Protein AF-A0A0J7K7S3-F1 (afdb_monomer)

InterPro domains:
  IPR016161 Aldehyde/histidinol dehydrogenase [SSF53720] (270-392)
  IPR016162 Aldehyde dehydrogenase, N-terminal [G3DSA:3.40.605.10] (252-368)

Mean predicted aligned error: 16.75 Å

Foldseek 3Di:
DDVVVVVVCVVVVVLPLPVVLLVVLLVVLLCLLVVADADLQLLVLLVSLLVSCVVVVNSVCNNFLHSLLSVLSSLQSNLLSVCSVPPDPVCVVVNAVLVVVLSLVLNCVSGVPVSVSVSSCSSRQQQNAGPVHRRPVPPPCPPPLPQQAEEEADPPDPLVLVLVLCLSPVVCLNRHAEYEYEPVCVVVNVVSCVVRPVDRDHHYHYDHDPVRVVVCCVPPNDPNCDYDDSVSSPPPVSNPDGGPNSVVCLVVVVVVVVVPDPPPDDDWDKDQDPPDDPAAEQAWDFLNDGDAAPSNIFTDDPSHTYHDHDPVNVVRRLVRQQVVLVVLLPDDLVRLLVVLLVVLVVCVVVVNPLLSVLLVVLSVVVVVPPDQDWDDDPVDTDTDDDDESEEDDDDDQDVSVVSNVCSNQSSSSYHYDGDDNDD

pLDDT: mean 70.61, std 18.25, range [21.81, 97.06]

Organism: Lasius niger (NCBI:txid67767)

Nearest PDB structures (foldseek):
  5knb-assembly1_H  TM=5.260E-01  e=2.169E+00  Enterococcus hirae ATCC 9790
  3vr4-assembly1_H  TM=4.489E-01  e=1.331E+00  Enterococcus hirae
  1up7-assembly2_E  TM=5.474E-01  e=4.513E+00  Thermotoga maritima MSB8
  8t77-assembly1_A  TM=2.771E-01  e=9.862E+00  Streptococcus pyogenes

Sequence (423 aa):
MCEQLQAISKYYNNLQYDESKKEEALAKISTLSKTIKIKDDISERFFETVFVIEKNLSLFQSVCEHVDVVTTIIEYLNSFGAKFMFGSEFEEEYMGDDVILLVMLTLWNICGQHQIQLFLEDAIVKNYTLNGTIQYQQLKFTPVIDQSNQMILLEDADLYAVINYLRVKESIFSYLYEIWVQECRKQKFLWLVEEYLKNFSSHICVFRSTKELLTACSHSKMQIKEVLFINTHMDFCGGIALLPYGKIFGKTLYTLSYERQNFDIDNYKIKSEISELKIPIYDLFYYGEWQRPVKNTYWIYNETLWAHATSDDIKRCIDSAEKGFKIWSTKSIASRKQVLSKFAFVLQSKGNFLLADRVLKWIKYVDQTFMILRFQSRRLEITKTRKPRGVIILKEKDETVLFDRLTQILISDTIRCYKFIVK

Solvent-accessible surface area (backbone atoms only — not comparable to full-atom values): 24713 Å² total; per-residue (Å²): 134,58,70,65,57,54,53,50,48,53,60,60,66,64,58,69,76,46,68,77,57,30,56,56,36,45,54,52,45,57,50,50,39,75,71,55,80,80,57,92,52,67,30,58,19,30,46,52,46,39,53,54,46,63,77,39,42,71,50,56,34,50,63,42,99,45,61,64,49,52,54,50,50,41,42,34,35,49,34,48,17,49,44,64,70,67,55,53,86,83,45,52,91,63,57,64,50,70,45,54,54,45,49,52,54,40,51,40,69,68,40,80,51,64,49,59,40,52,28,51,42,52,43,57,48,54,94,35,56,40,89,83,74,42,50,51,86,73,54,81,70,65,72,82,75,86,52,59,30,32,35,74,43,57,85,86,54,60,60,66,61,47,50,51,46,53,64,74,39,58,76,47,63,82,36,36,50,34,36,37,27,26,55,94,42,40,70,65,47,52,53,51,41,66,74,70,40,91,79,76,79,56,46,77,46,76,39,86,44,74,67,55,51,57,51,43,42,72,69,75,78,37,75,81,78,37,79,60,61,85,58,72,86,50,78,46,66,64,42,71,64,73,66,85,57,65,72,65,48,66,52,52,55,57,50,55,62,51,78,67,55,76,82,84,69,84,93,63,63,73,45,76,72,86,81,88,64,100,51,57,74,45,60,40,72,45,83,92,40,81,37,78,29,84,83,54,29,27,36,62,55,92,82,26,36,36,46,44,72,49,74,67,46,52,50,55,32,52,57,31,34,49,58,49,30,68,57,55,56,71,50,52,61,70,57,41,45,52,54,53,49,52,51,23,50,56,30,41,78,70,69,38,49,71,61,18,52,48,38,52,50,50,58,59,51,54,77,75,66,78,66,72,50,69,49,76,57,102,87,48,78,45,74,54,76,90,74,52,90,47,69,54,87,70,84,46,78,46,69,67,60,41,47,47,54,49,44,51,30,53,58,60,49,18,41,61,72,65,87,58,87,61,129

Radius of gyration: 27.08 Å; Cα contacts (8 Å, |Δi|>4): 467; chains: 1; bounding box: 82×48×77 Å

Secondary structure (DSSP, 8-state):
--HHHHHHHHHHHTS---HHHHHHHHHHHHHHGGG----SSHHHHHHHHHHHHHHTHHHHHHHSSSHHHHHHHHHHHHHHHHHHHH--TTTTTTSSSHHHHHHHHHHHHH---HHHHHHHHHHHTTT-EETTTEEGGGS----S----EEEEE-TT--HHHHHHHHHH-GGGGGTEEEEEEEGGGHHHHHHHHHHH-TT--SEEEEES-HHHHHHHHHTTS-----B--TTTTS--TTTTPPPSTHHHHHHHHHHHHHHT-----S---EE----S----EE-EEETTEEE--TT--EEEETTEEEE---HHHHHHHHHHHHHHHHHHTTS-HHHHHHHHHHHHHHHHHTT-HHHHHHHHHHHHHHHHH---EEEE-SS-EEEE------B-----SSHHHHHHHHHHHHHTT-B--------

Structure (mmCIF, N/CA/C/O backbone):
data_AF-A0A0J7K7S3-F1
#
_entry.id   AF-A0A0J7K7S3-F1
#
loop_
_atom_site.group_PDB
_atom_site.id
_atom_site.type_symbol
_atom_site.label_atom_id
_atom_site.label_alt_id
_atom_site.label_comp_id
_atom_site.label_asym_id
_atom_site.label_entity_id
_atom_site.label_seq_id
_atom_site.pdbx_PDB_ins_code
_atom_site.Cartn_x
_atom_site.Cartn_y
_atom_site.Cartn_z
_atom_site.occupancy
_atom_site.B_iso_or_equiv
_atom_site.auth_seq_id
_atom_site.auth_comp_id
_atom_site.auth_asym_id
_atom_site.auth_atom_id
_atom_site.pdbx_PDB_model_num
ATOM 1 N N . MET A 1 1 ? -41.386 4.807 33.077 1.00 49.66 1 MET A N 1
ATOM 2 C CA . MET A 1 1 ? -39.995 4.730 32.576 1.00 49.66 1 MET A CA 1
ATOM 3 C C . MET A 1 1 ? -39.883 3.396 31.853 1.00 49.66 1 MET A C 1
ATOM 5 O O . MET A 1 1 ? -40.203 2.391 32.467 1.00 49.66 1 MET A O 1
ATOM 9 N N . CYS A 1 2 ? -39.641 3.405 30.540 1.00 59.97 2 CYS A N 1
ATOM 10 C CA . CYS A 1 2 ? -39.914 2.272 29.644 1.00 59.97 2 CYS A CA 1
ATOM 11 C C . CYS A 1 2 ? -38.989 1.070 29.922 1.00 59.97 2 CYS A C 1
ATOM 13 O O . CYS A 1 2 ? -37.800 1.276 30.151 1.00 59.97 2 CYS A O 1
ATOM 15 N N . GLU A 1 3 ? -39.496 -0.163 29.854 1.00 60.19 3 GLU A N 1
ATOM 16 C CA . GLU A 1 3 ? -38.720 -1.406 30.051 1.00 60.19 3 GLU A CA 1
ATOM 17 C C . GLU A 1 3 ? -37.473 -1.480 29.149 1.00 60.19 3 GLU A C 1
ATOM 19 O O . GLU A 1 3 ? -36.440 -2.012 29.550 1.00 60.19 3 GLU A O 1
ATOM 24 N N . GLN A 1 4 ? -37.513 -0.844 27.971 1.00 47.25 4 GLN A N 1
ATOM 25 C CA . GLN A 1 4 ? -36.348 -0.657 27.099 1.00 47.25 4 GLN A CA 1
ATOM 26 C C . GLN A 1 4 ? -35.204 0.124 27.761 1.00 47.25 4 GLN A C 1
ATOM 28 O O . GLN A 1 4 ? -34.049 -0.255 27.606 1.00 47.25 4 GLN A O 1
ATOM 33 N N . LEU A 1 5 ? -35.491 1.183 28.525 1.00 46.91 5 LEU A N 1
ATOM 34 C CA . LEU A 1 5 ? -34.461 1.958 29.230 1.00 46.91 5 LEU A CA 1
ATOM 35 C C . LEU A 1 5 ? -33.837 1.152 30.371 1.00 46.91 5 LEU A C 1
ATOM 37 O O . LEU A 1 5 ? -32.641 1.277 30.615 1.00 46.91 5 LEU A O 1
ATOM 41 N N . GLN A 1 6 ? -34.613 0.290 31.034 1.00 54.41 6 GLN A N 1
ATOM 42 C CA . GLN A 1 6 ? -34.089 -0.632 32.044 1.00 54.41 6 GLN A CA 1
ATOM 43 C C . GLN A 1 6 ? -33.253 -1.754 31.418 1.00 54.41 6 GLN A C 1
ATOM 45 O O . GLN A 1 6 ? -32.213 -2.105 31.968 1.00 54.41 6 GLN A O 1
ATOM 50 N N . ALA A 1 7 ? -33.652 -2.281 30.257 1.00 57.28 7 ALA A N 1
ATOM 51 C CA . ALA A 1 7 ? -32.874 -3.275 29.519 1.00 57.28 7 ALA A CA 1
ATOM 52 C C . ALA A 1 7 ? -31.541 -2.698 29.009 1.00 57.28 7 ALA A C 1
ATOM 54 O O . ALA A 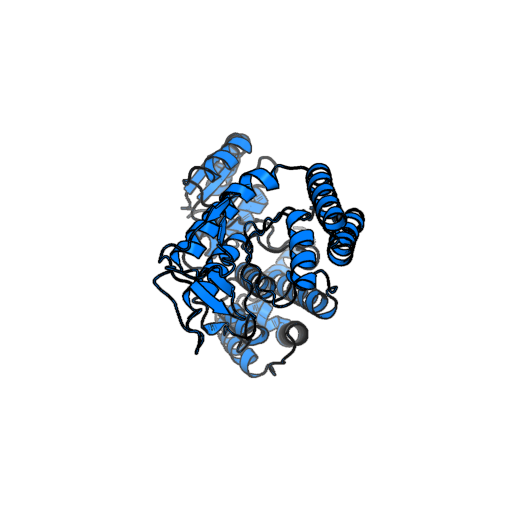1 7 ? -30.500 -3.325 29.193 1.00 57.28 7 ALA A O 1
ATOM 55 N N . ILE A 1 8 ? -31.561 -1.480 28.454 1.00 48.41 8 ILE A N 1
ATOM 56 C CA . ILE A 1 8 ? -30.365 -0.734 28.030 1.00 48.41 8 ILE A CA 1
ATOM 57 C C . ILE A 1 8 ? -29.479 -0.437 29.245 1.00 48.41 8 ILE A C 1
ATOM 59 O O . ILE A 1 8 ? -28.307 -0.797 29.251 1.00 48.41 8 ILE A O 1
ATOM 63 N N . SER A 1 9 ? -30.034 0.128 30.320 1.00 49.41 9 SER A N 1
ATOM 64 C CA . SER A 1 9 ? -29.285 0.409 31.551 1.00 49.41 9 SER A CA 1
ATOM 65 C C . SER A 1 9 ? -28.672 -0.853 32.159 1.00 49.41 9 SER A C 1
ATOM 67 O O . SER A 1 9 ? -27.536 -0.803 32.610 1.00 49.41 9 SER A O 1
ATOM 69 N N . LYS A 1 10 ? -29.360 -1.998 32.126 1.00 49.75 10 LYS A N 1
ATOM 70 C CA . LYS A 1 10 ? -28.816 -3.283 32.586 1.00 49.75 10 LYS A CA 1
ATOM 71 C C . LYS A 1 10 ? -27.690 -3.796 31.683 1.00 49.75 10 LYS A C 1
ATOM 73 O O . LYS A 1 10 ? -26.756 -4.403 32.192 1.00 49.75 10 LYS A O 1
ATOM 78 N N . TYR A 1 11 ? -27.759 -3.558 30.374 1.00 48.75 11 TYR A N 1
ATOM 79 C CA . TYR A 1 11 ? -26.695 -3.929 29.435 1.00 48.75 11 TYR A CA 1
ATOM 80 C C . TYR A 1 11 ? -25.439 -3.066 29.619 1.00 48.75 11 TYR A C 1
ATOM 82 O O . TYR A 1 11 ? -24.336 -3.600 29.642 1.00 48.75 11 TYR A O 1
ATOM 90 N N . TYR A 1 12 ? -25.605 -1.755 29.823 1.00 46.16 12 TYR A N 1
ATOM 91 C CA . TYR A 1 12 ? -24.488 -0.816 29.970 1.00 46.16 12 TYR A CA 1
ATOM 92 C C . TYR A 1 12 ? -23.920 -0.740 31.398 1.00 46.16 12 TYR A C 1
ATOM 94 O O . TYR A 1 12 ? -22.714 -0.594 31.550 1.00 46.16 12 TYR A O 1
ATOM 102 N N . ASN A 1 13 ? -24.730 -0.921 32.450 1.00 46.41 13 ASN A N 1
ATOM 103 C CA . ASN A 1 13 ? -24.246 -0.940 33.842 1.00 46.41 13 ASN A CA 1
ATOM 104 C C . ASN A 1 13 ? -23.551 -2.260 34.224 1.00 46.41 13 ASN A C 1
ATOM 106 O O . ASN A 1 13 ? -22.822 -2.299 35.211 1.00 46.41 13 ASN A O 1
ATOM 110 N N . ASN A 1 14 ? -23.778 -3.343 33.470 1.00 46.66 14 ASN A N 1
ATOM 111 C CA . ASN A 1 14 ? -23.085 -4.624 33.663 1.00 46.66 14 ASN A CA 1
ATOM 112 C C . ASN A 1 14 ? -21.758 -4.719 32.900 1.00 46.66 14 ASN A C 1
ATOM 114 O O . ASN A 1 14 ? -21.044 -5.710 33.063 1.00 46.66 14 ASN A O 1
ATOM 118 N N . LEU A 1 15 ? -21.398 -3.704 32.108 1.00 48.88 15 LEU A N 1
ATOM 119 C CA . LEU A 1 15 ? -20.016 -3.512 31.686 1.00 48.88 15 LEU A CA 1
ATOM 120 C C . LEU A 1 15 ? -19.244 -3.075 32.937 1.00 48.88 15 LEU A C 1
ATOM 122 O O . LEU A 1 15 ? -19.148 -1.896 33.257 1.00 48.88 15 LEU A O 1
ATOM 126 N N . GLN A 1 16 ? -18.812 -4.057 33.729 1.00 46.03 16 GLN A N 1
ATOM 127 C CA . GLN A 1 16 ? -18.030 -3.863 34.946 1.00 46.03 16 GLN A CA 1
ATOM 128 C C . GLN A 1 16 ? -16.658 -3.282 34.583 1.00 46.03 16 GLN A C 1
ATOM 130 O O . GLN A 1 16 ? -15.668 -4.007 34.512 1.00 46.03 16 GLN A O 1
ATOM 135 N N . TYR A 1 17 ? -16.594 -1.969 34.376 1.00 51.28 17 TYR A N 1
ATOM 136 C CA . TYR A 1 17 ? -15.357 -1.193 34.325 1.00 51.28 17 TYR A CA 1
ATOM 137 C C . TYR A 1 17 ? -14.816 -0.990 35.749 1.00 51.28 17 TYR A C 1
ATOM 139 O O . TYR A 1 17 ? -14.698 0.127 36.239 1.00 51.28 17 TYR A O 1
ATOM 147 N N . ASP A 1 18 ? -14.558 -2.088 36.457 1.00 53.72 18 ASP A N 1
ATOM 148 C CA . ASP A 1 18 ? -13.871 -2.041 37.743 1.00 53.72 18 ASP A CA 1
ATOM 149 C C . ASP A 1 18 ? -12.373 -1.858 37.461 1.00 53.72 18 ASP A C 1
ATOM 151 O O . ASP A 1 18 ? -11.721 -2.767 36.940 1.00 53.72 18 ASP A O 1
ATOM 155 N N . GLU A 1 19 ? -11.835 -0.667 37.742 1.00 54.44 19 GLU A N 1
ATOM 156 C CA . GLU A 1 19 ? -10.432 -0.311 37.476 1.00 54.44 19 GLU A CA 1
ATOM 157 C C . GLU A 1 19 ? -9.451 -1.328 38.080 1.00 54.44 19 GLU A C 1
ATOM 159 O O . GLU A 1 19 ? -8.446 -1.664 37.451 1.00 54.44 19 GLU A O 1
ATOM 164 N N . SER A 1 20 ? -9.795 -1.913 39.233 1.00 54.66 20 SER A N 1
ATOM 165 C CA . SER A 1 20 ? -8.990 -2.950 39.890 1.00 54.66 20 SER A CA 1
ATOM 166 C C . SER A 1 20 ? -8.913 -4.257 39.085 1.00 54.66 20 SER A C 1
ATOM 168 O O . SER A 1 20 ? -7.879 -4.924 39.062 1.00 54.66 20 SER A O 1
ATOM 170 N N . LYS A 1 21 ? -9.975 -4.600 38.343 1.00 71.31 21 LYS A N 1
ATOM 171 C CA . LYS A 1 21 ? -10.008 -5.764 37.442 1.00 71.31 21 LYS A CA 1
ATOM 172 C C . LYS A 1 21 ? -9.310 -5.483 36.115 1.00 71.31 21 LYS A C 1
ATOM 174 O O . LYS A 1 21 ? -8.814 -6.415 35.481 1.00 71.31 21 LYS A O 1
ATOM 179 N N . LYS A 1 22 ? -9.245 -4.213 35.698 1.00 80.12 22 LYS A N 1
ATOM 180 C CA . LYS A 1 22 ? -8.590 -3.797 34.452 1.00 80.12 22 LYS A CA 1
ATOM 181 C C . LYS A 1 22 ? -7.082 -4.039 34.508 1.00 80.12 22 LYS A C 1
ATOM 183 O O . LYS A 1 22 ? -6.536 -4.605 33.566 1.00 80.12 22 LYS A O 1
ATOM 188 N N . GLU A 1 23 ? -6.406 -3.674 35.596 1.00 81.50 23 GLU A N 1
ATOM 189 C CA . GLU A 1 23 ? -4.956 -3.896 35.739 1.00 81.50 23 GLU A CA 1
ATOM 190 C C . GLU A 1 23 ? -4.588 -5.386 35.732 1.00 81.50 23 GLU A C 1
ATOM 192 O O . GLU A 1 23 ? -3.670 -5.803 35.019 1.00 81.50 23 GLU A O 1
ATOM 197 N N . GLU A 1 24 ? -5.350 -6.211 36.455 1.00 84.62 24 GLU A N 1
ATOM 198 C CA . GLU A 1 24 ? -5.167 -7.664 36.452 1.00 84.62 24 GLU A CA 1
ATOM 199 C C . GLU A 1 24 ? -5.389 -8.247 35.046 1.00 84.62 24 GLU A C 1
ATOM 201 O O . GLU A 1 24 ? -4.627 -9.102 34.582 1.00 84.62 24 GLU A O 1
ATOM 206 N N . ALA A 1 25 ? -6.407 -7.755 34.335 1.00 86.31 25 ALA A N 1
ATOM 207 C CA . ALA A 1 25 ? -6.684 -8.166 32.968 1.00 86.31 25 ALA A CA 1
ATOM 208 C C . ALA A 1 25 ? -5.556 -7.777 32.000 1.00 86.31 25 ALA A C 1
ATOM 210 O O . ALA A 1 25 ? -5.131 -8.602 31.189 1.00 86.31 25 ALA A O 1
ATOM 211 N N . LEU A 1 26 ? -4.999 -6.570 32.128 1.00 87.56 26 LEU A N 1
ATOM 212 C CA . LEU A 1 26 ? -3.852 -6.116 31.336 1.00 87.56 26 LEU A CA 1
ATOM 213 C C . LEU A 1 26 ? -2.595 -6.957 31.591 1.00 87.56 26 LEU A C 1
ATOM 215 O O . LEU A 1 26 ? -1.875 -7.292 30.643 1.00 87.56 26 LEU A O 1
ATOM 219 N N . ALA A 1 27 ? -2.346 -7.341 32.846 1.00 87.38 27 ALA A N 1
ATOM 220 C CA . ALA A 1 27 ? -1.234 -8.218 33.201 1.00 87.38 27 ALA A CA 1
ATOM 221 C C . ALA A 1 27 ? -1.394 -9.604 32.557 1.00 87.38 27 ALA A C 1
ATOM 223 O O . ALA A 1 27 ? -0.452 -10.120 31.953 1.00 87.38 27 ALA A O 1
ATOM 224 N N . LYS A 1 28 ? -2.606 -10.174 32.601 1.00 89.44 28 LYS A N 1
ATOM 225 C CA . LYS A 1 28 ? -2.919 -11.446 31.935 1.00 89.44 28 LYS A CA 1
ATOM 226 C C . LYS A 1 28 ? -2.738 -11.347 30.419 1.00 89.44 28 LYS A C 1
ATOM 228 O O . LYS A 1 28 ? -2.050 -12.195 29.855 1.00 89.44 28 LYS A O 1
ATOM 233 N N . ILE A 1 29 ? -3.241 -10.293 29.769 1.00 90.56 29 ILE A N 1
ATOM 234 C CA . ILE A 1 29 ? -3.057 -10.072 28.320 1.00 90.56 29 ILE A CA 1
ATOM 235 C C . ILE A 1 29 ? -1.569 -10.028 27.959 1.00 90.56 29 ILE A C 1
ATOM 237 O O . ILE A 1 29 ? -1.138 -10.709 27.031 1.00 90.56 29 ILE A O 1
ATOM 241 N N . SER A 1 30 ? -0.763 -9.320 28.752 1.00 85.94 30 SER A N 1
ATOM 242 C CA . SER A 1 30 ? 0.691 -9.235 28.546 1.00 85.94 30 SER A CA 1
ATOM 243 C C . SER A 1 30 ? 1.398 -10.595 28.625 1.00 85.94 30 SER A C 1
ATOM 245 O O . SER A 1 30 ? 2.474 -10.775 28.062 1.00 85.94 30 SER A O 1
ATOM 247 N N . THR A 1 31 ? 0.814 -11.578 29.316 1.00 89.56 31 THR A N 1
ATOM 248 C CA . THR A 1 31 ? 1.354 -12.944 29.363 1.00 89.56 31 THR A CA 1
ATOM 249 C C . THR A 1 31 ? 0.844 -13.847 28.243 1.00 89.56 31 THR A C 1
ATOM 251 O O . THR A 1 31 ? 1.536 -14.808 27.902 1.00 89.56 31 THR A O 1
ATOM 254 N N . LEU A 1 32 ? -0.303 -13.537 27.622 1.00 89.25 32 LEU A N 1
ATOM 255 C CA . LEU A 1 32 ? -0.874 -14.352 26.542 1.00 89.25 32 LEU A CA 1
ATOM 256 C C . LEU A 1 32 ? 0.048 -14.417 25.325 1.00 89.25 32 LEU A C 1
ATOM 258 O O . LEU A 1 32 ? 0.136 -15.471 24.697 1.00 89.25 32 LEU A O 1
ATOM 262 N N . SER A 1 33 ? 0.807 -13.356 25.034 1.00 78.50 33 SER A N 1
ATOM 263 C CA . SER A 1 33 ? 1.741 -13.358 23.901 1.00 78.50 33 SER A CA 1
ATOM 264 C C . SER A 1 33 ? 2.820 -14.442 24.014 1.00 78.50 33 SER A C 1
ATOM 266 O O . SER A 1 33 ? 3.272 -14.981 23.008 1.00 78.50 33 SER A O 1
ATOM 268 N N . LYS A 1 34 ? 3.177 -14.848 25.241 1.00 79.00 34 LYS A N 1
ATOM 269 C CA . LYS A 1 34 ? 4.138 -15.934 25.502 1.00 79.00 34 LYS A CA 1
ATOM 270 C C . LYS A 1 34 ? 3.566 -17.324 25.231 1.00 79.00 34 LYS A C 1
ATOM 272 O O . LYS A 1 34 ? 4.328 -18.275 25.093 1.00 79.00 34 LYS A O 1
ATOM 277 N N . THR A 1 35 ? 2.241 -17.454 25.200 1.00 78.31 35 THR A N 1
ATOM 278 C CA . THR A 1 35 ? 1.553 -18.734 24.963 1.00 78.31 35 THR A CA 1
ATOM 279 C C . THR A 1 35 ? 1.344 -19.022 23.478 1.00 78.31 35 THR A C 1
ATOM 281 O O . THR A 1 35 ? 1.073 -20.163 23.109 1.00 78.31 35 THR A O 1
ATOM 284 N N . ILE A 1 36 ? 1.512 -18.008 22.623 1.00 81.44 36 ILE A N 1
ATOM 285 C CA . ILE A 1 36 ? 1.337 -18.131 21.179 1.00 81.44 36 ILE A CA 1
ATOM 286 C C . ILE A 1 36 ? 2.544 -18.836 20.578 1.00 81.44 36 ILE A C 1
ATOM 288 O O . ILE A 1 36 ? 3.686 -18.381 20.684 1.00 81.44 36 ILE A O 1
ATOM 292 N N . LYS A 1 37 ? 2.284 -19.948 19.890 1.00 79.31 37 LYS A N 1
ATOM 293 C CA . LYS A 1 37 ? 3.293 -20.597 19.063 1.00 79.31 37 LYS A CA 1
ATOM 294 C C . LYS A 1 37 ? 3.404 -19.830 17.749 1.00 79.31 37 LYS A C 1
ATOM 296 O O . LYS A 1 37 ? 2.566 -19.984 16.867 1.00 79.31 37 LYS A O 1
ATOM 301 N N . ILE A 1 38 ? 4.452 -19.022 17.632 1.00 78.19 38 ILE A N 1
ATOM 302 C CA . ILE A 1 38 ? 4.737 -18.249 16.423 1.00 78.19 38 ILE A CA 1
ATOM 303 C C . ILE A 1 38 ? 4.899 -19.211 15.235 1.00 78.19 38 ILE A C 1
ATOM 305 O O . ILE A 1 38 ? 5.734 -20.117 15.275 1.00 78.19 38 ILE A O 1
ATOM 309 N N . LYS A 1 39 ? 4.069 -19.028 14.205 1.00 81.69 39 LYS A N 1
ATOM 310 C CA . LYS A 1 39 ? 4.104 -19.790 12.948 1.00 81.69 39 LYS A CA 1
ATOM 311 C C . LYS A 1 39 ? 4.984 -19.097 11.912 1.00 81.69 39 LYS A C 1
ATOM 313 O O . LYS A 1 39 ? 5.239 -17.903 12.034 1.00 81.69 39 LYS A O 1
ATOM 318 N N . ASP A 1 40 ? 5.441 -19.810 10.892 1.00 78.75 40 ASP A N 1
ATOM 319 C CA . ASP A 1 40 ? 6.222 -19.184 9.813 1.00 78.75 40 ASP A CA 1
ATOM 320 C C . ASP A 1 40 ? 5.314 -18.450 8.817 1.00 78.75 40 ASP A C 1
ATOM 322 O O . ASP A 1 40 ? 5.640 -17.350 8.377 1.00 78.75 40 ASP A O 1
ATOM 326 N N . ASP A 1 41 ? 4.143 -19.021 8.531 1.00 85.25 41 ASP A N 1
ATOM 327 C CA . ASP A 1 41 ? 3.146 -18.445 7.633 1.00 85.25 41 ASP A CA 1
ATOM 328 C C . ASP A 1 41 ? 2.394 -17.275 8.290 1.00 85.25 41 ASP A C 1
ATOM 330 O O . ASP A 1 41 ? 1.871 -17.395 9.403 1.00 85.25 41 ASP A O 1
ATOM 334 N N . ILE A 1 42 ? 2.325 -16.134 7.596 1.00 85.38 42 ILE A N 1
ATOM 335 C CA . ILE A 1 42 ? 1.678 -14.928 8.121 1.00 85.38 42 ILE A CA 1
ATOM 336 C C . ILE A 1 42 ? 0.164 -15.104 8.286 1.00 85.38 42 ILE A C 1
ATOM 338 O O . ILE A 1 42 ? -0.384 -14.656 9.288 1.00 85.38 42 ILE A O 1
ATOM 342 N N . SER A 1 43 ? -0.519 -15.786 7.365 1.00 88.69 43 SER A N 1
ATOM 343 C CA . SER A 1 43 ? -1.962 -16.019 7.461 1.00 88.69 43 SER A CA 1
ATOM 344 C C . SER A 1 43 ? -2.306 -16.870 8.686 1.00 88.69 43 SER A C 1
ATOM 346 O O . SER A 1 43 ? -3.234 -16.537 9.427 1.00 88.69 43 SER A O 1
ATOM 348 N N . GLU A 1 44 ? -1.493 -17.890 8.984 1.00 90.12 44 GLU A N 1
ATOM 349 C CA . GLU A 1 44 ? -1.649 -18.701 10.194 1.00 90.12 44 GLU A CA 1
ATOM 350 C C . GLU A 1 44 ? -1.481 -17.869 11.468 1.00 90.12 44 GLU A C 1
ATOM 352 O O . GLU A 1 44 ? -2.243 -18.051 12.417 1.00 90.12 44 GLU A O 1
ATOM 357 N N . ARG A 1 45 ? -0.523 -16.931 11.501 1.00 91.00 45 ARG A N 1
ATOM 358 C CA . ARG A 1 45 ? -0.348 -16.039 12.661 1.00 91.00 45 ARG A CA 1
ATOM 359 C C . ARG A 1 45 ? -1.591 -15.196 12.922 1.00 91.00 45 ARG A C 1
ATOM 361 O O . ARG A 1 45 ? -1.977 -15.028 14.078 1.00 91.00 45 ARG A O 1
ATOM 368 N N . PHE A 1 46 ? -2.230 -14.686 11.869 1.00 91.62 46 PHE A N 1
ATOM 369 C CA . PHE A 1 46 ? -3.472 -13.921 11.987 1.00 91.62 46 PHE A CA 1
ATOM 370 C C . PHE A 1 46 ? -4.598 -14.768 12.595 1.00 91.62 46 PHE A C 1
ATOM 372 O O . PHE A 1 46 ? -5.221 -14.341 13.568 1.00 91.62 46 PHE A O 1
ATOM 379 N N . PHE A 1 47 ? -4.816 -15.983 12.083 1.00 92.31 47 PHE A N 1
ATOM 380 C CA . PHE A 1 47 ? -5.859 -16.876 12.598 1.00 92.31 47 PHE A CA 1
ATOM 381 C C . PHE A 1 47 ? -5.581 -17.373 14.023 1.00 92.31 47 PHE A C 1
ATOM 383 O O . PHE A 1 47 ? -6.494 -17.409 14.846 1.00 92.31 47 PHE A O 1
ATOM 390 N N . GLU A 1 48 ? -4.330 -17.693 14.357 1.00 92.94 48 GLU A N 1
ATOM 391 C CA . GLU A 1 48 ? -3.954 -18.085 15.721 1.00 92.94 48 GLU A CA 1
ATOM 392 C C . GLU A 1 48 ? -4.167 -16.927 16.708 1.00 92.94 48 GLU A C 1
ATOM 394 O O . GLU A 1 48 ? -4.665 -17.122 17.817 1.00 92.94 48 GLU A O 1
ATOM 399 N N . THR A 1 49 ? -3.854 -15.697 16.288 1.00 94.00 49 THR A N 1
ATOM 400 C CA . THR A 1 49 ? -4.105 -14.499 17.099 1.00 94.00 49 THR A CA 1
ATOM 401 C C . THR A 1 49 ? -5.598 -14.338 17.387 1.00 94.00 49 THR A C 1
ATOM 403 O O . THR A 1 49 ? -5.974 -14.119 18.539 1.00 94.00 49 THR A O 1
ATOM 406 N N . VAL A 1 50 ? -6.457 -14.501 16.372 1.00 93.75 50 VAL A N 1
ATOM 407 C CA . VAL A 1 50 ? -7.920 -14.481 16.543 1.00 93.75 50 VAL A CA 1
ATOM 408 C C . VAL A 1 50 ? -8.366 -15.536 17.543 1.00 93.75 50 VAL A C 1
ATOM 410 O O . VAL A 1 50 ? -9.064 -15.211 18.501 1.00 93.75 50 VAL A O 1
ATOM 413 N N . PHE A 1 51 ? -7.914 -16.776 17.371 1.00 93.19 51 PHE A N 1
ATOM 414 C CA . PHE A 1 51 ? -8.282 -17.886 18.242 1.00 93.19 51 PHE A CA 1
ATOM 415 C C . PHE A 1 51 ? -7.949 -17.617 19.718 1.00 93.19 51 PHE A C 1
ATOM 417 O O . PHE A 1 51 ? -8.738 -17.925 20.615 1.00 93.19 51 PHE A O 1
ATOM 424 N N . VAL A 1 52 ? -6.792 -17.008 19.990 1.00 94.12 52 VAL A N 1
ATOM 425 C CA . VAL A 1 52 ? -6.382 -16.644 21.353 1.00 94.12 52 VAL A CA 1
ATOM 426 C C . VAL A 1 52 ? -7.236 -15.514 21.919 1.00 94.12 52 VAL A C 1
ATOM 428 O O . VAL A 1 52 ? -7.610 -15.583 23.095 1.00 94.12 52 VAL A O 1
ATOM 431 N N . ILE A 1 53 ? -7.578 -14.505 21.112 1.00 93.50 53 ILE A N 1
ATOM 432 C CA . ILE A 1 53 ? -8.486 -13.428 21.529 1.00 93.50 53 ILE A CA 1
ATOM 433 C C . ILE A 1 53 ? -9.868 -14.006 21.849 1.00 93.50 53 ILE A C 1
ATOM 435 O O . ILE A 1 53 ? -10.397 -13.728 22.920 1.00 93.50 53 ILE A O 1
ATOM 439 N N . GLU A 1 54 ? -10.428 -14.855 20.986 1.00 92.62 54 GLU A N 1
ATOM 440 C CA . GLU A 1 54 ? -11.746 -15.474 21.180 1.00 92.62 54 GLU A CA 1
ATOM 441 C C . GLU A 1 54 ? -11.798 -16.344 22.442 1.00 92.62 54 GLU A C 1
ATOM 443 O O . GLU A 1 54 ? -12.736 -16.244 23.234 1.00 92.62 54 GLU A O 1
ATOM 448 N N . LYS A 1 55 ? -10.752 -17.140 22.701 1.00 92.88 55 LYS A N 1
ATOM 449 C CA . LYS A 1 55 ? -10.640 -17.928 23.940 1.00 92.88 55 LYS A CA 1
ATOM 450 C C . LYS A 1 55 ? -10.578 -17.080 25.206 1.00 92.88 55 LYS A C 1
ATOM 452 O O . LYS A 1 55 ? -10.934 -17.565 26.278 1.00 92.88 55 LYS A O 1
ATOM 457 N N . ASN A 1 56 ? -10.120 -15.838 25.091 1.00 91.81 56 ASN A N 1
ATOM 458 C CA . ASN A 1 56 ? -9.965 -14.902 26.199 1.00 91.81 56 ASN A CA 1
ATOM 459 C C . ASN A 1 56 ? -10.871 -13.671 26.020 1.00 91.81 56 ASN A C 1
ATOM 461 O O . ASN A 1 56 ? -10.545 -12.593 26.512 1.00 91.81 56 ASN A O 1
ATOM 465 N N . LEU A 1 57 ? -12.010 -13.812 25.330 1.00 87.69 57 LEU A N 1
ATOM 466 C CA . LEU A 1 57 ? -12.814 -12.682 24.849 1.00 87.69 57 LEU A CA 1
ATOM 467 C C . LEU A 1 57 ? -13.199 -11.700 25.961 1.00 87.69 57 LEU A C 1
ATOM 469 O O . LEU A 1 57 ? -13.013 -10.492 25.816 1.00 87.69 57 LEU A O 1
ATOM 473 N N . SER A 1 58 ? -13.667 -12.217 27.100 1.00 84.62 58 SER A N 1
ATOM 474 C CA . SER A 1 58 ? -14.052 -11.396 28.252 1.00 84.62 58 SER A CA 1
ATOM 475 C C . SER A 1 58 ? -12.887 -10.571 28.807 1.00 84.62 58 SER A C 1
ATOM 477 O O . SER A 1 58 ? -13.090 -9.458 29.282 1.00 84.62 58 SER A O 1
ATOM 479 N N . LEU A 1 59 ? -11.660 -11.097 28.727 1.00 87.69 59 LEU A N 1
ATOM 480 C CA . LEU A 1 59 ? -10.448 -10.418 29.178 1.00 87.69 59 LEU A CA 1
ATOM 481 C C . LEU A 1 59 ? -10.168 -9.191 28.309 1.00 87.69 59 LEU A C 1
ATOM 483 O O . LEU A 1 59 ? -10.018 -8.089 28.830 1.00 87.69 59 LEU A O 1
ATOM 487 N N . PHE A 1 60 ? -10.167 -9.365 26.986 1.00 89.19 60 PHE A N 1
ATOM 488 C CA . PHE A 1 60 ? -9.949 -8.270 26.041 1.00 89.19 60 PHE A CA 1
ATOM 489 C C . PHE A 1 60 ? -11.080 -7.237 26.110 1.00 89.19 60 PHE A C 1
ATOM 491 O O . PHE A 1 60 ? -10.821 -6.035 26.118 1.00 89.19 60 PHE A O 1
ATOM 498 N N . GLN A 1 61 ? -12.332 -7.686 26.233 1.00 86.00 61 GLN A N 1
ATOM 499 C CA . GLN A 1 61 ? -13.482 -6.787 26.358 1.00 86.00 61 GLN A CA 1
ATOM 500 C C . GLN A 1 61 ? -13.437 -5.943 27.636 1.00 86.00 61 GLN A C 1
ATOM 502 O O . GLN A 1 61 ? -13.863 -4.795 27.604 1.00 86.00 61 GLN A O 1
ATOM 507 N N . SER A 1 62 ? -12.892 -6.477 28.735 1.00 83.38 62 SER A N 1
ATOM 508 C CA . SER A 1 62 ? -12.811 -5.760 30.017 1.00 83.38 62 SER A CA 1
ATOM 509 C C . SER A 1 62 ? -11.805 -4.603 30.038 1.00 83.38 62 SER A C 1
ATOM 511 O O . SER A 1 62 ? -11.920 -3.706 30.870 1.00 83.38 62 SER A O 1
ATOM 513 N N . VAL A 1 63 ? -10.814 -4.615 29.139 1.00 83.88 63 VAL A N 1
ATOM 514 C CA . VAL A 1 63 ? -9.765 -3.583 29.092 1.00 83.88 63 VAL A CA 1
ATOM 515 C C . VAL A 1 63 ? -9.981 -2.558 27.982 1.00 83.88 63 VAL A C 1
ATOM 517 O O . VAL A 1 63 ? -9.432 -1.457 28.060 1.00 83.88 63 VAL A O 1
ATOM 520 N N . CYS A 1 64 ? -10.765 -2.909 26.961 1.00 78.44 64 CYS A N 1
ATOM 521 C CA . CYS A 1 64 ? -11.133 -2.016 25.872 1.00 78.44 64 CYS A CA 1
ATOM 522 C C . CYS A 1 64 ? -12.166 -0.979 26.325 1.00 78.44 64 CYS A C 1
ATOM 524 O O . CYS A 1 64 ? -13.027 -1.248 27.156 1.00 78.44 64 CYS A O 1
ATOM 526 N N . GLU A 1 65 ? -12.118 0.207 25.718 1.00 70.25 65 GLU A N 1
ATOM 527 C CA . GLU A 1 65 ? -13.079 1.287 25.988 1.00 70.25 65 GLU A CA 1
ATOM 528 C C . GLU A 1 65 ? -14.521 0.873 25.627 1.00 70.25 65 GLU A C 1
ATOM 530 O O . GLU A 1 65 ? -15.474 1.292 26.281 1.00 70.25 65 GLU A O 1
ATOM 535 N N . HIS A 1 66 ? -14.688 -0.001 24.625 1.00 72.81 66 HIS A N 1
ATOM 536 C CA . HIS A 1 66 ? -15.979 -0.549 24.207 1.00 72.81 66 HIS A CA 1
ATOM 537 C C . HIS A 1 66 ? -15.850 -2.010 23.747 1.00 72.81 66 HIS A C 1
ATOM 539 O O . HIS A 1 66 ? -14.832 -2.388 23.162 1.00 72.81 66 HIS A O 1
ATOM 545 N N . VAL A 1 67 ? -16.894 -2.823 23.952 1.00 70.69 67 VAL A N 1
ATOM 546 C CA . VAL A 1 67 ? -16.909 -4.253 23.568 1.00 70.69 67 VAL A CA 1
ATOM 547 C C . VAL A 1 67 ? -16.740 -4.469 22.064 1.00 70.69 67 VAL A C 1
ATOM 549 O O . VAL A 1 67 ? -16.062 -5.409 21.652 1.00 70.69 67 VAL A O 1
ATOM 552 N N . ASP A 1 68 ? -17.273 -3.552 21.255 1.00 72.44 68 ASP A N 1
ATOM 553 C CA . ASP A 1 68 ? -17.186 -3.617 19.791 1.00 72.44 68 ASP A CA 1
ATOM 554 C C . ASP A 1 68 ? -15.747 -3.502 19.280 1.00 72.44 68 ASP A C 1
ATOM 556 O O . ASP A 1 68 ? -15.450 -4.027 18.214 1.00 72.44 68 ASP A O 1
ATOM 560 N N . VAL A 1 69 ? -14.827 -2.893 20.045 1.00 78.81 69 VAL A N 1
ATOM 561 C CA . VAL A 1 69 ? -13.402 -2.810 19.671 1.00 78.81 69 VAL A CA 1
ATOM 562 C C . VAL A 1 69 ? -12.826 -4.203 19.439 1.00 78.81 69 VAL A C 1
ATOM 564 O O . VAL A 1 69 ? -12.120 -4.428 18.459 1.00 78.81 69 VAL A O 1
ATOM 567 N N . VAL A 1 70 ? -13.142 -5.150 20.325 1.00 85.12 70 VAL A N 1
ATOM 568 C CA . VAL A 1 70 ? -12.610 -6.515 20.241 1.00 85.12 70 VAL A CA 1
ATOM 569 C C . VAL A 1 70 ? -13.219 -7.258 19.057 1.00 85.12 7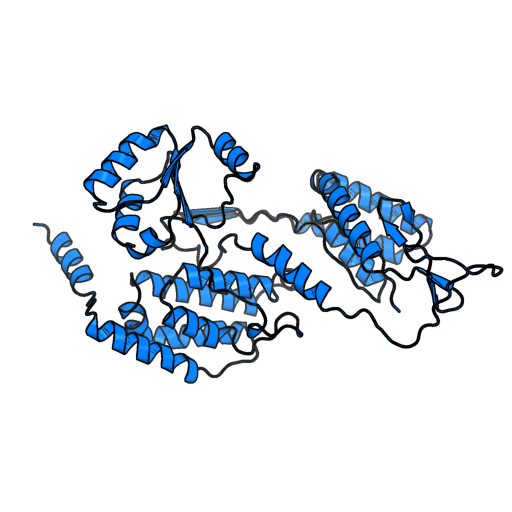0 VAL A C 1
ATOM 571 O O . VAL A 1 70 ? -12.494 -7.923 18.320 1.00 85.12 70 VAL A O 1
ATOM 574 N N . THR A 1 71 ? -14.522 -7.084 18.824 1.00 82.31 71 THR A N 1
ATOM 575 C CA . THR A 1 71 ? -15.213 -7.636 17.650 1.00 82.31 71 THR A CA 1
ATOM 576 C C . THR A 1 71 ? -14.592 -7.114 16.355 1.00 82.31 71 THR A C 1
ATOM 578 O O . THR A 1 71 ? -14.246 -7.905 15.482 1.00 82.31 71 THR A O 1
ATOM 581 N N . THR A 1 72 ? -14.351 -5.802 16.259 1.00 80.69 72 THR A N 1
ATOM 582 C CA . THR A 1 72 ? -13.696 -5.190 15.099 1.00 80.69 72 THR A CA 1
ATOM 583 C C . THR A 1 72 ? -12.296 -5.759 14.875 1.00 80.69 72 THR A C 1
ATOM 585 O O . THR A 1 72 ? -11.960 -6.078 13.739 1.00 80.69 72 THR A O 1
ATOM 588 N N . ILE A 1 73 ? -11.484 -5.931 15.927 1.00 87.50 73 ILE A N 1
ATOM 589 C CA . ILE A 1 73 ? -10.154 -6.555 15.811 1.00 87.50 73 ILE A CA 1
ATOM 590 C C . ILE A 1 73 ? -10.266 -7.973 15.238 1.00 87.50 73 ILE A C 1
ATOM 592 O O . ILE A 1 73 ? -9.548 -8.298 14.295 1.00 87.50 73 ILE A O 1
ATOM 596 N N . ILE A 1 74 ? -11.170 -8.802 15.772 1.00 89.19 74 ILE A N 1
ATOM 597 C CA . ILE A 1 74 ? -11.368 -10.189 15.322 1.00 89.19 74 ILE A CA 1
ATOM 598 C C . ILE A 1 74 ? -11.759 -10.237 13.841 1.00 89.19 74 ILE A C 1
ATOM 600 O O . ILE A 1 74 ? -11.135 -10.953 13.056 1.00 89.19 74 ILE A O 1
ATOM 604 N N . GLU A 1 75 ? -12.760 -9.455 13.437 1.00 83.94 75 GLU A N 1
ATOM 605 C CA . GLU A 1 75 ? -13.215 -9.391 12.044 1.00 83.94 75 GLU A CA 1
ATOM 606 C C . GLU A 1 75 ? -12.099 -8.922 11.105 1.00 83.94 75 GLU A C 1
ATOM 608 O O . GLU A 1 75 ? -11.916 -9.472 10.015 1.00 83.94 75 GLU A O 1
ATOM 613 N N . TYR A 1 76 ? -11.320 -7.929 11.542 1.00 83.56 76 TYR A N 1
ATOM 614 C CA . TYR A 1 76 ? -10.204 -7.393 10.775 1.00 83.56 76 TYR A CA 1
ATOM 615 C C . TYR A 1 76 ? -9.115 -8.444 10.557 1.00 83.56 76 TYR A C 1
ATOM 617 O O . TYR A 1 76 ? -8.681 -8.668 9.425 1.00 83.56 76 TYR A O 1
ATOM 625 N N . LEU A 1 77 ? -8.708 -9.125 11.629 1.00 89.50 77 LEU A N 1
ATOM 626 C CA . LEU A 1 77 ? -7.688 -10.164 11.571 1.00 89.50 77 LEU A CA 1
ATOM 627 C C . LEU A 1 77 ? -8.137 -11.353 10.714 1.00 89.50 77 LEU A C 1
ATOM 629 O O . LEU A 1 77 ? -7.369 -11.805 9.870 1.00 89.50 77 LEU A O 1
ATOM 633 N N . ASN A 1 78 ? -9.383 -11.815 10.856 1.00 86.75 78 ASN A N 1
ATOM 634 C CA . ASN A 1 78 ? -9.929 -12.898 10.031 1.00 86.75 78 ASN A CA 1
ATOM 635 C C . ASN A 1 78 ? -9.949 -12.537 8.541 1.00 86.75 78 ASN A C 1
ATOM 637 O O . ASN A 1 78 ? -9.575 -13.350 7.696 1.00 86.75 78 ASN A O 1
ATOM 641 N N . SER A 1 79 ? -10.350 -11.308 8.209 1.00 82.81 79 SER A N 1
ATOM 642 C CA . SER A 1 79 ? -10.375 -10.832 6.825 1.00 82.81 79 SER A CA 1
ATOM 643 C C . SER A 1 79 ? -8.986 -10.798 6.199 1.00 82.81 79 SER A C 1
ATOM 645 O O . SER A 1 79 ? -8.790 -11.294 5.088 1.00 82.81 79 SER A O 1
ATOM 647 N N . PHE A 1 80 ? -7.999 -10.241 6.907 1.00 82.06 80 PHE A N 1
ATOM 648 C CA . PHE A 1 80 ? -6.631 -10.178 6.398 1.00 82.06 80 PHE A CA 1
ATOM 649 C C . PHE A 1 80 ? -5.945 -11.540 6.394 1.00 82.06 80 PHE A C 1
ATOM 651 O O . PHE A 1 80 ? -5.288 -11.854 5.408 1.00 82.06 80 PHE A O 1
ATOM 658 N N . GLY A 1 81 ? -6.174 -12.383 7.403 1.00 85.56 81 GLY A N 1
ATOM 659 C CA . GLY A 1 81 ? -5.736 -13.779 7.396 1.00 85.56 81 GLY A CA 1
ATOM 660 C C . GLY A 1 81 ? -6.239 -14.512 6.151 1.00 85.56 81 GLY A C 1
ATOM 661 O O . GLY A 1 81 ? -5.445 -15.079 5.405 1.00 85.56 81 GLY A O 1
ATOM 662 N N . ALA A 1 82 ? -7.535 -14.394 5.840 1.00 81.38 82 ALA A N 1
ATOM 663 C CA . ALA A 1 82 ? -8.113 -14.982 4.633 1.00 81.38 82 ALA A CA 1
ATOM 664 C C . ALA A 1 82 ? -7.528 -14.380 3.345 1.00 81.38 82 ALA A C 1
ATOM 666 O O . ALA A 1 82 ? -7.251 -15.108 2.396 1.00 81.38 82 ALA A O 1
ATOM 667 N N . LYS A 1 83 ? -7.293 -13.065 3.297 1.00 78.44 83 LYS A N 1
ATOM 668 C CA . LYS A 1 83 ? -6.655 -12.419 2.139 1.00 78.44 83 LYS A CA 1
ATOM 669 C C . LYS A 1 83 ? -5.212 -12.861 1.924 1.00 78.44 83 LYS A C 1
ATOM 671 O O . LYS A 1 83 ? -4.811 -12.996 0.776 1.00 78.44 83 LYS A O 1
ATOM 676 N N . 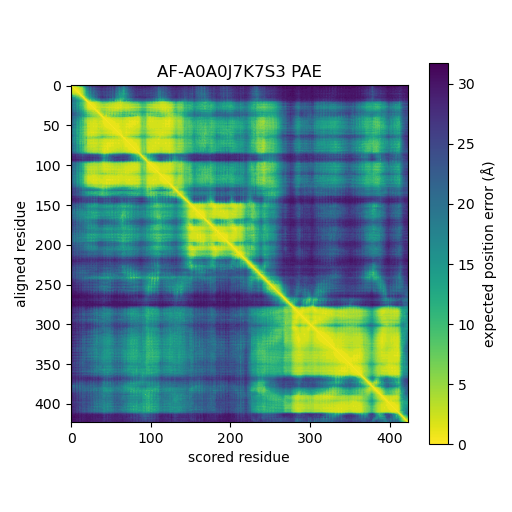PHE A 1 84 ? -4.439 -13.066 2.986 1.00 79.44 84 PHE A N 1
ATOM 677 C CA . PHE A 1 84 ? -3.077 -13.586 2.870 1.00 79.44 84 PHE A CA 1
ATOM 678 C C . PHE A 1 84 ? -3.076 -15.061 2.460 1.00 79.44 84 PHE A C 1
ATOM 680 O O . PHE A 1 84 ? -2.225 -15.466 1.681 1.00 79.44 84 PHE A O 1
ATOM 687 N N . MET A 1 85 ? -4.062 -15.839 2.916 1.00 81.50 85 MET A N 1
ATOM 688 C CA . MET A 1 85 ? -4.203 -17.254 2.565 1.00 81.50 85 MET A CA 1
ATOM 689 C C . MET A 1 85 ? -4.675 -17.477 1.117 1.00 81.50 85 MET A C 1
ATOM 691 O O . MET A 1 85 ? -4.218 -18.403 0.454 1.00 81.50 85 MET A O 1
ATOM 695 N N . PHE A 1 86 ? -5.612 -16.655 0.629 1.00 72.94 86 PHE A N 1
ATOM 696 C CA . PHE A 1 86 ? -6.294 -16.846 -0.663 1.00 72.94 86 PHE A CA 1
ATOM 697 C C . PHE A 1 86 ? -5.997 -15.753 -1.702 1.00 72.94 86 PHE A C 1
ATOM 699 O O . PHE A 1 86 ? -6.637 -15.717 -2.757 1.00 72.94 86 PHE A O 1
ATOM 706 N N . GLY A 1 87 ? -5.083 -14.826 -1.411 1.00 60.88 87 GLY A N 1
ATOM 707 C CA . GLY A 1 87 ? -4.723 -13.733 -2.311 1.00 60.88 87 GLY A CA 1
ATOM 708 C C . GLY A 1 87 ? -4.245 -14.256 -3.666 1.00 60.88 87 GLY A C 1
ATOM 709 O O . GLY A 1 87 ? -3.424 -15.162 -3.740 1.00 60.88 87 GLY A O 1
ATOM 710 N N . SER A 1 88 ? -4.780 -13.706 -4.760 1.00 48.88 88 SER A N 1
ATOM 711 C CA . SER A 1 88 ? -4.372 -14.094 -6.118 1.00 48.88 88 SER A CA 1
ATOM 712 C C . SER A 1 88 ? -2.929 -13.668 -6.421 1.00 48.88 88 SER A C 1
ATOM 714 O O . SER A 1 88 ? -2.525 -12.598 -5.966 1.00 48.88 88 SER A O 1
ATOM 716 N N . GLU A 1 89 ? -2.234 -14.390 -7.310 1.00 44.84 89 GLU A N 1
ATOM 717 C CA . GLU A 1 89 ? -0.883 -14.087 -7.847 1.00 44.84 89 GLU A CA 1
ATOM 718 C C . GLU A 1 89 ? -0.686 -12.618 -8.311 1.00 44.84 89 GLU A C 1
ATOM 720 O O . GLU A 1 89 ? 0.429 -12.117 -8.396 1.00 44.84 89 GLU A O 1
ATOM 725 N N . PHE A 1 90 ? -1.767 -11.878 -8.597 1.00 41.62 90 PHE A N 1
ATOM 726 C CA . PHE A 1 90 ? -1.725 -10.466 -9.012 1.00 41.62 90 PHE A CA 1
ATOM 727 C C . PHE A 1 90 ? -1.809 -9.449 -7.861 1.00 41.62 90 PHE A C 1
ATOM 729 O O . PHE A 1 90 ? -1.547 -8.264 -8.078 1.00 41.62 90 PHE A O 1
ATOM 736 N N . GLU A 1 91 ? -2.201 -9.872 -6.656 1.00 43.31 91 GLU A N 1
ATOM 737 C CA . GLU A 1 91 ? -2.098 -9.052 -5.444 1.00 43.31 91 GLU A CA 1
ATOM 738 C C . GLU A 1 91 ? -0.766 -9.287 -4.713 1.00 43.31 91 GLU A C 1
ATOM 740 O O . GLU A 1 91 ? -0.402 -8.459 -3.888 1.00 43.31 91 GLU A O 1
ATOM 745 N N . GLU A 1 92 ? 0.020 -10.313 -5.062 1.00 42.88 92 GLU A N 1
ATOM 746 C CA . GLU A 1 92 ? 1.328 -10.601 -4.445 1.00 42.88 92 GLU A CA 1
ATOM 747 C C . GLU A 1 92 ? 2.310 -9.414 -4.498 1.00 42.88 92 GLU A C 1
ATOM 749 O O . GLU A 1 92 ? 2.995 -9.147 -3.513 1.00 42.88 92 GLU A O 1
ATOM 754 N N . GLU A 1 93 ? 2.323 -8.609 -5.573 1.00 41.56 93 GLU A N 1
ATOM 755 C CA . GLU A 1 93 ? 3.181 -7.404 -5.654 1.00 41.56 93 GLU A CA 1
ATOM 756 C C . GLU A 1 93 ? 2.714 -6.269 -4.708 1.00 41.56 93 GLU A C 1
ATOM 758 O O . GLU A 1 93 ? 3.457 -5.329 -4.413 1.00 41.56 93 GLU A O 1
ATOM 763 N N . TYR A 1 94 ? 1.483 -6.362 -4.197 1.00 43.81 94 TYR A N 1
ATOM 764 C CA . TYR A 1 94 ? 0.890 -5.447 -3.222 1.00 43.81 94 TYR A CA 1
ATOM 765 C C . TYR A 1 94 ? 0.798 -6.037 -1.805 1.00 43.81 94 TYR A C 1
ATOM 767 O O . TYR A 1 94 ? 0.576 -5.261 -0.882 1.00 43.81 94 TYR A O 1
ATOM 775 N N . MET A 1 95 ? 0.971 -7.351 -1.618 1.00 51.94 95 MET A N 1
ATOM 776 C CA . MET A 1 95 ? 0.582 -8.101 -0.407 1.00 51.94 95 MET A CA 1
ATOM 777 C C . MET A 1 95 ? 1.751 -8.707 0.383 1.00 51.94 95 MET A C 1
ATOM 779 O O . MET A 1 95 ? 1.523 -9.580 1.211 1.00 51.94 95 MET A O 1
ATOM 783 N N . GLY A 1 96 ? 2.988 -8.259 0.160 1.00 65.00 96 GLY A N 1
ATOM 784 C CA . GLY A 1 96 ? 4.123 -8.688 0.984 1.00 65.00 96 GLY A CA 1
ATOM 785 C C . GLY A 1 96 ? 4.092 -8.031 2.368 1.00 65.00 96 GLY A C 1
ATOM 786 O O . GLY A 1 96 ? 3.361 -8.433 3.264 1.00 65.00 96 GLY A O 1
ATOM 787 N N . ASP A 1 97 ? 4.857 -6.955 2.532 1.00 66.12 97 ASP A N 1
ATOM 788 C CA . ASP A 1 97 ? 5.131 -6.384 3.858 1.00 66.12 97 ASP A CA 1
ATOM 789 C C . ASP A 1 97 ? 4.407 -5.071 4.143 1.00 66.12 97 ASP A C 1
ATOM 791 O O . ASP A 1 97 ? 3.985 -4.820 5.271 1.00 66.12 97 ASP A O 1
ATOM 795 N N . ASP A 1 98 ? 4.214 -4.237 3.118 1.00 65.44 98 ASP A N 1
ATOM 796 C CA . ASP A 1 98 ? 3.551 -2.937 3.261 1.00 65.44 98 ASP A CA 1
ATOM 797 C C . ASP A 1 98 ? 2.136 -3.095 3.835 1.00 65.44 98 ASP A C 1
ATOM 799 O O . ASP A 1 98 ? 1.705 -2.305 4.671 1.00 65.44 98 ASP A O 1
ATOM 803 N N . VAL A 1 99 ? 1.403 -4.122 3.393 1.00 72.62 99 VAL A N 1
ATOM 804 C CA . VAL A 1 99 ? 0.035 -4.383 3.859 1.00 72.62 99 VAL A CA 1
ATOM 805 C C . VAL A 1 99 ? 0.032 -4.865 5.300 1.00 72.62 99 VAL A C 1
ATOM 807 O O . VAL A 1 99 ? -0.790 -4.382 6.070 1.00 72.62 99 VAL A O 1
ATOM 810 N N . ILE A 1 100 ? 0.970 -5.731 5.695 1.00 77.44 100 ILE A N 1
ATOM 811 C CA . ILE A 1 100 ? 1.110 -6.173 7.091 1.00 77.44 100 ILE A CA 1
ATOM 812 C C . ILE A 1 100 ? 1.332 -4.957 7.997 1.00 77.44 100 ILE A C 1
ATOM 814 O O . ILE A 1 100 ? 0.638 -4.797 8.999 1.00 77.44 100 ILE A O 1
ATOM 818 N N . LEU A 1 101 ? 2.231 -4.046 7.612 1.00 73.50 101 LEU A N 1
ATOM 819 C CA . LEU A 1 101 ? 2.483 -2.816 8.368 1.00 73.50 101 LEU A CA 1
ATOM 820 C C . LEU A 1 101 ? 1.237 -1.926 8.469 1.00 73.50 101 LEU A C 1
ATOM 822 O O . LEU A 1 101 ? 0.915 -1.423 9.545 1.00 73.50 101 LEU A O 1
ATOM 826 N N . LEU A 1 102 ? 0.508 -1.745 7.364 1.00 70.56 102 LEU A N 1
ATOM 827 C CA . LEU A 1 102 ? -0.726 -0.954 7.346 1.00 70.56 102 LEU A CA 1
ATOM 828 C C . LEU A 1 102 ? -1.830 -1.567 8.208 1.00 70.56 102 LEU A C 1
ATOM 830 O O . LEU A 1 102 ? -2.577 -0.836 8.863 1.00 70.56 102 LEU A O 1
ATOM 834 N N . VAL A 1 103 ? -1.922 -2.894 8.224 1.00 77.94 103 VAL A N 1
ATOM 835 C CA . VAL A 1 103 ? -2.845 -3.633 9.081 1.00 77.94 103 VAL A CA 1
ATOM 836 C C . VAL A 1 103 ? -2.492 -3.415 10.549 1.00 77.94 103 VAL A C 1
ATOM 838 O O . VAL A 1 103 ? -3.373 -3.039 11.318 1.00 77.94 103 VAL A O 1
ATOM 841 N N . MET A 1 104 ? -1.216 -3.543 10.926 1.00 81.25 104 MET A N 1
ATOM 842 C CA . MET A 1 104 ? -0.766 -3.308 12.305 1.00 81.25 104 MET A CA 1
ATOM 843 C C . MET A 1 104 ? -1.074 -1.887 12.787 1.00 81.25 104 MET A C 1
ATOM 845 O O . MET A 1 104 ? -1.630 -1.710 13.867 1.00 81.25 104 MET A O 1
ATOM 849 N N . LEU A 1 105 ? -0.813 -0.874 11.959 1.00 71.75 105 LEU A N 1
ATOM 850 C CA . LEU A 1 105 ? -1.153 0.517 12.283 1.00 71.75 105 LEU A CA 1
ATOM 851 C C . LEU A 1 105 ? -2.655 0.734 12.419 1.00 71.75 105 LEU A C 1
ATOM 853 O O . LEU A 1 105 ? -3.102 1.485 13.282 1.00 71.75 105 LEU A O 1
ATOM 857 N N . THR A 1 106 ? -3.443 0.088 11.561 1.00 72.69 106 THR A N 1
ATOM 858 C CA . THR A 1 106 ? -4.900 0.177 11.648 1.00 72.69 106 THR A CA 1
ATOM 859 C C . THR A 1 106 ? -5.389 -0.440 12.958 1.00 72.69 106 THR A C 1
ATOM 861 O O . THR A 1 106 ? -6.197 0.172 13.650 1.00 72.69 106 THR A O 1
ATOM 864 N N . LEU A 1 107 ? -4.839 -1.588 13.361 1.00 79.19 107 LEU A N 1
ATOM 865 C CA . LEU A 1 107 ? -5.153 -2.233 14.638 1.00 79.19 107 LEU A CA 1
ATOM 866 C C . LEU A 1 107 ? -4.756 -1.376 15.850 1.00 79.19 107 LEU A C 1
ATOM 868 O O . LEU A 1 107 ? -5.537 -1.272 16.795 1.00 79.19 107 LEU A O 1
ATOM 872 N N . TRP A 1 108 ? -3.596 -0.712 15.815 1.00 75.19 108 TRP A N 1
ATOM 873 C CA . TRP A 1 108 ? -3.186 0.224 16.870 1.00 75.19 108 TRP A CA 1
ATOM 874 C C . TRP A 1 108 ? -4.126 1.426 16.999 1.00 75.19 108 TRP A C 1
ATOM 876 O O . TRP A 1 108 ? -4.358 1.902 18.107 1.00 75.19 108 TRP A O 1
ATOM 886 N N . ASN A 1 109 ? -4.711 1.879 15.890 1.00 70.38 109 ASN A N 1
ATOM 887 C CA . ASN A 1 109 ? -5.712 2.945 15.901 1.00 70.38 109 ASN A CA 1
ATOM 888 C C . ASN A 1 109 ? -7.094 2.471 16.364 1.00 70.38 109 ASN A C 1
ATOM 890 O O . ASN A 1 109 ? -7.810 3.213 17.033 1.00 70.38 109 ASN A O 1
ATOM 894 N N . ILE A 1 110 ? -7.472 1.230 16.044 1.00 72.56 11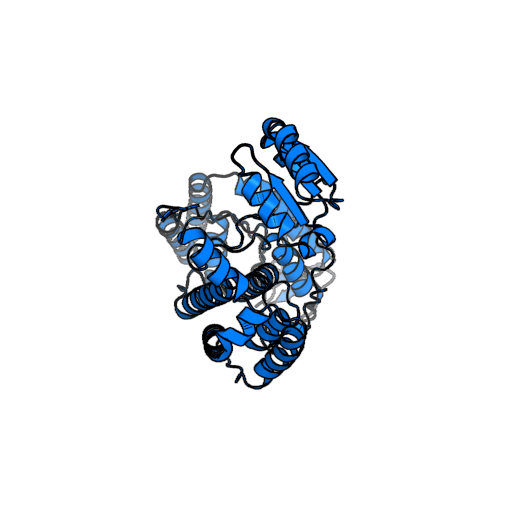0 ILE A N 1
ATOM 895 C CA . ILE A 1 110 ? -8.712 0.619 16.544 1.00 72.56 110 ILE A CA 1
ATOM 896 C C . ILE A 1 110 ? -8.657 0.480 18.074 1.00 72.56 110 ILE A C 1
ATOM 898 O O . ILE A 1 110 ? -9.653 0.738 18.753 1.00 72.56 110 ILE A O 1
ATOM 902 N N . CYS A 1 111 ? -7.498 0.103 18.626 1.00 76.44 111 CYS A N 1
ATOM 903 C CA . CYS A 1 111 ? -7.305 -0.080 20.060 1.00 76.44 111 CYS A CA 1
ATOM 904 C C . CYS A 1 111 ? -6.058 0.648 20.572 1.00 76.44 111 CYS A C 1
ATOM 906 O O . CYS A 1 111 ? -4.932 0.182 20.406 1.00 76.44 111 CYS A O 1
ATOM 908 N N . GLY A 1 112 ? -6.282 1.756 21.285 1.00 71.81 112 GLY A N 1
ATOM 909 C CA . GLY A 1 112 ? -5.230 2.536 21.946 1.00 71.81 112 GLY A CA 1
ATOM 910 C C . GLY A 1 112 ? -4.625 1.878 23.194 1.00 71.81 112 GLY A C 1
ATOM 911 O O . GLY A 1 112 ? -3.715 2.440 23.798 1.00 71.81 112 GLY A O 1
ATOM 912 N N . GLN A 1 113 ? -5.114 0.704 23.615 1.00 82.50 113 GLN A N 1
ATOM 913 C CA . GLN A 1 113 ? -4.620 0.052 24.825 1.00 82.50 113 GLN A CA 1
ATOM 914 C C . GLN A 1 113 ? -3.262 -0.608 24.568 1.00 82.50 113 GLN A C 1
ATOM 916 O O . GLN A 1 113 ? -3.173 -1.644 23.908 1.00 82.50 113 GLN A O 1
ATOM 921 N N . HIS A 1 114 ? -2.210 -0.044 25.160 1.00 81.31 114 HIS A N 1
ATOM 922 C CA . HIS A 1 114 ? -0.819 -0.426 24.905 1.00 81.31 114 HIS A CA 1
ATOM 923 C C . HIS A 1 114 ? -0.540 -1.937 25.018 1.00 81.31 114 HIS A C 1
ATOM 925 O O . HIS A 1 114 ? 0.131 -2.514 24.171 1.00 81.31 114 HIS A O 1
ATOM 931 N N . GLN A 1 115 ? -1.094 -2.616 26.021 1.00 85.06 115 GLN A N 1
ATOM 932 C CA . GLN A 1 115 ? -0.874 -4.050 26.234 1.00 85.06 115 GLN A CA 1
ATOM 933 C C . GLN A 1 115 ? -1.537 -4.913 25.152 1.00 85.06 115 GLN A C 1
ATOM 935 O O . GLN A 1 115 ? -1.004 -5.964 24.808 1.00 85.06 115 GLN A O 1
ATOM 940 N N . ILE A 1 116 ? -2.666 -4.470 24.583 1.00 87.69 116 ILE A N 1
ATOM 941 C CA . ILE A 1 116 ? -3.276 -5.135 23.423 1.00 87.69 116 ILE A CA 1
ATOM 942 C C . ILE A 1 116 ? -2.408 -4.905 22.186 1.00 87.69 116 ILE A C 1
ATOM 944 O O . ILE A 1 116 ? -2.162 -5.843 21.435 1.00 87.69 116 ILE A O 1
ATOM 948 N N . GLN A 1 117 ? -1.901 -3.687 21.993 1.00 86.50 117 GLN A N 1
ATOM 949 C CA . GLN A 1 117 ? -1.005 -3.372 20.878 1.00 86.50 117 GLN A CA 1
ATOM 950 C C . GLN A 1 117 ? 0.268 -4.229 20.912 1.00 86.50 117 GLN A C 1
ATOM 952 O O . GLN A 1 117 ? 0.623 -4.817 19.893 1.00 86.50 117 GLN A O 1
ATOM 957 N N . LEU A 1 118 ? 0.898 -4.359 22.087 1.00 85.12 118 LEU A N 1
ATOM 958 C CA . LEU A 1 118 ? 2.056 -5.231 22.305 1.00 85.12 118 LEU A CA 1
ATOM 959 C C . LEU A 1 118 ? 1.720 -6.704 22.070 1.00 85.12 118 LEU A C 1
ATOM 961 O O . LEU A 1 118 ? 2.498 -7.414 21.442 1.00 85.12 118 LEU A O 1
ATOM 965 N N . PHE A 1 119 ? 0.562 -7.167 22.549 1.00 91.69 119 PHE A N 1
ATOM 966 C CA . PHE A 1 119 ? 0.101 -8.530 22.296 1.00 91.69 119 PHE A CA 1
ATOM 967 C C . PHE A 1 119 ? -0.032 -8.808 20.791 1.00 91.69 119 PHE A C 1
ATOM 969 O O . PHE A 1 119 ? 0.480 -9.818 20.314 1.00 91.69 119 PHE A O 1
ATOM 976 N N . LEU A 1 120 ? -0.677 -7.907 20.041 1.00 90.50 120 LEU A N 1
ATOM 977 C CA . LEU A 1 120 ? -0.848 -8.035 18.591 1.00 90.50 120 LEU A CA 1
ATOM 978 C C . LEU A 1 120 ? 0.500 -8.001 17.861 1.00 90.50 120 LEU A C 1
ATOM 980 O O . LEU A 1 120 ? 0.727 -8.790 16.946 1.00 90.50 120 LEU A O 1
ATOM 984 N N . GLU A 1 121 ? 1.407 -7.115 18.275 1.00 86.25 121 GLU A N 1
ATOM 985 C CA . GLU A 1 121 ? 2.760 -7.035 17.721 1.00 86.25 121 GLU A CA 1
ATOM 986 C C . GLU A 1 121 ? 3.533 -8.340 17.947 1.00 86.25 121 GLU A C 1
ATOM 988 O O . GLU A 1 121 ? 4.097 -8.911 17.008 1.00 86.25 121 GLU A O 1
ATOM 993 N N . ASP A 1 122 ? 3.494 -8.848 19.179 1.00 87.19 122 ASP A N 1
ATOM 994 C CA . ASP A 1 122 ? 4.156 -10.088 19.559 1.00 87.19 122 ASP A CA 1
ATOM 995 C C . ASP A 1 122 ? 3.607 -11.303 18.794 1.00 87.19 122 ASP A C 1
ATOM 997 O O . ASP A 1 122 ? 4.371 -12.184 18.397 1.00 87.19 122 ASP A O 1
ATOM 1001 N N . ALA A 1 123 ? 2.289 -11.361 18.607 1.00 89.56 123 ALA A N 1
ATOM 1002 C CA . ALA A 1 123 ? 1.610 -12.492 17.987 1.00 89.56 123 ALA A CA 1
ATOM 1003 C C . ALA A 1 123 ? 1.803 -12.539 16.463 1.00 89.56 123 ALA A C 1
ATOM 1005 O O . ALA A 1 123 ? 1.959 -13.617 15.885 1.00 89.56 123 ALA A O 1
ATOM 1006 N N . ILE A 1 124 ? 1.810 -11.373 15.810 1.00 88.38 124 ILE A N 1
ATOM 1007 C CA . ILE A 1 124 ? 1.753 -11.273 14.348 1.00 88.38 124 ILE A CA 1
ATOM 1008 C C . ILE A 1 124 ? 3.141 -11.015 13.753 1.00 88.38 124 ILE A C 1
ATOM 1010 O O . ILE A 1 124 ? 3.605 -11.777 12.904 1.00 88.38 124 ILE A O 1
ATOM 1014 N N . VAL A 1 125 ? 3.839 -9.967 14.193 1.00 83.88 125 VAL A N 1
ATOM 1015 C CA . VAL A 1 125 ? 5.037 -9.449 13.496 1.00 83.88 125 VAL A CA 1
ATOM 1016 C C . VAL A 1 125 ? 6.351 -9.722 14.221 1.00 83.88 125 VAL A C 1
ATOM 1018 O O . VAL A 1 125 ? 7.428 -9.519 13.652 1.00 83.88 125 VAL A O 1
ATOM 1021 N N . LYS A 1 126 ? 6.316 -10.242 15.451 1.00 81.38 126 LYS A N 1
ATOM 1022 C CA . LYS A 1 126 ? 7.537 -10.621 16.169 1.00 81.38 126 LYS A CA 1
ATOM 1023 C C . LYS A 1 126 ? 8.361 -11.621 15.375 1.00 81.38 126 LYS A C 1
ATOM 1025 O O . LYS A 1 126 ? 7.856 -12.641 14.901 1.00 81.38 126 LYS A O 1
ATOM 1030 N N . ASN A 1 127 ? 9.652 -11.321 15.250 1.00 75.56 127 ASN A N 1
ATOM 1031 C CA . ASN A 1 127 ? 10.621 -12.101 14.479 1.00 75.56 127 ASN A CA 1
ATOM 1032 C C . ASN A 1 127 ? 10.238 -12.292 12.998 1.00 75.56 127 ASN A C 1
ATOM 1034 O O . ASN A 1 127 ? 10.842 -13.115 12.315 1.00 75.56 127 ASN A O 1
ATOM 1038 N N . TYR A 1 128 ? 9.252 -11.547 12.491 1.00 75.56 128 TYR A N 1
ATOM 1039 C CA . TYR A 1 128 ? 8.916 -11.550 11.078 1.00 75.56 128 TYR A CA 1
ATOM 1040 C C . TYR A 1 128 ? 9.957 -10.729 10.312 1.00 75.56 128 TYR A C 1
ATOM 1042 O O . TYR A 1 128 ? 10.359 -9.636 10.736 1.00 75.56 128 TYR A O 1
ATOM 1050 N N . THR A 1 129 ? 10.423 -11.282 9.195 1.00 67.69 129 THR A N 1
ATOM 1051 C CA . THR A 1 129 ? 11.428 -10.642 8.347 1.00 67.69 129 THR A CA 1
ATOM 1052 C C . THR A 1 129 ? 10.739 -10.065 7.122 1.00 67.69 129 THR A C 1
ATOM 1054 O O . THR A 1 129 ? 10.341 -10.801 6.225 1.00 67.69 129 THR A O 1
ATOM 1057 N N . LEU A 1 130 ? 10.635 -8.740 7.083 1.00 64.44 130 LEU A N 1
ATOM 1058 C CA . LEU A 1 130 ? 10.099 -8.004 5.947 1.00 64.44 130 LEU A CA 1
ATOM 1059 C C . LEU A 1 130 ? 11.120 -8.056 4.798 1.00 64.44 130 LEU A C 1
ATOM 1061 O O . LEU A 1 130 ? 12.323 -7.848 4.999 1.00 64.44 130 LEU A O 1
ATOM 1065 N N . ASN A 1 131 ? 10.655 -8.342 3.587 1.00 57.06 131 ASN A N 1
ATOM 1066 C CA . ASN A 1 131 ? 11.409 -8.420 2.336 1.00 57.06 131 ASN A CA 1
ATOM 1067 C C . ASN A 1 131 ? 12.636 -9.342 2.448 1.00 57.06 131 ASN A C 1
ATOM 1069 O O . ASN A 1 131 ? 13.679 -9.088 1.841 1.00 57.06 131 ASN A O 1
ATOM 1073 N N . GLY A 1 132 ? 12.551 -10.369 3.303 1.00 58.12 132 GLY A N 1
ATOM 1074 C CA . GLY A 1 132 ? 13.623 -11.336 3.559 1.00 58.12 132 GLY A CA 1
ATOM 1075 C C . GLY A 1 132 ? 14.919 -10.756 4.143 1.00 58.12 132 GLY A C 1
ATOM 1076 O O . GLY A 1 132 ? 15.896 -11.485 4.273 1.00 58.12 132 GLY A O 1
ATOM 1077 N N . THR A 1 133 ? 14.960 -9.464 4.487 1.00 53.22 133 THR A N 1
ATOM 1078 C CA . THR A 1 133 ? 16.202 -8.765 4.866 1.00 53.22 133 THR A CA 1
ATOM 1079 C C . THR A 1 133 ? 16.046 -7.798 6.037 1.00 53.22 133 THR A C 1
ATOM 1081 O O . THR A 1 133 ? 17.023 -7.533 6.736 1.00 53.22 133 THR A O 1
ATOM 1084 N N . ILE A 1 134 ? 14.841 -7.280 6.295 1.00 57.31 134 ILE A N 1
ATOM 1085 C CA . ILE A 1 134 ? 14.597 -6.267 7.325 1.00 57.31 134 ILE A CA 1
ATOM 1086 C C . ILE A 1 134 ? 13.786 -6.897 8.452 1.00 57.31 134 ILE A C 1
ATOM 1088 O O . ILE A 1 134 ? 12.602 -7.186 8.305 1.00 57.31 134 ILE A O 1
ATOM 1092 N N . GLN A 1 135 ? 14.405 -7.078 9.616 1.00 59.69 135 GLN A N 1
ATOM 1093 C CA . GLN A 1 135 ? 13.651 -7.448 10.812 1.00 59.69 135 GLN A CA 1
ATOM 1094 C C . GLN A 1 135 ? 12.706 -6.305 11.188 1.00 59.69 135 GLN A C 1
ATOM 1096 O O . GLN A 1 135 ? 13.143 -5.157 11.278 1.00 59.69 135 GLN A O 1
ATOM 1101 N N . TYR A 1 136 ? 11.436 -6.617 11.459 1.00 65.38 136 TYR A N 1
ATOM 1102 C CA . TYR A 1 136 ? 10.431 -5.626 11.863 1.00 65.38 136 TYR A CA 1
ATOM 1103 C C . TYR A 1 136 ? 10.919 -4.719 13.012 1.00 65.38 136 TYR A C 1
ATOM 1105 O O . TYR A 1 136 ? 10.753 -3.508 12.957 1.00 65.38 136 TYR A O 1
ATOM 1113 N N . GLN A 1 137 ? 11.639 -5.281 13.988 1.00 62.19 137 GLN A N 1
ATOM 1114 C CA . GLN A 1 137 ? 12.224 -4.571 15.140 1.00 62.19 137 GLN A CA 1
ATOM 1115 C C . GLN A 1 137 ? 13.233 -3.469 14.761 1.00 62.19 137 GLN A C 1
ATOM 1117 O O . GLN A 1 137 ? 13.523 -2.583 15.560 1.00 62.19 137 GLN A O 1
ATOM 1122 N N . GLN A 1 138 ? 13.804 -3.528 13.554 1.00 54.53 138 GLN A N 1
ATOM 1123 C CA . GLN A 1 138 ? 14.727 -2.512 13.044 1.00 54.53 138 GLN A CA 1
ATOM 1124 C C . GLN A 1 138 ? 14.007 -1.323 12.414 1.00 54.53 138 GLN A C 1
ATOM 1126 O O . GLN A 1 138 ? 14.630 -0.278 12.192 1.00 54.53 138 GLN A O 1
ATOM 1131 N N . LEU A 1 139 ? 12.716 -1.465 12.108 1.00 58.47 139 LEU A N 1
ATOM 1132 C CA . LEU A 1 139 ? 11.884 -0.319 11.811 1.00 58.47 139 LEU A CA 1
ATOM 1133 C C . LEU A 1 139 ? 11.736 0.433 13.130 1.00 58.47 139 LEU A C 1
ATOM 1135 O O . LEU A 1 139 ? 11.095 -0.042 14.062 1.00 58.47 139 LEU A O 1
ATOM 1139 N N . LYS A 1 140 ? 12.378 1.604 13.225 1.00 48.31 140 LYS A N 1
ATOM 1140 C CA . LYS A 1 140 ? 12.113 2.563 14.299 1.00 48.31 140 LYS A CA 1
ATOM 1141 C C . LYS A 1 140 ? 10.678 3.059 14.133 1.00 48.31 140 LYS A C 1
ATOM 1143 O O . LYS A 1 140 ? 10.447 4.158 13.638 1.00 48.31 140 LYS A O 1
ATOM 1148 N N . PHE A 1 141 ? 9.712 2.239 14.525 1.00 53.91 141 PHE A N 1
ATOM 1149 C CA . PHE A 1 141 ? 8.404 2.716 14.907 1.00 53.91 141 PHE A CA 1
ATOM 1150 C C . PHE A 1 141 ? 8.622 3.415 16.234 1.00 53.91 141 PHE A C 1
ATOM 1152 O O . PHE A 1 141 ? 8.486 2.834 17.306 1.00 53.91 141 PHE A O 1
ATOM 1159 N N . THR A 1 142 ? 9.023 4.684 16.171 1.00 41.09 142 THR A N 1
ATOM 1160 C CA . THR A 1 142 ? 8.642 5.579 17.253 1.00 41.09 142 THR A CA 1
ATOM 1161 C C . THR A 1 142 ? 7.141 5.356 17.389 1.00 41.09 142 THR A C 1
ATOM 1163 O O . THR A 1 142 ? 6.452 5.455 16.361 1.00 41.09 142 THR A O 1
ATOM 1166 N N . PRO A 1 143 ? 6.634 4.965 18.575 1.00 42.84 143 PRO A N 1
ATOM 1167 C CA . PRO A 1 143 ? 5.206 4.816 18.731 1.00 42.84 143 PRO A CA 1
ATOM 1168 C C . PRO A 1 143 ? 4.645 6.141 18.270 1.00 42.84 143 PRO A C 1
ATOM 1170 O O . PRO A 1 143 ? 5.281 7.188 18.442 1.00 42.84 143 PRO A O 1
ATOM 1173 N N . VAL A 1 144 ? 3.558 6.045 17.534 1.00 46.22 144 VAL A N 1
ATOM 1174 C CA . VAL A 1 144 ? 2.994 7.111 16.740 1.00 46.22 144 VAL A CA 1
ATOM 1175 C C . VAL A 1 144 ? 2.359 8.154 17.683 1.00 46.22 144 VAL A C 1
ATOM 1177 O O . VAL A 1 144 ? 1.162 8.369 17.723 1.00 46.22 144 VAL A O 1
ATOM 1180 N N . ILE A 1 145 ? 3.201 8.734 18.537 1.00 39.25 145 ILE A N 1
ATOM 1181 C CA . ILE A 1 145 ? 2.930 9.571 19.706 1.00 39.25 145 ILE A CA 1
ATOM 1182 C C . ILE A 1 145 ? 2.884 11.037 19.274 1.00 39.25 145 ILE A C 1
ATOM 1184 O O . ILE A 1 145 ? 2.301 11.858 19.967 1.00 39.25 145 ILE A O 1
ATOM 1188 N N . ASP A 1 146 ? 3.441 11.362 18.103 1.00 40.94 146 ASP A N 1
ATOM 1189 C CA . ASP A 1 146 ? 3.389 12.701 17.506 1.00 40.94 146 ASP A CA 1
ATOM 1190 C C . ASP A 1 146 ? 2.384 12.773 16.339 1.00 40.94 146 ASP A C 1
ATOM 1192 O O . ASP A 1 146 ? 2.614 13.398 15.295 1.00 40.94 146 ASP A O 1
ATOM 1196 N N . GLN A 1 147 ? 1.268 12.056 16.479 1.00 48.19 147 GLN A N 1
ATOM 1197 C CA . GLN A 1 147 ? 0.107 12.242 15.620 1.00 48.19 147 GLN A CA 1
ATOM 1198 C C . GLN A 1 147 ? -0.846 13.233 16.273 1.00 48.19 147 GLN A C 1
ATOM 1200 O O . GLN A 1 147 ? -1.656 12.910 17.134 1.00 48.19 147 GLN A O 1
ATOM 1205 N N . SER A 1 148 ? -0.729 14.481 15.832 1.00 54.44 148 SER A N 1
ATOM 1206 C CA . SER A 1 148 ? -1.794 15.460 15.945 1.00 54.44 148 SER A CA 1
ATOM 1207 C C . SER A 1 148 ? -2.976 15.005 15.087 1.00 54.44 148 SER A C 1
ATOM 1209 O O . SER A 1 148 ? -2.988 15.185 13.867 1.00 54.44 148 SER A O 1
ATOM 1211 N N . ASN A 1 149 ? -3.971 14.394 15.722 1.00 59.81 149 ASN A N 1
ATOM 1212 C CA . ASN A 1 149 ? -5.167 13.922 15.041 1.00 59.81 149 ASN A CA 1
ATOM 1213 C C . ASN A 1 149 ? -6.003 15.116 14.598 1.00 59.81 149 ASN A C 1
ATOM 1215 O O . ASN A 1 149 ? -6.221 16.062 15.361 1.00 59.81 149 ASN A O 1
ATOM 1219 N N . GLN A 1 150 ? -6.457 15.070 13.346 1.00 66.62 150 GLN A N 1
ATOM 1220 C CA . GLN A 1 150 ? -7.358 16.063 12.784 1.00 66.62 150 GLN A CA 1
ATOM 1221 C C . GLN A 1 150 ? -8.713 15.411 12.498 1.00 66.62 150 GLN A C 1
ATOM 1223 O O . GLN A 1 150 ? -8.806 14.327 11.918 1.00 66.62 150 GLN A O 1
ATOM 1228 N N . MET A 1 151 ? -9.786 16.078 12.909 1.00 73.75 151 MET A N 1
ATOM 1229 C CA . MET A 1 151 ? -11.161 15.661 12.632 1.00 73.75 151 MET A CA 1
ATOM 1230 C C . MET A 1 151 ? -11.776 16.623 11.620 1.00 73.75 151 MET A C 1
ATOM 1232 O O . MET A 1 151 ? -11.561 17.826 11.712 1.00 73.75 151 MET A O 1
ATOM 1236 N N . ILE A 1 152 ? -12.541 16.116 10.653 1.00 77.62 152 ILE A N 1
ATOM 1237 C CA . ILE A 1 152 ? -13.219 16.946 9.648 1.00 77.62 152 ILE A CA 1
ATOM 1238 C C . ILE A 1 152 ? -14.717 16.646 9.699 1.00 77.62 152 ILE A C 1
ATOM 1240 O O . ILE A 1 152 ? -15.132 15.509 9.488 1.00 77.62 152 ILE A O 1
ATOM 1244 N N . LEU A 1 153 ? -15.522 17.671 9.970 1.00 77.25 153 LEU A N 1
ATOM 1245 C CA . LEU A 1 153 ? -16.978 17.622 10.038 1.00 77.25 153 LEU A CA 1
ATOM 1246 C C . LEU A 1 153 ? -17.573 18.286 8.796 1.00 77.25 153 LEU A C 1
ATOM 1248 O O . LEU A 1 153 ? -17.510 19.509 8.636 1.00 77.25 153 LEU A O 1
ATOM 1252 N N . LEU A 1 154 ? -18.148 17.463 7.925 1.00 79.44 154 LEU A N 1
ATOM 1253 C CA . LEU A 1 154 ? -18.889 17.896 6.743 1.00 79.44 154 LEU A CA 1
ATOM 1254 C C . LEU A 1 154 ? -20.336 18.272 7.107 1.00 79.44 154 LEU A C 1
ATOM 1256 O O . LEU A 1 154 ? -20.812 18.023 8.217 1.00 79.44 154 LEU A O 1
ATOM 1260 N N . GLU A 1 155 ? -21.041 18.903 6.173 1.00 78.06 155 GLU A N 1
ATOM 1261 C CA . GLU A 1 155 ? -22.422 19.369 6.335 1.00 78.06 155 GLU A CA 1
ATOM 1262 C C . GLU A 1 155 ? -23.402 18.269 6.770 1.00 78.06 155 GLU A C 1
ATOM 1264 O O . GLU A 1 155 ? -24.294 18.515 7.586 1.00 78.06 155 GLU A O 1
ATOM 1269 N N . ASP A 1 156 ? -23.204 17.053 6.273 1.00 73.75 156 ASP A N 1
ATOM 1270 C CA . ASP A 1 156 ? -24.008 15.865 6.549 1.00 73.75 156 ASP A CA 1
ATOM 1271 C C . ASP A 1 156 ? -23.621 15.144 7.850 1.00 73.75 156 ASP A C 1
ATOM 1273 O O . ASP A 1 156 ? -24.272 14.171 8.231 1.00 73.75 156 ASP A O 1
ATOM 1277 N N . ALA A 1 157 ? -22.615 15.633 8.583 1.00 70.31 157 ALA A N 1
ATOM 1278 C CA . ALA A 1 157 ? -22.181 15.015 9.828 1.00 70.31 157 ALA A CA 1
ATOM 1279 C C . ALA A 1 157 ? -23.282 15.039 10.904 1.00 70.31 157 ALA A C 1
ATOM 1281 O O . ALA A 1 157 ? -23.904 16.080 11.177 1.00 70.31 157 ALA A O 1
ATOM 1282 N N . ASP A 1 158 ? -23.467 13.901 11.578 1.00 76.00 158 ASP A N 1
ATOM 1283 C CA . ASP A 1 158 ? -24.274 13.798 12.793 1.00 76.00 158 ASP A CA 1
ATOM 1284 C C . ASP A 1 158 ? -23.483 14.341 13.988 1.00 76.00 158 ASP A C 1
ATOM 1286 O O . ASP A 1 158 ? -22.660 13.658 14.599 1.00 76.00 158 ASP A O 1
ATOM 1290 N N . LEU A 1 159 ? -23.742 15.605 14.319 1.00 78.00 159 LEU A N 1
ATOM 1291 C CA . LEU A 1 159 ? -23.042 16.308 15.390 1.00 78.00 159 LEU A CA 1
ATOM 1292 C C . LEU A 1 159 ? -23.289 15.692 16.774 1.00 78.00 159 LEU A C 1
ATOM 1294 O O . LEU A 1 159 ? -22.411 15.784 17.623 1.00 78.00 159 LEU A O 1
ATOM 1298 N N . TYR A 1 160 ? -24.430 15.041 17.018 1.00 76.06 160 TYR A N 1
ATOM 1299 C CA . TYR A 1 160 ? -24.672 14.386 18.307 1.00 76.06 160 TYR A CA 1
ATOM 1300 C C . TYR A 1 160 ? -23.845 13.111 18.436 1.00 76.06 160 TYR A C 1
ATOM 1302 O O . TYR A 1 160 ? -23.278 12.858 19.498 1.00 76.06 160 TYR A O 1
ATOM 1310 N N . ALA A 1 161 ? -23.713 12.345 17.351 1.00 68.81 161 ALA A N 1
ATOM 1311 C CA . ALA A 1 161 ? -22.803 11.204 17.312 1.00 68.81 161 ALA A CA 1
ATOM 1312 C C . ALA A 1 161 ? -21.348 11.644 17.547 1.00 68.81 161 ALA A C 1
ATOM 1314 O O . ALA A 1 161 ? -20.654 11.032 18.354 1.00 68.81 161 ALA A O 1
ATOM 1315 N N . VAL A 1 162 ? -20.915 12.750 16.926 1.00 73.00 162 VAL A N 1
ATOM 1316 C CA . VAL A 1 162 ? -19.579 13.338 17.151 1.00 73.00 162 VAL A CA 1
ATOM 1317 C C . VAL A 1 162 ? -19.355 13.688 18.616 1.00 73.00 162 VAL A C 1
ATOM 1319 O O . VAL A 1 162 ? -18.326 13.345 19.189 1.00 73.00 162 VAL A O 1
ATOM 1322 N N . ILE A 1 163 ? -20.317 14.364 19.232 1.00 79.81 163 ILE A N 1
ATOM 1323 C CA . ILE A 1 163 ? -20.199 14.837 20.610 1.00 79.81 163 ILE A CA 1
ATOM 1324 C C . ILE A 1 163 ? -20.215 13.668 21.590 1.00 79.81 163 ILE A C 1
ATOM 1326 O O . ILE A 1 163 ? -19.398 13.632 22.505 1.00 79.81 163 ILE A O 1
ATOM 1330 N N . ASN A 1 164 ? -21.073 12.672 21.361 1.00 70.56 164 ASN A N 1
ATOM 1331 C CA . ASN A 1 164 ? -21.070 11.437 22.141 1.00 70.56 164 ASN A CA 1
ATOM 1332 C C . ASN A 1 164 ? -19.745 10.683 21.998 1.00 70.56 164 ASN A C 1
ATOM 1334 O O . ASN A 1 164 ? -19.208 10.217 22.997 1.00 70.56 164 ASN A O 1
ATOM 1338 N N . TYR A 1 165 ? -19.190 10.607 20.787 1.00 70.12 165 TYR A N 1
ATOM 1339 C CA . TYR A 1 165 ? -17.889 9.991 20.547 1.00 70.12 165 TYR A CA 1
ATOM 1340 C C . TYR A 1 165 ? -16.778 10.703 21.324 1.00 70.12 165 TYR A C 1
ATOM 1342 O O . TYR A 1 165 ? -16.061 10.063 22.088 1.00 70.12 165 TYR A O 1
ATOM 1350 N N . LEU A 1 166 ? -16.678 12.029 21.186 1.00 73.75 166 LEU A N 1
ATOM 1351 C CA . LEU A 1 166 ? -15.703 12.847 21.912 1.00 73.75 166 LEU A CA 1
ATOM 1352 C C . LEU A 1 166 ? -15.865 12.706 23.431 1.00 73.75 166 LEU A C 1
ATOM 1354 O O . LEU A 1 166 ? -14.877 12.633 24.148 1.00 73.75 166 LEU A O 1
ATOM 1358 N N . ARG A 1 167 ? -17.104 12.615 23.917 1.00 72.88 167 ARG A N 1
ATOM 1359 C CA . ARG A 1 167 ? -17.409 12.442 25.340 1.00 72.88 167 ARG A CA 1
ATOM 1360 C C . ARG A 1 167 ? -16.984 11.078 25.887 1.00 72.88 167 ARG A C 1
ATOM 1362 O O . ARG A 1 167 ? -16.525 11.008 27.017 1.00 72.88 167 ARG A O 1
ATOM 1369 N N . VAL A 1 168 ? -17.182 9.999 25.128 1.00 64.69 168 VAL A N 1
ATOM 1370 C CA . VAL A 1 168 ? -16.820 8.633 25.555 1.00 64.69 168 VAL A CA 1
ATOM 1371 C C . VAL A 1 168 ? -15.310 8.408 25.456 1.00 64.69 168 VAL A C 1
ATOM 1373 O O . VAL A 1 168 ? -14.729 7.696 26.269 1.00 64.69 168 VAL A O 1
ATOM 1376 N N . LYS A 1 169 ? -14.665 9.033 24.471 1.00 62.75 169 LYS A N 1
ATOM 1377 C CA . LYS A 1 169 ? -13.237 8.908 24.189 1.00 62.75 169 LYS A CA 1
ATOM 1378 C C . LYS A 1 169 ? -12.446 10.070 24.794 1.00 62.75 169 LYS A C 1
ATOM 1380 O O . LYS A 1 169 ? -11.788 10.809 24.066 1.00 62.75 169 LYS A O 1
ATO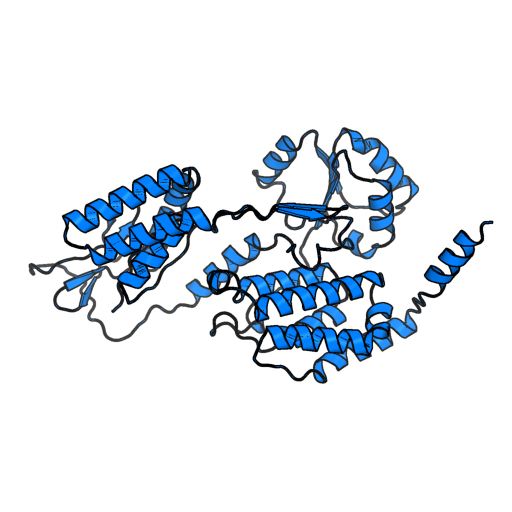M 1385 N N . GLU A 1 170 ? -12.467 10.235 26.116 1.00 58.16 170 GLU A N 1
ATOM 1386 C CA . GLU A 1 170 ? -11.703 11.316 26.768 1.00 58.16 170 GLU A CA 1
ATOM 1387 C C . GLU A 1 170 ? -10.195 11.253 26.450 1.00 58.16 170 GLU A C 1
ATOM 1389 O O . GLU A 1 170 ? -9.542 12.287 26.314 1.00 58.16 170 GLU A O 1
ATOM 1394 N N . SER A 1 171 ? -9.661 10.047 26.219 1.00 55.62 171 SER A N 1
ATOM 1395 C CA . SER A 1 171 ? -8.289 9.799 25.753 1.00 55.62 171 SER A CA 1
ATOM 1396 C C . SER A 1 171 ? -7.975 10.457 24.401 1.00 55.62 171 SER A C 1
ATOM 1398 O O . SER A 1 171 ? -6.826 10.786 24.133 1.00 55.62 171 SER A O 1
ATOM 1400 N N . ILE A 1 172 ? -8.971 10.709 23.546 1.00 59.25 172 ILE A N 1
ATOM 1401 C CA . ILE A 1 172 ? -8.769 11.374 22.251 1.00 59.25 172 ILE A CA 1
ATOM 1402 C C . ILE A 1 172 ? -8.488 12.866 22.421 1.00 59.25 172 ILE A C 1
ATOM 1404 O O . ILE A 1 172 ? -7.784 13.428 21.583 1.00 59.25 172 ILE A O 1
ATOM 1408 N N . PHE A 1 173 ? -8.944 13.513 23.500 1.00 58.56 173 PHE A N 1
ATOM 1409 C CA . PHE A 1 173 ? -8.671 14.939 23.721 1.00 58.56 173 PHE A CA 1
ATOM 1410 C C . PHE A 1 173 ? -7.175 15.250 23.797 1.00 58.56 173 PHE A C 1
ATOM 1412 O O . PHE A 1 173 ? -6.757 16.303 23.325 1.00 58.56 173 PHE A O 1
ATOM 1419 N N . SER A 1 174 ? -6.355 14.332 24.321 1.00 56.06 174 SER A N 1
ATOM 1420 C CA . SER A 1 174 ? -4.901 14.521 24.393 1.00 56.06 174 SER A CA 1
ATOM 1421 C C . SER A 1 174 ? -4.181 14.390 23.049 1.00 56.06 174 SER A C 1
ATOM 1423 O O . SER A 1 174 ? -3.039 14.829 22.942 1.00 56.06 174 SER A O 1
ATOM 1425 N N . TYR A 1 175 ? -4.829 13.820 22.027 1.00 58.47 175 TYR A N 1
ATOM 1426 C CA . TYR A 1 175 ? -4.227 13.583 20.707 1.00 58.47 175 TYR A CA 1
ATOM 1427 C C . TYR A 1 175 ? -4.915 14.369 19.583 1.00 58.47 175 TYR A C 1
ATOM 1429 O O . TYR A 1 175 ? -4.356 14.515 18.498 1.00 58.47 175 TYR A O 1
ATOM 1437 N N . LEU A 1 176 ? -6.117 14.902 19.820 1.00 65.44 176 LEU A N 1
ATOM 1438 C CA . LEU A 1 176 ? -6.867 15.690 18.848 1.00 65.44 176 LEU A CA 1
ATOM 1439 C C . LEU A 1 176 ? -6.383 17.141 18.839 1.00 65.44 176 LEU A C 1
ATOM 1441 O O . LEU A 1 176 ? -6.737 17.950 19.696 1.00 65.44 176 LEU A O 1
ATOM 1445 N N . TYR A 1 177 ? -5.586 17.469 17.829 1.00 69.88 177 TYR A N 1
ATOM 1446 C CA . TYR A 1 177 ? -5.007 18.797 17.660 1.00 69.88 177 TYR A CA 1
ATOM 1447 C C . TYR A 1 177 ? -6.029 19.801 17.124 1.00 69.88 177 TYR A C 1
ATOM 1449 O O . TYR A 1 177 ? -6.101 20.936 17.597 1.00 69.88 177 TYR A O 1
ATOM 1457 N N . GLU A 1 178 ? -6.831 19.384 16.140 1.00 76.44 178 GLU A N 1
ATOM 1458 C CA . GLU A 1 178 ? -7.685 20.306 15.395 1.00 76.44 178 GLU A CA 1
ATOM 1459 C C . GLU A 1 178 ? -8.955 19.635 14.851 1.00 76.44 178 GLU A C 1
ATOM 1461 O O . GLU A 1 178 ? -8.918 18.525 14.317 1.00 76.44 178 GLU A O 1
ATOM 1466 N N . ILE A 1 179 ? -10.088 20.332 14.946 1.00 82.00 179 ILE A N 1
ATOM 1467 C CA . ILE A 1 179 ? -11.356 19.957 14.320 1.00 82.00 179 ILE A CA 1
ATOM 1468 C C . ILE A 1 179 ? -11.707 20.989 13.253 1.00 82.00 179 ILE A C 1
ATOM 1470 O O . ILE A 1 179 ? -11.952 22.153 13.550 1.00 82.00 179 ILE A O 1
ATOM 1474 N N . TRP A 1 180 ? -11.797 20.552 12.006 1.00 82.00 180 TRP A N 1
ATOM 1475 C CA . TRP A 1 180 ? -12.284 21.337 10.883 1.00 82.00 180 TRP A CA 1
ATOM 1476 C C . TRP A 1 180 ? -13.787 21.151 10.741 1.00 82.00 180 TRP A C 1
ATOM 1478 O O . TRP A 1 180 ? -14.256 20.037 10.543 1.00 82.00 180 TRP A O 1
ATOM 1488 N N . VAL A 1 181 ? -14.553 22.233 10.800 1.00 84.94 181 VAL A N 1
ATOM 1489 C CA . VAL A 1 181 ? -16.016 22.203 10.728 1.00 84.94 181 VAL A CA 1
ATOM 1490 C C . VAL A 1 181 ? -16.485 23.014 9.535 1.00 84.94 181 VAL A C 1
ATOM 1492 O O . VAL A 1 181 ? -16.060 24.153 9.341 1.00 84.94 181 VAL A O 1
ATOM 1495 N N . GLN A 1 182 ? -17.381 22.449 8.732 1.00 82.94 182 GLN A N 1
ATOM 1496 C CA . GLN A 1 182 ? -17.970 23.205 7.637 1.00 82.94 182 GLN A CA 1
ATOM 1497 C C . GLN A 1 182 ? -18.777 24.393 8.187 1.00 82.94 182 GLN A C 1
ATOM 1499 O O . GLN A 1 182 ? -19.514 24.252 9.166 1.00 82.94 182 GLN A O 1
ATOM 1504 N N . GLU A 1 183 ? -18.645 25.568 7.567 1.00 87.75 183 GLU A N 1
ATOM 1505 C CA . GLU A 1 183 ? -19.187 26.848 8.060 1.00 87.75 183 GLU A CA 1
ATOM 1506 C C . GLU A 1 183 ? -20.675 26.759 8.433 1.00 87.75 183 GLU A C 1
ATOM 1508 O O . GLU A 1 183 ? -21.075 27.249 9.490 1.00 87.75 183 GLU A O 1
ATOM 1513 N N . CYS A 1 184 ? -21.475 26.032 7.646 1.00 85.81 184 CYS A N 1
ATOM 1514 C CA . CYS A 1 184 ? -22.904 25.828 7.893 1.00 85.81 184 CYS A CA 1
ATOM 1515 C C . CYS A 1 184 ? -23.231 25.057 9.189 1.00 85.81 184 CYS A C 1
ATOM 1517 O O . CYS A 1 184 ? -24.349 25.153 9.693 1.00 85.81 184 CYS A O 1
ATOM 1519 N N . ARG A 1 185 ? -22.280 24.304 9.758 1.00 84.00 185 ARG A N 1
ATOM 1520 C CA . ARG A 1 185 ? -22.461 23.492 10.978 1.00 84.00 185 ARG A CA 1
ATOM 1521 C C . ARG A 1 185 ? -21.768 24.067 12.207 1.00 84.00 185 ARG A C 1
ATOM 1523 O O . ARG A 1 185 ? -22.075 23.634 13.318 1.00 84.00 185 ARG A O 1
ATOM 1530 N N . LYS A 1 186 ? -20.890 25.060 12.032 1.00 88.44 186 LYS A N 1
ATOM 1531 C CA . LYS A 1 186 ? -20.068 25.656 13.098 1.00 88.44 186 LYS A CA 1
ATOM 1532 C C . LYS A 1 186 ? -20.885 26.010 14.341 1.00 88.44 186 LYS A C 1
ATOM 1534 O O . LYS A 1 186 ? -20.540 25.581 15.435 1.00 88.44 186 LYS A O 1
ATOM 1539 N N . GLN A 1 187 ? -21.968 26.769 14.170 1.00 88.94 187 GLN A N 1
ATOM 1540 C CA . GLN A 1 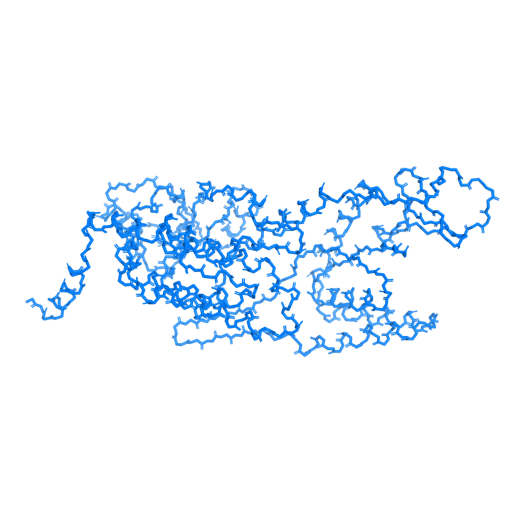187 ? -22.743 27.295 15.297 1.00 88.94 187 GLN A CA 1
ATOM 1541 C C . GLN A 1 187 ? -23.357 26.175 16.142 1.00 88.94 187 GLN A C 1
ATOM 1543 O O . GLN A 1 187 ? -23.260 26.191 17.365 1.00 88.94 187 GLN A O 1
ATOM 1548 N N . LYS A 1 188 ? -23.955 25.178 15.479 1.00 89.69 188 LYS A N 1
ATOM 1549 C CA . LYS A 1 188 ? -24.565 24.030 16.154 1.00 89.69 188 LYS A CA 1
ATOM 1550 C C . LYS A 1 188 ? -23.509 23.162 16.836 1.00 89.69 188 LYS A C 1
ATOM 1552 O O . LYS A 1 188 ? -23.746 22.688 17.938 1.00 89.69 188 LYS A O 1
ATOM 1557 N N . PHE A 1 189 ? -22.355 22.963 16.200 1.00 89.50 189 PHE A N 1
ATOM 1558 C CA . PHE A 1 189 ? -21.267 22.188 16.790 1.00 89.50 189 PHE A CA 1
ATOM 1559 C C . PHE A 1 189 ? -20.700 22.861 18.046 1.00 89.50 189 PHE A C 1
ATOM 1561 O O . PHE A 1 189 ? -20.610 22.205 19.075 1.00 89.50 189 PHE A O 1
ATOM 1568 N N . LEU A 1 190 ? -20.394 24.164 17.990 1.00 88.88 190 LEU A N 1
ATOM 1569 C CA . LEU A 1 190 ? -19.884 24.917 19.143 1.00 88.88 190 LEU A CA 1
ATOM 1570 C C . LEU A 1 190 ? -20.844 24.866 20.333 1.00 88.88 190 LEU A C 1
ATOM 1572 O O . LEU A 1 190 ? -20.411 24.597 21.448 1.00 88.88 190 LEU A O 1
ATOM 1576 N N . TRP A 1 191 ? -22.143 25.033 20.079 1.00 90.94 191 TRP A N 1
ATOM 1577 C CA . TRP A 1 191 ? -23.160 24.928 21.122 1.00 90.94 191 TRP A CA 1
ATOM 1578 C C . TRP A 1 191 ? -23.155 23.551 21.807 1.00 90.94 191 TRP A C 1
ATOM 1580 O O . TRP A 1 191 ? -23.185 23.471 23.031 1.00 90.94 191 TRP A O 1
ATOM 1590 N N . LEU A 1 192 ? -23.042 22.463 21.037 1.00 88.81 192 LEU A N 1
ATOM 1591 C CA . LEU A 1 192 ? -22.972 21.114 21.606 1.00 88.81 192 LEU A CA 1
ATOM 1592 C C . LEU A 1 192 ? -21.667 20.859 22.375 1.00 88.81 192 LEU A C 1
ATOM 1594 O O . LEU A 1 192 ? -21.678 20.147 23.377 1.00 88.81 192 LEU A O 1
ATOM 1598 N N . VAL A 1 193 ? -20.540 21.411 21.914 1.00 87.19 193 VAL A N 1
ATOM 1599 C CA . VAL A 1 193 ? -19.262 21.322 22.636 1.00 87.19 193 VAL A CA 1
ATOM 1600 C C . VAL A 1 193 ? -19.390 22.002 24.000 1.00 87.19 193 VAL A C 1
ATOM 1602 O O . VAL A 1 193 ? -19.039 21.395 25.007 1.00 87.19 193 VAL A O 1
ATOM 1605 N N . GLU A 1 194 ? -19.951 23.211 24.050 1.00 87.06 194 GLU A N 1
ATOM 1606 C CA . GLU A 1 194 ? -20.179 23.946 25.302 1.00 87.06 194 GLU A CA 1
ATOM 1607 C C . GLU A 1 194 ? -21.136 23.209 26.252 1.00 87.06 194 GLU A C 1
ATOM 1609 O O . GLU A 1 194 ? -20.903 23.164 27.461 1.00 87.06 194 GLU A O 1
ATOM 1614 N N . GLU A 1 195 ? -22.202 22.608 25.717 1.00 88.31 195 GLU A N 1
ATOM 1615 C CA . GLU A 1 195 ? -23.215 21.914 26.514 1.00 88.31 195 GLU A CA 1
ATOM 1616 C C . GLU A 1 195 ? -22.697 20.593 27.109 1.00 88.31 195 GLU A C 1
ATOM 1618 O O . GLU A 1 195 ? -22.950 20.292 28.281 1.00 88.31 195 GLU A O 1
ATOM 1623 N N . TYR A 1 196 ? -21.966 19.799 26.319 1.00 84.06 196 TYR A N 1
ATOM 1624 C CA . TYR A 1 196 ? -21.643 18.413 26.671 1.00 84.06 196 TYR A CA 1
ATOM 1625 C C . TYR A 1 196 ? -20.169 18.160 27.013 1.00 84.06 196 TYR A C 1
ATOM 1627 O O . TYR A 1 196 ? -19.886 17.173 27.694 1.00 84.06 196 TYR A O 1
ATOM 1635 N N . LEU A 1 197 ? -19.229 19.011 26.583 1.00 82.25 197 LEU A N 1
ATOM 1636 C CA . LEU A 1 197 ? -17.783 18.787 26.717 1.00 82.25 197 LEU A CA 1
ATOM 1637 C C . LEU A 1 197 ? -17.125 19.878 27.578 1.00 82.25 197 LEU A C 1
ATOM 1639 O O . LEU A 1 197 ? -16.497 20.809 27.081 1.00 82.25 197 LEU A O 1
ATOM 1643 N N . LYS A 1 198 ? -17.224 19.734 28.905 1.00 70.56 198 LYS A N 1
ATOM 1644 C CA . LYS A 1 198 ? -16.823 20.771 29.879 1.00 70.56 198 LYS A CA 1
ATOM 1645 C C . LYS A 1 198 ? -15.331 21.155 29.896 1.00 70.56 198 LYS A C 1
ATOM 1647 O O . LYS A 1 198 ? -15.005 22.154 30.522 1.00 70.56 198 LYS A O 1
ATOM 1652 N N . ASN A 1 199 ? -14.448 20.420 29.213 1.00 69.19 199 ASN A N 1
ATOM 1653 C CA . ASN A 1 199 ? -12.994 20.659 29.183 1.00 69.19 199 ASN A CA 1
ATOM 1654 C C . ASN A 1 199 ? -12.393 20.541 27.768 1.00 69.19 199 ASN A C 1
ATOM 1656 O O . ASN A 1 199 ? -11.239 20.147 27.603 1.00 69.19 199 ASN A O 1
ATOM 1660 N N . PHE A 1 200 ? -13.177 20.833 26.731 1.00 73.75 200 PHE A N 1
ATOM 1661 C CA . PHE A 1 200 ? -12.704 20.727 25.354 1.00 73.75 200 PHE A CA 1
ATOM 1662 C C . PHE A 1 200 ? -11.699 21.841 25.011 1.00 73.75 200 PHE A C 1
ATOM 1664 O O . PHE A 1 200 ? -12.047 23.019 25.050 1.00 73.75 200 PHE A O 1
ATOM 1671 N N . SER A 1 201 ? -10.460 21.480 24.666 1.00 71.88 201 SER A N 1
ATOM 1672 C CA . SER A 1 201 ? -9.366 22.433 24.403 1.00 71.88 201 SER A CA 1
ATOM 1673 C C . SER A 1 201 ? -8.795 22.379 22.981 1.00 71.88 201 SER A C 1
ATOM 1675 O O . SER A 1 201 ? -7.924 23.185 22.646 1.00 71.88 201 SER A O 1
ATOM 1677 N N . SER A 1 202 ? -9.269 21.464 22.129 1.00 74.69 202 SER A N 1
ATOM 1678 C CA . SER A 1 202 ? -8.756 21.327 20.762 1.00 74.69 202 SER A CA 1
ATOM 1679 C C . SER A 1 202 ? -9.118 22.536 19.893 1.00 74.69 202 SER A C 1
ATOM 1681 O O . SER A 1 202 ? -10.173 23.156 20.051 1.00 74.69 202 SER A O 1
ATOM 1683 N N . HIS A 1 203 ? -8.256 22.856 18.926 1.00 81.31 203 HIS A N 1
ATOM 1684 C CA . HIS A 1 203 ? -8.478 23.984 18.027 1.00 81.31 203 HIS A CA 1
ATOM 1685 C C . HIS A 1 203 ? -9.639 23.699 17.061 1.00 81.31 203 HIS A C 1
ATOM 1687 O O . HIS A 1 203 ? -9.700 22.620 16.479 1.00 81.31 203 HIS A O 1
ATOM 1693 N N . ILE A 1 204 ? -10.562 24.648 16.864 1.00 85.38 204 ILE A N 1
ATOM 1694 C CA . ILE A 1 204 ? -11.683 24.495 15.923 1.00 85.38 204 ILE A CA 1
ATOM 1695 C C . ILE A 1 204 ? -11.480 25.437 14.739 1.00 85.38 204 ILE A C 1
ATOM 1697 O O . ILE A 1 204 ? -11.597 26.657 14.866 1.00 85.38 204 ILE A O 1
ATOM 1701 N N . CYS A 1 205 ? -11.235 24.850 13.574 1.00 83.62 205 CYS A N 1
ATOM 1702 C CA . CYS A 1 205 ? -11.116 25.538 12.300 1.00 83.62 205 CYS A CA 1
ATOM 1703 C C . CYS A 1 205 ? -12.402 25.440 11.488 1.00 83.62 205 CYS A C 1
ATOM 1705 O O . CYS A 1 205 ? -13.212 24.531 11.660 1.00 83.62 205 CYS A O 1
ATOM 1707 N N . VAL A 1 206 ? -12.598 26.397 10.585 1.00 84.25 206 VAL A N 1
ATOM 1708 C CA . VAL A 1 206 ? -13.808 26.494 9.766 1.00 84.25 206 VAL A CA 1
ATOM 1709 C C . VAL A 1 206 ? -13.421 26.531 8.300 1.00 84.25 206 VAL A C 1
ATOM 1711 O O . VAL A 1 206 ? -12.507 27.259 7.927 1.00 84.25 206 VAL A O 1
ATOM 1714 N N . PHE A 1 207 ? -14.133 25.772 7.473 1.00 84.56 207 PHE A N 1
ATOM 1715 C CA . PHE A 1 207 ? -13.988 25.817 6.018 1.00 84.56 207 PHE A CA 1
ATOM 1716 C C . PHE A 1 207 ? -15.354 25.987 5.352 1.00 84.56 207 PHE A C 1
ATOM 1718 O O . PHE A 1 207 ? -16.374 25.527 5.867 1.00 84.56 207 PHE A O 1
ATOM 1725 N N . ARG A 1 208 ? -15.393 26.641 4.191 1.00 82.94 208 ARG A N 1
ATOM 1726 C CA . ARG A 1 208 ? -16.638 26.895 3.450 1.00 82.94 208 ARG A CA 1
ATOM 1727 C C . ARG A 1 208 ? -16.926 25.833 2.409 1.00 82.94 208 ARG A C 1
ATOM 1729 O O . ARG A 1 208 ? -18.080 25.505 2.159 1.00 82.94 208 ARG A O 1
ATOM 1736 N N . SER A 1 209 ? -15.880 25.304 1.777 1.00 78.44 209 SER A N 1
ATOM 1737 C CA . SER A 1 209 ? -16.021 24.338 0.686 1.00 78.44 209 SER A CA 1
ATOM 1738 C C . SER A 1 209 ? -14.972 23.233 0.733 1.00 78.44 209 SER A C 1
ATOM 1740 O O . SER A 1 209 ? -13.846 23.434 1.187 1.00 78.44 209 SER A O 1
ATOM 1742 N N . THR A 1 210 ? -15.296 22.072 0.164 1.00 69.38 210 THR A N 1
ATOM 1743 C CA . THR A 1 210 ? -14.338 20.966 0.004 1.00 69.38 210 THR A CA 1
ATOM 1744 C C . THR A 1 210 ? -13.118 21.387 -0.821 1.00 69.38 210 THR A C 1
ATOM 1746 O O . THR A 1 210 ? -12.010 20.927 -0.570 1.00 69.38 210 THR A O 1
ATOM 1749 N N . LYS A 1 211 ? -13.285 22.300 -1.789 1.00 72.19 211 LYS A N 1
ATOM 1750 C CA . LYS A 1 211 ? -12.175 22.823 -2.601 1.00 72.19 211 LYS A CA 1
ATOM 1751 C C . LYS A 1 211 ? -11.196 23.645 -1.762 1.00 72.19 211 LYS A C 1
ATOM 1753 O O . LYS A 1 211 ? -9.988 23.520 -1.946 1.00 72.19 211 LYS A O 1
ATOM 1758 N N . GLU A 1 212 ? -11.706 24.458 -0.845 1.00 73.06 212 GLU A N 1
ATOM 1759 C CA . GLU A 1 212 ? -10.898 25.220 0.112 1.00 73.06 212 GLU A CA 1
ATOM 1760 C C . GLU A 1 212 ? -10.114 24.285 1.035 1.00 73.06 212 GLU A C 1
ATOM 1762 O O . GLU A 1 212 ? -8.898 24.423 1.137 1.00 73.06 212 GLU A O 1
ATOM 1767 N N . LEU A 1 213 ? -10.781 23.270 1.593 1.00 68.56 213 LEU A N 1
ATOM 1768 C 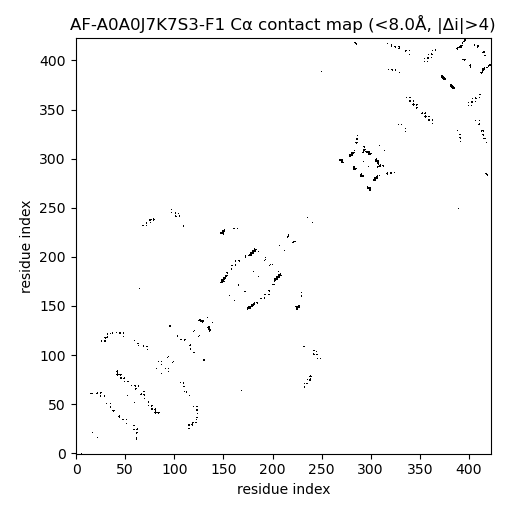CA . LEU A 1 213 ? -10.159 22.232 2.417 1.00 68.56 213 LEU A CA 1
ATOM 1769 C C . LEU A 1 213 ? -9.008 21.531 1.667 1.00 68.56 213 LEU A C 1
ATOM 1771 O O . LEU A 1 213 ? -7.886 21.457 2.162 1.00 68.56 213 LEU A O 1
ATOM 1775 N N . LEU A 1 214 ? -9.245 21.107 0.419 1.00 62.75 214 LEU A N 1
ATOM 1776 C CA . LEU A 1 214 ? -8.231 20.467 -0.432 1.00 62.75 214 LEU A CA 1
ATOM 1777 C C . LEU A 1 214 ? -7.063 21.404 -0.791 1.00 62.75 214 LEU A C 1
ATOM 1779 O O . LEU A 1 214 ? -5.928 20.948 -0.935 1.00 62.75 214 LEU A O 1
ATOM 1783 N N . THR A 1 215 ? -7.323 22.707 -0.923 1.00 62.56 215 THR A N 1
ATOM 1784 C CA . THR A 1 215 ? -6.295 23.720 -1.222 1.00 62.56 215 THR A CA 1
ATOM 1785 C C . THR A 1 215 ? -5.468 24.062 0.022 1.00 62.56 215 THR A C 1
ATOM 1787 O O . THR A 1 215 ? -4.261 24.292 -0.080 1.00 62.56 215 THR A O 1
ATOM 1790 N N . ALA A 1 216 ? -6.076 24.044 1.211 1.00 58.84 216 ALA A N 1
ATOM 1791 C CA . ALA A 1 216 ? -5.372 24.180 2.485 1.00 58.84 216 ALA A CA 1
ATOM 1792 C C . ALA A 1 216 ? -4.429 22.986 2.743 1.00 58.84 216 ALA A C 1
ATOM 1794 O O . ALA A 1 216 ? -3.300 23.186 3.201 1.00 58.84 216 ALA A O 1
ATOM 1795 N N . CYS A 1 217 ? -4.832 21.768 2.347 1.00 52.56 217 CYS A N 1
ATOM 1796 C CA . CYS A 1 217 ? -3.978 20.571 2.367 1.00 52.56 217 CYS A CA 1
ATOM 1797 C C . CYS A 1 217 ? -2.743 20.678 1.463 1.00 52.56 217 CYS A C 1
ATOM 1799 O O . CYS A 1 217 ? -1.681 20.160 1.802 1.00 52.56 217 CYS A O 1
ATOM 1801 N N . SER A 1 218 ? -2.854 21.323 0.296 1.00 44.66 218 SER A N 1
ATOM 1802 C CA . SER A 1 218 ? -1.755 21.362 -0.678 1.00 44.66 218 SER A CA 1
ATOM 1803 C C . SER A 1 218 ? -0.653 22.373 -0.336 1.00 44.66 218 SER A C 1
ATOM 1805 O O . SER A 1 218 ? 0.467 22.221 -0.813 1.00 44.66 218 SER A O 1
ATOM 1807 N N . HIS A 1 219 ? -0.940 23.385 0.492 1.00 43.75 219 HIS A N 1
ATOM 1808 C CA . HIS A 1 219 ? -0.034 24.509 0.784 1.00 43.75 219 HIS A CA 1
ATOM 1809 C C . HIS A 1 219 ? 0.680 24.409 2.144 1.00 43.75 219 HIS A C 1
ATOM 1811 O O . HIS A 1 219 ? 1.057 25.421 2.728 1.00 43.75 219 HIS A O 1
ATOM 1817 N N . SER A 1 220 ? 0.916 23.196 2.652 1.00 41.03 220 SER A N 1
ATOM 1818 C CA . SER A 1 220 ? 1.740 22.904 3.846 1.00 41.03 220 SER A CA 1
ATOM 1819 C C . SER A 1 220 ? 1.226 23.371 5.220 1.00 41.03 220 SER A C 1
ATOM 1821 O O . SER A 1 220 ? 1.881 23.078 6.214 1.00 41.03 220 SER A O 1
ATOM 1823 N N . LYS A 1 221 ? 0.043 23.999 5.327 1.00 39.69 221 LYS A N 1
ATOM 1824 C CA . LYS A 1 221 ? -0.586 24.286 6.638 1.00 39.69 221 LYS A CA 1
ATOM 1825 C C . LYS A 1 221 ? -1.353 23.100 7.224 1.00 39.69 221 LYS A C 1
ATOM 1827 O O . LYS A 1 221 ? -1.457 22.984 8.435 1.00 39.69 221 LYS A O 1
ATOM 1832 N N . MET A 1 222 ? -1.862 22.215 6.373 1.00 37.66 222 MET A N 1
ATOM 1833 C CA . MET A 1 222 ? -2.689 21.083 6.777 1.00 37.66 222 MET A CA 1
ATOM 1834 C C . MET A 1 222 ? -2.014 19.795 6.300 1.00 37.66 222 MET A C 1
ATOM 1836 O O . MET A 1 222 ? -2.225 19.332 5.179 1.00 37.66 222 MET A O 1
ATOM 1840 N N . GLN A 1 223 ? -1.139 19.231 7.134 1.00 41.41 223 GLN A N 1
ATOM 1841 C CA . GLN A 1 223 ? -0.765 17.829 6.982 1.00 41.41 223 GLN A CA 1
ATOM 1842 C C . GLN A 1 223 ? -1.891 17.017 7.613 1.00 41.41 223 GLN A C 1
ATOM 1844 O O . GLN A 1 223 ? -1.878 16.802 8.819 1.00 41.41 223 GLN A O 1
ATOM 1849 N N . ILE A 1 224 ? -2.862 16.576 6.807 1.00 42.09 224 ILE A N 1
ATOM 1850 C CA . ILE A 1 224 ? -3.791 15.525 7.237 1.00 42.09 224 ILE A CA 1
ATOM 1851 C C . ILE A 1 224 ? -2.944 14.268 7.453 1.00 42.09 224 ILE A C 1
ATOM 1853 O O . ILE A 1 224 ? -2.691 13.507 6.516 1.00 42.09 224 ILE A O 1
ATOM 1857 N N . LYS A 1 225 ? -2.411 14.117 8.666 1.00 41.22 225 LYS A N 1
ATOM 1858 C CA . LYS A 1 225 ? -1.632 12.949 9.079 1.00 41.22 225 LYS A CA 1
ATOM 1859 C C . LYS A 1 225 ? -2.570 11.803 9.447 1.00 41.22 225 LYS A C 1
ATOM 1861 O O . LYS A 1 225 ? -2.277 10.665 9.095 1.00 41.22 225 LYS A O 1
ATOM 1866 N N . GLU A 1 226 ? -3.715 12.131 10.047 1.00 43.00 226 GLU A N 1
ATOM 1867 C CA . GLU A 1 226 ? -4.785 11.208 10.420 1.00 43.00 226 GLU A CA 1
ATOM 1868 C C . GLU A 1 226 ? -6.152 11.837 10.130 1.00 43.00 226 GLU A C 1
ATOM 1870 O O . GLU A 1 226 ? -6.378 13.000 10.461 1.00 43.00 226 GLU A O 1
ATOM 1875 N N . VAL A 1 227 ? -7.060 11.074 9.515 1.00 44.72 227 VAL A N 1
ATOM 1876 C CA . VAL A 1 227 ? -8.486 11.424 9.446 1.00 44.72 227 VAL A CA 1
ATOM 1877 C C . VAL A 1 227 ? -9.195 10.563 10.474 1.00 44.72 227 VAL A C 1
ATOM 1879 O O . VAL A 1 227 ? -9.318 9.351 10.289 1.00 44.72 227 VAL A O 1
ATOM 1882 N N . LEU A 1 228 ? -9.666 11.188 11.548 1.00 43.72 228 LEU A N 1
ATOM 1883 C CA . LEU A 1 228 ? -10.470 10.503 12.547 1.00 43.72 228 LEU A CA 1
ATOM 1884 C C . LEU A 1 228 ? -11.896 10.325 12.015 1.00 43.72 228 LEU A C 1
ATOM 1886 O O . LEU A 1 228 ? -12.699 11.261 12.009 1.00 43.72 228 LEU A O 1
ATOM 1890 N N . PHE A 1 229 ? -12.216 9.116 11.560 1.00 47.97 229 PHE A N 1
ATOM 1891 C CA . PHE A 1 229 ? -13.595 8.743 11.275 1.00 47.97 229 PHE A CA 1
ATOM 1892 C C . PHE A 1 229 ? -14.303 8.513 12.613 1.00 47.97 229 PHE A C 1
ATOM 1894 O O . PHE A 1 229 ? -14.014 7.563 13.324 1.00 47.97 229 PHE A O 1
ATOM 1901 N N . ILE A 1 230 ? -15.254 9.378 12.960 1.00 43.81 230 ILE A N 1
ATOM 1902 C CA . ILE A 1 230 ? -16.050 9.301 14.206 1.00 43.81 230 ILE A CA 1
ATOM 1903 C C . ILE A 1 230 ? -16.845 7.985 14.325 1.00 43.81 230 ILE A C 1
ATOM 1905 O O . ILE A 1 230 ? -17.287 7.597 15.399 1.00 43.81 230 ILE A O 1
ATOM 1909 N N . ASN A 1 231 ? -16.972 7.267 13.212 1.00 42.09 231 ASN A N 1
ATOM 1910 C CA . ASN A 1 231 ? -17.569 5.946 13.105 1.00 42.09 231 ASN A CA 1
ATOM 1911 C C . ASN A 1 231 ? -16.511 4.844 12.893 1.00 42.09 231 ASN A C 1
ATOM 1913 O O . ASN A 1 231 ? -16.740 3.910 12.138 1.00 42.09 231 ASN A O 1
ATOM 1917 N N . THR A 1 232 ? -15.346 4.920 13.541 1.00 41.31 232 THR A N 1
ATOM 1918 C CA . THR A 1 232 ? -14.306 3.862 13.516 1.00 41.31 232 THR A CA 1
ATOM 1919 C C . THR A 1 232 ? -14.756 2.523 14.108 1.00 41.31 232 THR A C 1
ATOM 1921 O O . THR A 1 232 ? -14.089 1.518 13.894 1.00 41.31 232 THR A O 1
ATOM 1924 N N . HIS A 1 233 ? -15.887 2.490 14.819 1.00 45.09 233 HIS A N 1
ATOM 1925 C CA . HIS A 1 233 ? -16.561 1.260 15.255 1.00 45.09 233 HIS A CA 1
ATOM 1926 C C . HIS A 1 233 ? -17.572 0.725 14.227 1.00 45.09 233 HIS A C 1
ATOM 1928 O O . HIS A 1 233 ? -18.213 -0.296 14.468 1.00 45.09 233 HIS A O 1
ATOM 1934 N N . MET A 1 234 ? -17.749 1.398 13.085 1.00 44.56 234 MET A N 1
ATOM 1935 C CA . MET A 1 234 ? -18.540 0.851 11.991 1.00 44.56 234 MET A CA 1
ATOM 1936 C C . MET A 1 234 ? -17.711 -0.153 11.207 1.00 44.56 234 MET A C 1
ATOM 1938 O O . MET A 1 234 ? -16.630 0.173 10.723 1.00 44.56 234 MET A O 1
ATOM 1942 N N . ASP A 1 235 ? -18.274 -1.359 11.104 1.00 48.44 235 ASP A N 1
ATOM 1943 C CA . ASP A 1 235 ? -18.003 -2.397 10.113 1.00 48.44 235 ASP A CA 1
ATOM 1944 C C . ASP A 1 235 ? -17.120 -1.868 8.972 1.00 48.44 235 ASP A C 1
ATOM 1946 O O . ASP A 1 235 ? -17.599 -1.197 8.050 1.00 48.44 235 ASP A O 1
ATOM 1950 N N . PHE A 1 236 ? -15.814 -2.167 9.028 1.00 52.59 236 PHE A N 1
ATOM 1951 C CA . PHE A 1 236 ? -14.847 -1.879 7.958 1.00 52.59 236 PHE A CA 1
ATOM 1952 C C . PHE A 1 236 ? -15.121 -2.754 6.711 1.00 52.59 236 PHE A C 1
ATOM 1954 O O . PHE A 1 236 ? -14.192 -3.170 6.011 1.00 52.59 236 PHE A O 1
ATOM 1961 N N . CYS A 1 237 ? -16.399 -3.062 6.459 1.00 50.62 237 CYS A N 1
ATOM 1962 C CA . CYS A 1 237 ? -16.936 -4.045 5.533 1.00 50.62 237 CYS A CA 1
ATOM 1963 C C . CYS A 1 237 ? -16.155 -5.351 5.625 1.00 50.62 237 CYS A C 1
ATOM 1965 O O . CYS A 1 237 ? -15.525 -5.755 4.650 1.00 50.62 237 CYS A O 1
ATOM 1967 N N . GLY A 1 238 ? -16.110 -5.947 6.820 1.00 51.59 238 GLY A N 1
ATOM 1968 C CA . GLY A 1 238 ? -15.335 -7.163 7.070 1.00 51.59 238 GLY A CA 1
ATOM 1969 C C . GLY A 1 238 ? -13.869 -7.035 6.639 1.00 51.59 238 GLY A C 1
ATOM 1970 O O . GLY A 1 238 ? -13.379 -7.870 5.884 1.00 51.59 238 GLY A O 1
ATOM 1971 N N . GLY A 1 239 ? -13.182 -5.953 7.028 1.00 50.75 239 GLY A N 1
ATOM 1972 C CA . GLY A 1 239 ? -11.747 -5.740 6.775 1.00 50.75 239 GLY A CA 1
ATOM 1973 C C . GLY A 1 239 ? -11.362 -5.335 5.342 1.00 50.75 239 GLY A C 1
ATOM 1974 O O . GLY A 1 239 ? -10.215 -5.515 4.933 1.00 50.75 239 GLY A O 1
ATOM 1975 N N . ILE A 1 240 ? -12.283 -4.796 4.535 1.00 49.69 240 ILE A N 1
ATOM 1976 C CA . ILE A 1 240 ? -11.994 -4.311 3.169 1.00 49.69 240 ILE A CA 1
ATOM 1977 C C . ILE A 1 240 ? -11.252 -2.964 3.174 1.00 49.69 240 ILE A C 1
ATOM 1979 O O . ILE A 1 240 ? -10.429 -2.722 2.285 1.00 49.69 240 ILE A O 1
ATOM 1983 N N . ALA A 1 241 ? -11.502 -2.104 4.161 1.00 51.94 241 ALA A N 1
ATOM 1984 C CA . ALA A 1 241 ? -10.885 -0.783 4.256 1.00 51.94 241 ALA A CA 1
ATOM 1985 C C . ALA A 1 241 ? -9.607 -0.786 5.123 1.00 51.94 241 ALA A C 1
ATOM 1987 O O . ALA A 1 241 ? -9.588 -1.294 6.242 1.00 51.94 241 ALA A O 1
ATOM 1988 N N . LEU A 1 242 ? -8.534 -0.185 4.600 1.00 54.41 242 LEU A N 1
ATOM 1989 C CA . LEU A 1 242 ? -7.313 0.161 5.340 1.00 54.41 242 LEU A CA 1
ATOM 1990 C C . LEU A 1 242 ? -7.329 1.662 5.613 1.00 54.41 242 LEU A C 1
ATOM 1992 O O . LEU A 1 242 ? -7.683 2.440 4.718 1.00 54.41 242 LEU A O 1
ATOM 1996 N N . LEU A 1 243 ? -6.903 2.082 6.806 1.00 54.81 243 LEU A N 1
ATOM 1997 C CA . LEU A 1 243 ? -6.646 3.499 7.041 1.00 54.81 243 LEU A CA 1
ATOM 1998 C C . LEU A 1 243 ? -5.510 3.969 6.106 1.00 54.81 243 LEU A C 1
ATOM 2000 O O . LEU A 1 243 ? -4.567 3.216 5.841 1.00 54.81 243 LEU A O 1
ATOM 2004 N N . PRO A 1 244 ? -5.590 5.190 5.542 1.00 46.84 244 PRO A N 1
ATOM 2005 C CA . PRO A 1 244 ? -4.751 5.629 4.425 1.00 46.84 244 PRO A CA 1
ATOM 2006 C C . PRO A 1 244 ? -3.309 6.005 4.827 1.00 46.84 244 PRO A C 1
ATOM 2008 O O . PRO A 1 244 ? -2.752 6.978 4.319 1.00 46.84 244 PRO A O 1
ATOM 2011 N N . TYR A 1 245 ? -2.649 5.210 5.671 1.00 48.28 245 TYR A N 1
ATOM 2012 C CA . TYR A 1 245 ? -1.246 5.402 6.066 1.00 48.28 245 TYR A CA 1
ATOM 2013 C C . TYR A 1 245 ? -0.240 5.048 4.957 1.00 48.28 245 TYR A C 1
ATOM 2015 O O . TYR A 1 245 ? 0.957 5.298 5.097 1.00 48.28 245 TYR A O 1
ATOM 2023 N N . GLY A 1 246 ? -0.703 4.525 3.813 1.00 45.12 246 GLY A N 1
ATOM 2024 C CA . GLY A 1 246 ? 0.145 4.040 2.712 1.00 45.12 246 GLY A CA 1
ATOM 2025 C C . GLY A 1 246 ? 1.151 5.058 2.161 1.00 45.12 246 GLY A C 1
ATOM 2026 O O . GLY A 1 246 ? 2.218 4.671 1.688 1.00 45.12 246 GLY A O 1
ATOM 2027 N N . LYS A 1 247 ? 0.869 6.366 2.264 1.00 43.28 247 LYS A N 1
ATOM 2028 C CA . LYS A 1 247 ? 1.817 7.416 1.847 1.00 43.28 247 LYS A CA 1
ATOM 2029 C C . LYS A 1 247 ? 3.015 7.578 2.791 1.00 43.28 247 LYS A C 1
ATOM 2031 O O . LYS A 1 247 ? 4.065 8.020 2.332 1.00 43.28 247 LYS A O 1
ATOM 2036 N N . ILE A 1 248 ? 2.874 7.235 4.073 1.00 42.12 248 ILE A N 1
ATOM 2037 C CA . ILE A 1 248 ? 3.926 7.398 5.091 1.00 42.12 248 ILE A CA 1
ATOM 2038 C C . ILE A 1 248 ? 5.033 6.350 4.882 1.00 42.12 248 ILE A C 1
ATOM 2040 O O . ILE A 1 248 ? 6.218 6.668 4.964 1.00 42.12 248 ILE A O 1
ATOM 2044 N N . PHE A 1 249 ? 4.665 5.121 4.510 1.00 42.44 249 PHE A N 1
ATOM 2045 C CA . PHE A 1 249 ? 5.608 4.003 4.363 1.00 42.44 249 PHE A CA 1
ATOM 2046 C C . PHE A 1 249 ? 6.285 3.935 3.000 1.00 42.44 249 PHE A C 1
ATOM 2048 O O . PHE A 1 249 ? 7.469 3.606 2.928 1.00 42.44 249 PHE A O 1
ATOM 2055 N N . GLY A 1 250 ? 5.589 4.341 1.932 1.00 45.94 250 GLY A N 1
ATOM 2056 C CA . GLY A 1 250 ? 6.160 4.368 0.583 1.00 45.94 250 GLY A CA 1
ATOM 2057 C C . GLY A 1 250 ? 7.382 5.283 0.446 1.00 45.94 250 GLY A C 1
ATOM 2058 O O . GLY A 1 250 ? 8.186 5.089 -0.452 1.00 45.94 250 GLY A O 1
ATOM 2059 N N . LYS A 1 251 ? 7.577 6.261 1.337 1.00 44.34 251 LYS A N 1
ATOM 2060 C CA . LYS A 1 251 ? 8.801 7.077 1.349 1.00 44.34 251 LYS A CA 1
ATOM 2061 C C . LYS A 1 251 ? 9.874 6.477 2.262 1.00 44.34 251 LYS A C 1
ATOM 2063 O O . LYS A 1 251 ? 11.034 6.390 1.869 1.00 44.34 251 LYS A O 1
ATOM 2068 N N . THR A 1 252 ? 9.493 6.020 3.452 1.00 41.69 252 THR A N 1
ATOM 2069 C CA . THR A 1 252 ? 10.421 5.541 4.491 1.00 41.69 252 THR A CA 1
ATOM 2070 C C . THR A 1 252 ? 11.067 4.196 4.146 1.00 41.69 252 THR A C 1
ATOM 2072 O O . THR A 1 252 ? 12.281 4.066 4.266 1.00 41.69 252 THR A O 1
ATOM 2075 N N . LEU A 1 253 ? 10.309 3.216 3.636 1.00 45.53 253 LEU A N 1
ATOM 2076 C CA . LEU A 1 253 ? 10.857 1.907 3.242 1.00 45.53 253 LEU A CA 1
ATOM 2077 C C . LEU A 1 253 ? 11.760 2.003 2.005 1.00 45.53 253 LEU A C 1
ATOM 2079 O O . LEU A 1 253 ? 12.816 1.371 1.949 1.00 45.53 253 LEU A O 1
ATOM 2083 N N . TYR A 1 254 ? 11.395 2.847 1.038 1.00 49.12 254 TYR A N 1
ATOM 2084 C CA . TYR A 1 254 ? 12.219 3.096 -0.147 1.00 49.12 254 TYR A CA 1
ATOM 2085 C C . TYR A 1 254 ? 13.531 3.804 0.206 1.00 49.12 254 TYR A C 1
ATOM 2087 O O . TYR A 1 254 ? 14.576 3.446 -0.325 1.00 49.12 254 TYR A O 1
ATOM 2095 N N . THR A 1 255 ? 13.499 4.756 1.142 1.00 43.66 255 THR A N 1
ATOM 2096 C CA . THR A 1 255 ? 14.711 5.459 1.593 1.00 43.66 255 THR A CA 1
ATOM 2097 C C . THR A 1 255 ? 15.628 4.519 2.390 1.00 43.66 255 THR A C 1
ATOM 2099 O O . THR A 1 255 ? 16.812 4.413 2.083 1.00 43.66 255 THR A O 1
ATOM 2102 N N . LEU A 1 256 ? 15.081 3.748 3.340 1.00 39.94 256 LEU A N 1
ATOM 2103 C CA . LEU A 1 256 ? 15.855 2.840 4.202 1.00 39.94 256 LEU A CA 1
ATOM 2104 C C . LEU A 1 256 ? 16.442 1.628 3.460 1.00 39.94 256 LEU A C 1
ATOM 2106 O O . LEU A 1 256 ? 17.548 1.192 3.780 1.00 39.94 256 LEU A O 1
ATOM 2110 N N . SER A 1 257 ? 15.722 1.079 2.477 1.00 48.28 257 SER A N 1
ATOM 2111 C CA . SER A 1 257 ? 16.220 -0.030 1.645 1.00 48.28 257 SER A CA 1
ATOM 2112 C C . SER A 1 257 ? 17.352 0.396 0.705 1.00 48.28 257 SER A C 1
ATOM 2114 O O . SER A 1 257 ? 18.157 -0.444 0.305 1.00 48.28 257 SER A O 1
ATOM 2116 N N . TYR A 1 258 ? 17.430 1.685 0.367 1.00 48.56 258 TYR A N 1
ATOM 2117 C CA . TYR A 1 258 ? 18.443 2.241 -0.525 1.00 48.56 258 TYR A CA 1
ATOM 2118 C C . TYR A 1 258 ? 19.689 2.718 0.229 1.00 48.56 258 TYR A C 1
ATOM 2120 O O . TYR A 1 258 ? 20.799 2.375 -0.164 1.00 48.56 258 TYR A O 1
ATOM 2128 N N . GLU A 1 259 ? 19.524 3.429 1.349 1.00 46.66 259 GLU A N 1
ATOM 2129 C CA . GLU A 1 259 ? 20.647 3.897 2.182 1.00 46.66 259 GLU A CA 1
ATOM 2130 C C . GLU A 1 259 ? 21.510 2.751 2.734 1.00 46.66 259 GLU A C 1
ATOM 2132 O O . GLU A 1 259 ? 22.675 2.962 3.061 1.00 46.66 259 GLU A O 1
ATOM 2137 N N . ARG A 1 260 ? 20.958 1.534 2.829 1.00 46.28 260 ARG A N 1
ATOM 2138 C CA . ARG A 1 260 ? 21.664 0.343 3.328 1.00 46.28 260 ARG A CA 1
ATOM 2139 C C . ARG A 1 260 ? 22.214 -0.582 2.239 1.00 46.28 260 ARG A C 1
ATOM 2141 O O . ARG A 1 260 ? 22.846 -1.581 2.577 1.00 46.28 260 ARG A O 1
ATOM 2148 N N . GLN A 1 261 ? 21.996 -0.289 0.956 1.00 45.72 261 GLN A N 1
ATOM 2149 C CA . GLN A 1 261 ? 22.634 -1.050 -0.119 1.00 45.72 261 GLN A CA 1
ATOM 2150 C C . GLN A 1 261 ? 24.061 -0.535 -0.325 1.00 45.72 261 GLN A C 1
ATOM 2152 O O . GLN A 1 261 ? 24.292 0.439 -1.036 1.00 45.72 261 GLN A O 1
ATOM 2157 N N . ASN A 1 262 ? 25.032 -1.217 0.286 1.00 39.47 262 ASN A N 1
ATOM 2158 C CA . ASN A 1 262 ? 26.421 -1.128 -0.153 1.00 39.47 262 ASN A CA 1
ATOM 2159 C C . ASN A 1 262 ? 26.491 -1.713 -1.570 1.00 39.47 262 ASN A C 1
ATOM 2161 O O . ASN A 1 262 ? 26.399 -2.924 -1.753 1.00 39.47 262 ASN A O 1
ATOM 2165 N N . PHE A 1 263 ? 26.617 -0.849 -2.576 1.00 46.09 263 PHE A N 1
ATOM 2166 C CA . PHE A 1 263 ? 26.808 -1.248 -3.975 1.00 46.09 263 PHE A CA 1
ATOM 2167 C C . PHE A 1 263 ? 28.248 -1.680 -4.292 1.00 46.09 263 PHE A C 1
ATOM 2169 O O . PHE A 1 263 ? 28.580 -1.849 -5.464 1.00 46.09 263 PHE A O 1
ATOM 2176 N N . ASP A 1 264 ? 29.094 -1.887 -3.282 1.00 42.16 264 ASP A N 1
ATOM 2177 C CA . ASP A 1 264 ? 30.386 -2.534 -3.489 1.00 42.16 264 ASP A CA 1
ATOM 2178 C C . ASP A 1 264 ? 30.151 -4.026 -3.728 1.00 42.16 264 ASP A C 1
ATOM 2180 O O . ASP A 1 264 ? 29.998 -4.821 -2.803 1.00 42.16 264 ASP A O 1
ATOM 2184 N N . ILE A 1 265 ? 30.069 -4.388 -5.008 1.00 44.22 265 ILE A N 1
ATOM 2185 C CA . ILE A 1 265 ? 30.200 -5.765 -5.469 1.00 44.22 265 ILE A CA 1
ATOM 2186 C C . ILE A 1 265 ? 31.578 -5.909 -6.112 1.00 44.22 265 ILE A C 1
ATOM 2188 O O . ILE A 1 265 ? 31.964 -5.144 -6.997 1.00 44.22 265 ILE A O 1
ATOM 2192 N N . ASP A 1 266 ? 32.282 -6.922 -5.622 1.00 42.22 266 ASP A N 1
ATOM 2193 C CA . ASP A 1 266 ? 33.635 -7.344 -5.952 1.00 42.22 266 ASP A CA 1
ATOM 2194 C C . ASP A 1 266 ? 33.956 -7.467 -7.460 1.00 42.22 266 ASP A C 1
ATOM 2196 O O . ASP A 1 266 ? 33.128 -7.858 -8.283 1.00 42.22 266 ASP A O 1
ATOM 2200 N N . ASN A 1 267 ? 35.244 -7.262 -7.774 1.00 42.59 267 ASN A N 1
ATOM 2201 C CA . ASN A 1 267 ? 35.995 -7.807 -8.921 1.00 42.59 267 ASN A CA 1
ATOM 2202 C C . ASN A 1 267 ? 35.760 -7.284 -10.353 1.00 42.59 267 ASN A C 1
ATOM 2204 O O . ASN A 1 267 ? 36.129 -7.964 -11.313 1.00 42.59 267 ASN A O 1
ATOM 2208 N N . TYR A 1 268 ? 35.301 -6.050 -10.547 1.00 48.72 268 TYR A N 1
ATOM 2209 C CA . TYR A 1 268 ? 35.321 -5.433 -11.882 1.00 48.72 268 TYR A CA 1
ATOM 2210 C C . TYR A 1 268 ? 36.441 -4.388 -12.014 1.00 48.72 268 TYR A C 1
ATOM 2212 O O . TYR A 1 268 ? 36.630 -3.531 -11.152 1.00 48.72 268 TYR A O 1
ATOM 2220 N N . LYS A 1 269 ? 37.209 -4.435 -13.113 1.00 54.41 269 LYS A N 1
ATOM 2221 C CA . LYS A 1 269 ? 38.203 -3.393 -13.423 1.00 54.41 269 LYS A CA 1
ATOM 2222 C C . LYS A 1 269 ? 37.475 -2.113 -13.837 1.00 54.41 269 LYS A C 1
ATOM 2224 O O . LYS A 1 269 ? 36.875 -2.066 -14.910 1.00 54.41 269 LYS A O 1
ATOM 2229 N N . ILE A 1 270 ? 37.552 -1.083 -12.997 1.00 57.12 270 ILE A N 1
ATOM 2230 C CA . ILE A 1 270 ? 37.091 0.273 -13.319 1.00 57.12 270 ILE A CA 1
ATOM 2231 C C . ILE A 1 270 ? 38.123 0.918 -14.243 1.00 57.12 270 ILE A C 1
ATOM 2233 O O . ILE A 1 270 ? 39.300 0.996 -13.890 1.00 57.12 270 ILE A O 1
ATOM 2237 N N . LYS A 1 271 ? 37.695 1.408 -15.410 1.00 62.59 271 LYS A N 1
ATOM 2238 C CA . LYS A 1 271 ? 38.544 2.236 -16.279 1.00 62.59 271 LYS A CA 1
ATOM 2239 C C . LYS A 1 271 ? 38.128 3.704 -16.141 1.00 62.59 271 LYS A C 1
ATOM 2241 O O . LYS A 1 271 ? 36.951 4.024 -16.304 1.00 62.59 271 LYS A O 1
ATOM 2246 N N . SER A 1 272 ? 39.084 4.576 -15.814 1.00 55.12 272 SER A N 1
ATOM 2247 C CA . SER A 1 272 ? 38.880 6.026 -15.646 1.00 55.12 272 SER A CA 1
ATOM 2248 C C . SER A 1 272 ? 39.165 6.839 -16.915 1.00 55.12 272 SER A C 1
ATOM 2250 O O . SER A 1 272 ? 38.719 7.978 -17.015 1.00 55.12 272 SER A O 1
ATOM 2252 N N . GLU A 1 273 ? 39.865 6.266 -17.902 1.00 57.91 273 GLU A N 1
ATOM 2253 C CA . GLU A 1 273 ? 40.243 6.951 -19.147 1.00 57.91 273 GLU A CA 1
ATOM 2254 C C . GLU A 1 273 ? 39.854 6.120 -20.385 1.00 57.91 273 GLU A C 1
ATOM 2256 O O . GLU A 1 273 ? 40.257 4.965 -20.552 1.00 57.91 273 GLU A O 1
ATOM 2261 N N . ILE A 1 274 ? 39.020 6.716 -21.247 1.00 59.75 274 ILE A N 1
ATOM 2262 C CA . ILE A 1 274 ? 38.405 6.100 -22.444 1.00 59.75 274 ILE A CA 1
ATOM 2263 C C . ILE A 1 274 ? 39.273 6.345 -23.697 1.00 59.75 274 ILE A C 1
ATOM 2265 O O . ILE A 1 274 ? 38.790 6.343 -24.826 1.00 59.75 274 ILE A O 1
ATOM 2269 N N . SER A 1 275 ? 40.572 6.589 -23.541 1.00 53.00 275 SER A N 1
ATOM 2270 C CA . SER A 1 275 ? 41.450 6.809 -24.688 1.00 53.00 275 SER A CA 1
ATOM 2271 C C . SER A 1 275 ? 41.736 5.481 -25.416 1.00 53.00 275 SER A C 1
ATOM 2273 O O . SER A 1 275 ? 42.181 4.499 -24.824 1.00 53.00 275 SER A O 1
ATOM 2275 N N . GLU A 1 276 ? 41.430 5.475 -26.720 1.00 54.16 276 GLU A N 1
ATOM 2276 C CA . GLU A 1 276 ? 42.029 4.636 -27.781 1.00 54.16 276 GLU A CA 1
ATOM 2277 C C . GLU A 1 276 ? 41.437 3.263 -28.150 1.00 54.16 276 GLU A C 1
ATOM 2279 O O . GLU A 1 276 ? 41.985 2.593 -29.022 1.00 54.16 276 GLU A O 1
ATOM 2284 N N . LEU A 1 277 ? 40.274 2.849 -27.641 1.00 55.66 277 LEU A N 1
ATOM 2285 C CA . LEU A 1 277 ? 39.651 1.590 -28.091 1.00 55.66 277 LEU A CA 1
ATOM 2286 C C . LEU A 1 277 ? 38.272 1.832 -28.722 1.00 55.66 277 LEU A C 1
ATOM 2288 O O . LEU A 1 277 ? 37.423 2.486 -28.122 1.00 55.66 277 LEU A O 1
ATOM 2292 N N . LYS A 1 278 ? 38.022 1.262 -29.915 1.00 69.31 278 LYS A N 1
ATOM 2293 C CA . LYS A 1 278 ? 36.690 1.182 -30.567 1.00 69.31 278 LYS A CA 1
ATOM 2294 C C . LYS A 1 278 ? 35.765 0.198 -29.825 1.00 69.31 278 LYS A C 1
ATOM 2296 O O . LYS A 1 278 ? 35.183 -0.697 -30.430 1.00 69.31 278 LYS A O 1
ATOM 2301 N N . ILE A 1 279 ? 35.681 0.318 -28.506 1.00 77.75 279 ILE A N 1
ATOM 2302 C CA . ILE A 1 279 ? 34.837 -0.520 -27.657 1.00 77.75 279 ILE A CA 1
ATOM 2303 C C . ILE A 1 279 ? 33.432 0.095 -27.598 1.00 77.75 279 ILE A C 1
ATOM 2305 O O . ILE A 1 279 ? 33.324 1.307 -27.400 1.00 77.75 279 ILE A O 1
ATOM 2309 N N . PRO A 1 280 ? 32.351 -0.695 -27.750 1.00 83.56 280 PRO A N 1
ATOM 2310 C CA . PRO A 1 280 ? 30.991 -0.214 -27.528 1.00 83.56 280 PRO A CA 1
ATOM 2311 C C . PRO A 1 280 ? 30.811 0.338 -26.107 1.00 83.56 280 PRO A C 1
ATOM 2313 O O . PRO A 1 280 ? 31.204 -0.303 -25.130 1.00 83.56 280 PRO A O 1
ATOM 2316 N N . ILE A 1 281 ? 30.199 1.520 -26.003 1.00 85.94 281 ILE A N 1
ATOM 2317 C CA . ILE A 1 281 ? 29.942 2.216 -24.737 1.00 85.94 281 ILE A CA 1
ATOM 2318 C C . ILE A 1 281 ? 28.434 2.275 -24.501 1.00 85.94 281 ILE A C 1
ATOM 2320 O O . ILE A 1 281 ? 27.682 2.718 -25.371 1.00 85.94 281 ILE A O 1
ATOM 2324 N N . TYR A 1 282 ? 28.002 1.848 -23.317 1.00 87.88 282 TYR A N 1
ATOM 2325 C CA . TYR A 1 282 ? 26.623 1.938 -22.855 1.00 87.88 282 TYR A CA 1
ATOM 2326 C C . TYR A 1 282 ? 26.523 2.920 -21.692 1.00 87.88 282 TYR A C 1
ATOM 2328 O O . TYR A 1 282 ? 26.875 2.605 -20.553 1.00 87.88 282 TYR A O 1
ATOM 2336 N N . ASP A 1 283 ? 26.014 4.104 -22.017 1.00 91.31 283 ASP A N 1
ATOM 2337 C CA . ASP A 1 283 ? 25.754 5.197 -21.086 1.00 91.31 283 ASP A CA 1
ATOM 2338 C C . ASP A 1 283 ? 24.477 4.979 -20.257 1.00 91.31 283 ASP A C 1
ATOM 2340 O O . ASP A 1 283 ? 23.694 4.050 -20.485 1.00 91.31 283 ASP A O 1
ATOM 2344 N N . LEU A 1 284 ? 24.254 5.855 -19.278 1.00 91.00 284 LEU A N 1
ATOM 2345 C CA . LEU A 1 284 ? 23.018 5.900 -18.498 1.00 91.00 284 LEU A CA 1
ATOM 2346 C C . LEU A 1 284 ? 21.907 6.560 -19.320 1.00 91.00 284 LEU A C 1
ATOM 2348 O O . LEU A 1 284 ? 22.181 7.354 -20.213 1.00 91.00 284 LEU A O 1
ATOM 2352 N N . PHE A 1 285 ? 20.641 6.265 -19.023 1.00 91.06 285 PHE A N 1
ATOM 2353 C CA . PHE A 1 285 ? 19.508 6.884 -19.715 1.00 91.06 285 PHE A CA 1
ATOM 2354 C C . PHE A 1 285 ? 18.555 7.536 -18.718 1.00 91.06 285 PHE A C 1
ATOM 2356 O O . PHE A 1 285 ? 17.897 6.849 -17.932 1.00 91.06 285 PHE A O 1
ATOM 2363 N N . TYR A 1 286 ? 18.474 8.863 -18.758 1.00 89.38 286 TYR A N 1
ATOM 2364 C CA . TYR A 1 286 ? 17.536 9.658 -17.971 1.00 89.38 286 TYR A CA 1
ATOM 2365 C C . TYR A 1 286 ? 17.276 11.001 -18.679 1.00 89.38 286 TYR A C 1
ATOM 2367 O O . TYR A 1 286 ? 18.022 11.414 -19.558 1.00 89.38 286 TYR A O 1
ATOM 2375 N N . TYR A 1 287 ? 16.166 11.664 -18.359 1.00 87.31 287 TYR A N 1
ATOM 2376 C CA . TYR A 1 287 ? 15.656 12.869 -19.045 1.00 87.31 287 TYR A CA 1
ATOM 2377 C C . TYR A 1 287 ? 15.362 12.692 -20.543 1.00 87.31 287 TYR A C 1
ATOM 2379 O O . TYR A 1 287 ? 15.227 13.670 -21.266 1.00 87.31 287 TYR A O 1
ATOM 2387 N N . GLY A 1 288 ? 15.179 11.448 -20.993 1.00 87.94 288 GLY A N 1
ATOM 2388 C CA . GLY A 1 288 ? 14.928 11.138 -22.401 1.00 87.94 288 GLY A CA 1
ATOM 2389 C C . GLY A 1 288 ? 16.193 11.094 -23.261 1.00 87.94 288 GLY A C 1
ATOM 2390 O O . GLY A 1 288 ? 16.076 10.985 -24.478 1.00 87.94 288 GLY A O 1
ATOM 2391 N N . GLU A 1 289 ? 17.379 11.141 -22.649 1.00 92.25 289 GLU A N 1
ATOM 2392 C CA . GLU A 1 289 ? 18.665 11.208 -23.343 1.00 92.25 289 GLU A CA 1
ATOM 2393 C C . GLU A 1 289 ? 19.691 10.248 -22.722 1.00 92.25 289 GLU A C 1
ATOM 2395 O O . GLU A 1 289 ? 19.565 9.828 -21.568 1.00 92.25 289 GLU A O 1
ATOM 2400 N N . TRP A 1 290 ? 20.718 9.896 -23.502 1.00 91.19 290 TRP A N 1
ATOM 2401 C CA . TRP A 1 290 ? 21.885 9.165 -23.005 1.00 91.19 290 TRP A CA 1
ATOM 2402 C C . TRP A 1 290 ? 22.829 10.118 -22.272 1.00 91.19 290 TRP A C 1
ATOM 2404 O O . TRP A 1 290 ? 23.069 11.238 -22.717 1.00 91.19 290 TRP A O 1
ATOM 2414 N N . GLN A 1 291 ? 23.337 9.676 -21.129 1.00 89.56 291 GLN A N 1
ATOM 2415 C CA . GLN A 1 291 ? 24.026 10.496 -20.147 1.00 89.56 291 GLN A CA 1
ATOM 2416 C C . GLN A 1 291 ? 25.278 9.770 -19.668 1.00 89.56 291 GLN A C 1
ATOM 2418 O O . GLN A 1 291 ? 25.218 8.614 -19.240 1.00 89.56 291 GLN A O 1
ATOM 2423 N N . ARG A 1 292 ? 26.413 10.468 -19.696 1.00 91.25 292 ARG A N 1
ATOM 2424 C CA . ARG A 1 292 ? 27.654 9.944 -19.121 1.00 91.25 292 ARG A CA 1
ATOM 2425 C C . ARG A 1 292 ? 27.528 9.858 -17.596 1.00 91.25 292 ARG A C 1
ATOM 2427 O O . ARG A 1 292 ? 26.920 10.752 -17.002 1.00 91.25 292 ARG A O 1
ATOM 2434 N N . PRO A 1 293 ? 28.124 8.837 -16.958 1.00 88.75 293 PRO A N 1
ATOM 2435 C CA . PRO A 1 293 ? 28.138 8.737 -15.506 1.00 88.75 293 PRO A CA 1
ATOM 2436 C C . PRO A 1 293 ? 28.868 9.939 -14.897 1.00 88.75 293 PRO A C 1
ATOM 2438 O O . PRO A 1 293 ? 29.870 10.401 -15.447 1.00 88.75 293 PRO A O 1
ATOM 2441 N N . VAL A 1 294 ? 28.404 10.425 -13.744 1.00 86.62 294 VAL A N 1
ATOM 2442 C CA . VAL A 1 294 ? 28.931 11.622 -13.060 1.00 86.62 294 VAL A CA 1
ATOM 2443 C C . VAL A 1 294 ? 30.439 11.537 -12.827 1.00 86.62 294 VAL A C 1
ATOM 2445 O O . VAL A 1 294 ? 31.152 12.515 -13.043 1.00 86.62 294 VAL A O 1
ATOM 2448 N N . LYS A 1 295 ? 30.944 10.364 -12.427 1.00 85.31 295 LYS A N 1
ATOM 2449 C CA . LYS A 1 295 ? 32.384 10.134 -12.214 1.00 85.31 295 LYS A CA 1
ATOM 2450 C C . LYS A 1 295 ? 33.160 9.814 -13.495 1.00 85.31 295 LYS A C 1
ATOM 2452 O O . LYS A 1 295 ? 34.368 9.620 -13.430 1.00 85.31 295 LYS A O 1
ATOM 2457 N N . ASN A 1 296 ? 32.485 9.742 -14.643 1.00 85.06 296 ASN A N 1
ATOM 2458 C CA . ASN A 1 296 ? 33.050 9.332 -15.929 1.00 85.06 296 ASN A CA 1
ATOM 2459 C C . ASN A 1 296 ? 33.782 7.974 -15.871 1.00 85.06 296 ASN A C 1
ATOM 2461 O O . ASN A 1 296 ? 34.788 7.757 -16.540 1.00 85.06 296 ASN A O 1
ATOM 2465 N N . THR A 1 297 ? 33.280 7.055 -15.047 1.00 84.12 297 THR A N 1
ATOM 2466 C CA . THR A 1 297 ? 33.854 5.720 -14.846 1.00 84.12 297 THR A CA 1
ATOM 2467 C C . THR A 1 297 ? 32.979 4.648 -15.474 1.00 84.12 297 THR A C 1
ATOM 2469 O O . THR A 1 297 ? 31.754 4.772 -15.473 1.00 84.12 297 THR A O 1
ATOM 2472 N N . TYR A 1 298 ? 33.600 3.577 -15.969 1.00 86.62 298 TYR A N 1
ATOM 2473 C CA . TYR A 1 298 ? 32.909 2.474 -16.637 1.00 86.62 298 TYR A CA 1
ATOM 2474 C C . TYR A 1 298 ? 33.439 1.123 -16.157 1.00 86.62 298 TYR A C 1
ATOM 2476 O O . TYR A 1 298 ? 34.634 0.968 -15.884 1.00 86.62 298 TYR A O 1
ATOM 2484 N N . TRP A 1 299 ? 32.539 0.147 -16.104 1.00 83.38 299 TRP A N 1
ATOM 2485 C CA . TRP A 1 299 ? 32.839 -1.266 -15.929 1.00 83.38 299 TRP A CA 1
ATOM 2486 C C . TRP A 1 299 ? 33.157 -1.909 -17.277 1.00 83.38 299 TRP A C 1
ATOM 2488 O O . TRP A 1 299 ? 32.489 -1.631 -18.274 1.00 83.38 299 TRP A O 1
ATOM 2498 N N . ILE A 1 300 ? 34.153 -2.795 -17.304 1.00 82.44 300 ILE A N 1
ATOM 2499 C CA . ILE A 1 300 ? 34.456 -3.622 -18.476 1.00 82.44 300 ILE A CA 1
ATOM 2500 C C . ILE A 1 300 ? 33.787 -4.984 -18.297 1.00 82.44 300 ILE A C 1
ATOM 2502 O O . ILE A 1 300 ? 34.106 -5.713 -17.360 1.00 82.44 300 ILE A O 1
ATOM 2506 N N . TYR A 1 301 ? 32.904 -5.344 -19.225 1.00 77.81 301 TYR A N 1
ATOM 2507 C CA . TYR A 1 301 ? 32.260 -6.656 -19.270 1.00 77.81 301 TYR A CA 1
ATOM 2508 C C . TYR A 1 301 ? 32.096 -7.103 -20.722 1.00 77.81 301 TYR A C 1
ATOM 2510 O O . TYR A 1 301 ? 31.546 -6.349 -21.520 1.00 77.81 301 TYR A O 1
ATOM 2518 N N . ASN A 1 302 ? 32.569 -8.305 -21.075 1.00 79.00 302 ASN A N 1
ATOM 2519 C CA . ASN A 1 302 ? 32.535 -8.849 -22.445 1.00 79.00 302 ASN A CA 1
ATOM 2520 C C . ASN A 1 302 ? 32.955 -7.821 -23.515 1.00 79.00 302 ASN A C 1
ATOM 2522 O O . ASN A 1 302 ? 32.179 -7.495 -24.413 1.00 79.00 302 ASN A O 1
ATOM 2526 N N . GLU A 1 303 ? 34.159 -7.256 -23.365 1.00 81.31 303 GLU A N 1
ATOM 2527 C CA . GLU A 1 303 ? 34.735 -6.273 -24.305 1.00 81.31 303 GLU A CA 1
ATOM 2528 C C . GLU A 1 303 ? 33.862 -5.028 -24.537 1.00 81.31 303 GLU A C 1
ATOM 2530 O O . GLU A 1 303 ? 33.996 -4.338 -25.542 1.00 81.31 303 GLU A O 1
ATOM 2535 N N . THR A 1 304 ? 32.969 -4.729 -23.594 1.00 83.62 304 THR A N 1
ATOM 2536 C CA . THR A 1 304 ? 32.015 -3.624 -23.645 1.00 83.62 304 THR A CA 1
ATOM 2537 C C . THR A 1 304 ? 32.167 -2.754 -22.402 1.00 83.62 304 THR A C 1
ATOM 2539 O O . THR A 1 304 ? 32.378 -3.267 -21.299 1.00 83.62 304 THR A O 1
ATOM 2542 N N . LEU A 1 305 ? 32.044 -1.436 -22.572 1.00 86.88 305 LEU A N 1
ATOM 2543 C CA . LEU A 1 305 ? 32.060 -0.471 -21.475 1.00 86.88 305 LEU A CA 1
ATOM 2544 C C . LEU A 1 305 ? 30.634 -0.155 -21.023 1.00 86.88 305 LEU A C 1
ATOM 2546 O O . LEU A 1 305 ? 29.814 0.313 -21.809 1.00 86.88 305 LEU A O 1
ATOM 2550 N N . TRP A 1 306 ? 30.358 -0.371 -19.741 1.00 86.94 306 TRP A N 1
ATOM 2551 C CA . TRP A 1 306 ? 29.075 -0.081 -19.104 1.00 86.94 306 TRP A CA 1
ATOM 2552 C C . TRP A 1 306 ? 29.246 1.034 -18.087 1.00 86.94 306 TRP A C 1
ATOM 2554 O O . TRP A 1 306 ? 30.132 0.956 -17.239 1.00 86.94 306 TRP A O 1
ATOM 2564 N N . ALA A 1 307 ? 28.420 2.075 -18.158 1.00 88.38 307 ALA A N 1
ATOM 2565 C CA . ALA A 1 307 ? 28.507 3.193 -17.229 1.00 88.38 307 ALA A CA 1
ATOM 2566 C C . ALA A 1 307 ? 28.417 2.718 -15.770 1.00 88.38 307 ALA A C 1
ATOM 2568 O O . ALA A 1 307 ? 27.478 2.024 -15.374 1.00 88.38 307 ALA A O 1
ATOM 2569 N N . HIS A 1 308 ? 29.399 3.113 -14.961 1.00 85.94 308 HIS A N 1
ATOM 2570 C CA . HIS A 1 308 ? 29.384 2.886 -13.522 1.00 85.94 308 HIS A CA 1
ATOM 2571 C C . HIS A 1 308 ? 28.578 4.010 -12.869 1.00 85.94 308 HIS A C 1
ATOM 2573 O O . HIS A 1 308 ? 29.092 5.106 -12.642 1.00 85.94 308 HIS A O 1
ATOM 2579 N N . ALA A 1 309 ? 27.296 3.741 -12.614 1.00 83.25 309 ALA A N 1
ATOM 2580 C CA . ALA A 1 309 ? 26.429 4.685 -11.923 1.00 83.25 309 ALA A CA 1
ATOM 2581 C C . ALA A 1 309 ? 26.763 4.770 -10.437 1.00 83.25 309 ALA A C 1
ATOM 2583 O O . ALA A 1 309 ? 26.875 3.763 -9.741 1.00 83.25 309 ALA A O 1
ATOM 2584 N N . THR A 1 310 ? 26.848 6.002 -9.962 1.00 81.81 310 THR A N 1
ATOM 2585 C CA . THR A 1 310 ? 27.005 6.351 -8.555 1.00 81.81 310 THR A CA 1
ATOM 2586 C C . THR A 1 310 ? 25.665 6.713 -7.920 1.00 81.81 310 THR A C 1
ATOM 2588 O O . THR A 1 310 ? 24.643 6.833 -8.598 1.00 81.81 310 THR A O 1
ATOM 2591 N N . SER A 1 311 ? 25.659 6.951 -6.608 1.00 75.69 311 SER A N 1
ATOM 2592 C CA . SER A 1 311 ? 24.479 7.465 -5.905 1.00 75.69 311 SER A CA 1
ATOM 2593 C C . SER A 1 311 ? 23.948 8.777 -6.503 1.00 75.69 311 SER A C 1
ATOM 2595 O O . SER A 1 311 ? 22.732 8.966 -6.560 1.00 75.69 311 SER A O 1
ATOM 2597 N N . ASP A 1 312 ? 24.828 9.651 -7.002 1.00 77.38 312 ASP A N 1
ATOM 2598 C CA . ASP A 1 312 ? 24.447 10.903 -7.665 1.00 77.38 312 ASP A CA 1
ATOM 2599 C C . ASP A 1 312 ? 23.740 10.657 -9.001 1.00 77.38 312 ASP A C 1
ATOM 2601 O O . ASP A 1 312 ? 22.741 11.312 -9.308 1.00 77.38 312 ASP A O 1
ATOM 2605 N N . ASP A 1 313 ? 24.227 9.691 -9.783 1.00 82.56 313 ASP A N 1
ATOM 2606 C CA . ASP A 1 313 ? 23.589 9.274 -11.033 1.00 82.56 313 ASP A CA 1
ATOM 2607 C C . ASP A 1 313 ? 22.185 8.722 -10.774 1.00 82.56 313 ASP A C 1
ATOM 2609 O O . ASP A 1 313 ? 21.225 9.110 -11.443 1.00 82.56 313 ASP A O 1
ATOM 2613 N N . ILE A 1 314 ? 22.050 7.865 -9.758 1.00 80.56 314 ILE A N 1
ATOM 2614 C CA . ILE A 1 314 ? 20.767 7.274 -9.368 1.00 80.56 314 ILE A CA 1
ATOM 2615 C C . ILE A 1 314 ? 19.795 8.355 -8.884 1.00 80.56 314 ILE A C 1
ATOM 2617 O O . ILE A 1 314 ? 18.628 8.355 -9.266 1.00 80.56 314 ILE A O 1
ATOM 2621 N N . LYS A 1 315 ? 20.257 9.325 -8.090 1.00 79.75 315 LYS A N 1
ATOM 2622 C CA . LYS A 1 315 ? 19.412 10.439 -7.640 1.00 79.75 315 LYS A CA 1
ATOM 2623 C C . LYS A 1 315 ? 18.887 11.264 -8.816 1.00 79.75 315 LYS A C 1
ATOM 2625 O O . LYS A 1 315 ? 17.685 11.498 -8.913 1.00 79.75 315 LYS A O 1
ATOM 2630 N N . ARG A 1 316 ? 19.768 11.653 -9.746 1.00 84.69 316 ARG A N 1
ATOM 2631 C CA . ARG A 1 316 ? 19.383 12.401 -10.962 1.00 84.69 316 ARG A CA 1
ATOM 2632 C C . ARG A 1 316 ? 18.360 11.648 -11.786 1.00 84.69 316 ARG A C 1
ATOM 2634 O O . ARG A 1 316 ? 17.476 12.247 -12.404 1.00 84.69 316 ARG A O 1
ATOM 2641 N N . CYS A 1 317 ? 18.503 10.334 -11.811 1.00 82.81 317 CYS A N 1
ATOM 2642 C CA . CYS A 1 317 ? 17.602 9.501 -12.541 1.00 82.81 317 CYS A CA 1
ATOM 2643 C C . CYS A 1 317 ? 16.255 9.409 -11.781 1.00 82.81 317 CYS A C 1
ATOM 2645 O O . CYS A 1 317 ? 15.226 9.759 -12.358 1.00 82.81 317 CYS A O 1
ATOM 2647 N N . ILE A 1 318 ? 16.195 9.161 -10.473 1.00 78.44 318 ILE A N 1
ATOM 2648 C CA . ILE A 1 318 ? 14.933 9.264 -9.702 1.00 78.44 318 ILE A CA 1
ATOM 2649 C C . ILE A 1 318 ? 14.208 10.601 -9.958 1.00 78.44 318 ILE A C 1
ATOM 2651 O O . ILE A 1 318 ? 13.035 10.582 -10.337 1.00 78.44 318 ILE A O 1
ATOM 2655 N N . ASP A 1 319 ? 14.913 11.734 -9.906 1.00 82.50 319 ASP A N 1
ATOM 2656 C CA . ASP A 1 319 ? 14.345 13.060 -10.206 1.00 82.50 319 ASP A CA 1
ATOM 2657 C C . ASP A 1 319 ? 13.743 13.138 -11.622 1.00 82.50 319 ASP A C 1
ATOM 2659 O O . ASP A 1 319 ? 12.695 13.752 -11.862 1.00 82.50 319 ASP A O 1
ATOM 2663 N N . SER A 1 320 ? 14.407 12.509 -12.592 1.00 88.38 320 SER A N 1
ATOM 2664 C CA . SER A 1 320 ? 13.917 12.407 -13.962 1.00 88.38 320 SER A CA 1
ATOM 2665 C C . SER A 1 320 ? 12.636 11.582 -14.062 1.00 88.38 320 SER A C 1
ATOM 2667 O O . SER A 1 320 ? 11.679 12.001 -14.722 1.00 88.38 320 SER A O 1
ATOM 2669 N N . ALA A 1 321 ? 12.584 10.444 -13.369 1.00 82.38 321 ALA A N 1
ATOM 2670 C CA . ALA A 1 321 ? 11.409 9.584 -13.335 1.00 82.38 321 ALA A CA 1
ATOM 2671 C C . ALA A 1 321 ? 10.226 10.283 -12.651 1.00 82.38 321 ALA A C 1
ATOM 2673 O O . ALA A 1 321 ? 9.107 10.186 -13.148 1.00 82.38 321 ALA A O 1
ATOM 2674 N N . GLU A 1 322 ? 10.454 11.051 -11.580 1.00 80.81 322 GLU A N 1
ATOM 2675 C CA . GLU A 1 322 ? 9.410 11.845 -10.921 1.00 80.81 322 GLU A CA 1
ATOM 2676 C C . GLU A 1 322 ? 8.809 12.899 -11.859 1.00 80.81 322 GLU A C 1
ATOM 2678 O O . GLU A 1 322 ? 7.587 13.074 -11.923 1.00 80.81 322 GLU A O 1
ATOM 2683 N N . LYS A 1 323 ? 9.656 13.599 -12.624 1.00 86.81 323 LYS A N 1
ATOM 2684 C CA . LYS A 1 323 ? 9.204 14.567 -13.635 1.00 86.81 323 LYS A CA 1
ATOM 2685 C C . LYS A 1 323 ? 8.440 13.883 -14.764 1.00 86.81 323 LYS A C 1
ATOM 2687 O O . LYS A 1 323 ? 7.367 14.355 -15.140 1.00 86.81 323 LYS A O 1
ATOM 2692 N N . GLY A 1 324 ? 8.946 12.754 -15.260 1.00 86.69 324 GLY A N 1
ATOM 2693 C CA . GLY A 1 324 ? 8.244 11.936 -16.246 1.00 86.69 324 GLY A CA 1
ATOM 2694 C C . GLY A 1 324 ? 6.874 11.493 -15.731 1.00 86.69 324 GLY A C 1
ATOM 2695 O O . GLY A 1 324 ? 5.873 11.651 -16.430 1.00 86.69 324 GLY A O 1
ATOM 2696 N N . PHE A 1 325 ? 6.812 11.010 -14.486 1.00 83.25 325 PHE A N 1
ATOM 2697 C CA . PHE A 1 325 ? 5.603 10.508 -13.833 1.00 83.25 325 PHE A CA 1
ATOM 2698 C C . PHE A 1 325 ? 4.494 11.555 -13.780 1.00 83.25 325 PHE A C 1
ATOM 2700 O O . PHE A 1 325 ? 3.351 11.249 -14.126 1.00 83.25 325 PHE A O 1
ATOM 2707 N N . LYS A 1 326 ? 4.827 12.805 -13.437 1.00 85.44 326 LYS A N 1
ATOM 2708 C CA . LYS A 1 326 ? 3.865 13.921 -13.441 1.00 85.44 326 LYS A CA 1
ATOM 2709 C C . LYS A 1 326 ? 3.197 14.117 -14.802 1.00 85.44 326 LYS A C 1
ATOM 2711 O O . LYS A 1 326 ? 2.032 14.481 -14.849 1.00 85.44 326 LYS A O 1
ATOM 2716 N N . ILE A 1 327 ? 3.907 13.856 -15.899 1.00 88.19 327 ILE A N 1
ATOM 2717 C CA . ILE A 1 327 ? 3.356 13.971 -17.254 1.00 88.19 327 ILE A CA 1
ATOM 2718 C C . ILE A 1 327 ? 2.572 12.707 -17.619 1.00 88.19 327 ILE A C 1
ATOM 2720 O O . ILE A 1 327 ? 1.439 12.786 -18.086 1.00 88.19 327 ILE A O 1
ATOM 2724 N N . TRP A 1 328 ? 3.145 11.525 -17.415 1.00 87.38 328 TRP A N 1
ATOM 2725 C CA . TRP A 1 328 ? 2.536 10.266 -17.853 1.00 87.38 328 TRP A CA 1
ATOM 2726 C C . TRP A 1 328 ? 1.268 9.892 -17.098 1.00 87.38 328 TRP A C 1
ATOM 2728 O O . TRP A 1 328 ? 0.336 9.404 -17.726 1.00 87.38 328 TRP A O 1
ATOM 2738 N N . SER A 1 329 ? 1.207 10.160 -15.792 1.00 82.44 329 SER A N 1
ATOM 2739 C CA . SER A 1 329 ? 0.022 9.890 -14.961 1.00 82.44 329 SER A CA 1
ATOM 2740 C C . SER A 1 329 ? -1.199 10.724 -15.368 1.00 82.44 329 SER A C 1
ATOM 2742 O O . SER A 1 329 ? -2.325 10.384 -15.023 1.00 82.44 329 SER A O 1
ATOM 2744 N N . THR A 1 330 ? -1.004 11.798 -16.144 1.00 85.62 330 THR A N 1
ATOM 2745 C CA . THR A 1 330 ? -2.113 12.569 -16.736 1.00 85.62 330 THR A CA 1
ATOM 2746 C C . THR A 1 330 ? -2.647 11.950 -18.028 1.00 85.62 330 THR A C 1
ATOM 2748 O O . THR A 1 330 ? -3.705 12.348 -18.516 1.00 85.62 330 THR A O 1
ATOM 2751 N N . LYS A 1 331 ? -1.941 10.972 -18.614 1.00 86.81 331 LYS A N 1
ATOM 2752 C CA . LYS A 1 331 ? -2.373 10.308 -19.845 1.00 86.81 331 LYS A CA 1
ATOM 2753 C C . LYS A 1 331 ? -3.427 9.252 -19.540 1.00 86.81 331 LYS A C 1
ATOM 2755 O O . LYS A 1 331 ? -3.251 8.395 -18.673 1.00 86.81 331 LYS A O 1
ATOM 2760 N N . SER A 1 332 ? -4.481 9.231 -20.352 1.00 85.94 332 SER A N 1
ATOM 2761 C CA . SER A 1 332 ? -5.462 8.147 -20.320 1.00 85.94 332 SER A CA 1
ATOM 2762 C C . SER A 1 332 ? -4.806 6.794 -20.616 1.00 85.94 332 SER A C 1
ATOM 2764 O O . SER A 1 332 ? -3.804 6.712 -21.335 1.00 85.94 332 SER A O 1
ATOM 2766 N N . ILE A 1 333 ? -5.405 5.718 -20.102 1.00 82.12 333 ILE A N 1
ATOM 2767 C CA . ILE A 1 333 ? -4.967 4.341 -20.377 1.00 82.12 333 ILE A CA 1
ATOM 2768 C C . ILE A 1 333 ? -4.897 4.100 -21.893 1.00 82.12 333 ILE A C 1
ATOM 2770 O O . ILE A 1 333 ? -3.910 3.561 -22.386 1.00 82.12 333 ILE A O 1
ATOM 2774 N N . ALA A 1 334 ? -5.889 4.578 -22.652 1.00 87.62 334 ALA A N 1
ATOM 2775 C CA . ALA A 1 334 ? -5.909 4.477 -24.111 1.00 87.62 334 ALA A CA 1
ATOM 2776 C C . ALA A 1 334 ? -4.687 5.148 -24.771 1.00 87.62 334 ALA A C 1
ATOM 2778 O O . ALA A 1 334 ? -4.057 4.561 -25.649 1.00 87.62 334 ALA A O 1
ATOM 2779 N N . SER A 1 335 ? -4.297 6.346 -24.316 1.00 90.88 335 SER A N 1
ATOM 2780 C CA . SER A 1 335 ? -3.104 7.032 -24.829 1.00 90.88 335 SER A CA 1
ATOM 2781 C C . SER A 1 335 ? -1.824 6.249 -24.519 1.00 90.88 335 SER A C 1
ATOM 2783 O O . SER A 1 335 ? -0.966 6.087 -25.388 1.00 90.88 335 SER A O 1
ATOM 2785 N N . ARG A 1 336 ? -1.707 5.698 -23.306 1.00 89.50 336 ARG A N 1
ATOM 2786 C CA . ARG A 1 336 ? -0.549 4.886 -22.902 1.00 89.50 336 ARG A CA 1
ATOM 2787 C C . ARG A 1 336 ? -0.454 3.588 -23.701 1.00 89.50 336 ARG A C 1
ATOM 2789 O O . ARG A 1 336 ? 0.631 3.243 -24.163 1.00 89.50 336 ARG A O 1
ATOM 2796 N N . LYS A 1 337 ? -1.587 2.934 -23.974 1.00 90.81 337 LYS A N 1
ATOM 2797 C CA . LYS A 1 337 ? -1.667 1.770 -24.872 1.00 90.81 337 LYS A CA 1
ATOM 2798 C C . LYS A 1 337 ? -1.160 2.075 -26.269 1.00 90.81 337 LYS A C 1
ATOM 2800 O O . LYS A 1 337 ? -0.403 1.281 -26.820 1.00 90.81 337 LYS A O 1
ATOM 2805 N N . GLN A 1 338 ? -1.524 3.224 -26.834 1.00 93.88 338 GLN A N 1
ATOM 2806 C CA . GLN A 1 338 ? -1.028 3.627 -28.151 1.00 93.88 338 GLN A CA 1
ATOM 2807 C C . GLN A 1 338 ? 0.490 3.826 -28.153 1.00 93.88 338 GLN A C 1
ATOM 2809 O O . GLN A 1 338 ? 1.161 3.371 -29.077 1.00 93.88 338 GLN A O 1
ATOM 2814 N N . VAL A 1 339 ? 1.048 4.466 -27.119 1.00 94.38 339 VAL A N 1
ATOM 2815 C CA . VAL A 1 339 ? 2.505 4.637 -26.991 1.00 94.38 339 VAL A CA 1
ATOM 2816 C C . VAL A 1 339 ? 3.208 3.282 -26.878 1.00 94.38 339 VAL A C 1
ATOM 2818 O O . VAL A 1 339 ? 4.159 3.034 -27.615 1.00 94.38 339 VAL A O 1
ATOM 2821 N N . LEU A 1 340 ? 2.716 2.382 -26.023 1.00 94.25 340 LEU A N 1
ATOM 2822 C CA . LEU A 1 340 ? 3.295 1.045 -25.851 1.00 94.25 340 LEU A CA 1
ATOM 2823 C C . LEU A 1 340 ? 3.127 0.166 -27.102 1.00 94.25 340 LEU A C 1
ATOM 2825 O O . LEU A 1 340 ? 4.019 -0.608 -27.430 1.00 94.25 340 LEU A O 1
ATOM 2829 N N . SER A 1 341 ? 2.039 0.332 -27.858 1.00 95.50 341 SER A N 1
ATOM 2830 C CA . SER A 1 341 ? 1.841 -0.360 -29.142 1.00 95.50 341 SER A CA 1
ATOM 2831 C C . SER A 1 341 ? 2.838 0.122 -30.197 1.00 95.50 341 SER A C 1
ATOM 2833 O O . SER A 1 341 ? 3.418 -0.687 -30.916 1.00 95.50 341 SER A O 1
ATOM 2835 N N . LYS A 1 342 ? 3.100 1.437 -30.262 1.00 97.06 342 LYS A N 1
ATOM 2836 C CA . LYS A 1 342 ? 4.159 1.994 -31.120 1.00 97.06 342 LYS A CA 1
ATOM 2837 C C . LYS A 1 342 ? 5.535 1.478 -30.706 1.00 97.06 342 LYS A C 1
ATOM 2839 O O . LYS A 1 342 ? 6.344 1.153 -31.568 1.00 97.06 342 LYS A O 1
ATOM 2844 N N . PHE A 1 343 ? 5.788 1.372 -29.403 1.00 95.06 343 PHE A N 1
ATOM 2845 C CA . PHE A 1 343 ? 7.022 0.786 -28.888 1.00 95.06 343 PHE A CA 1
ATOM 2846 C C . PHE A 1 343 ? 7.177 -0.681 -29.317 1.00 95.06 343 PHE A C 1
ATOM 2848 O O . PHE A 1 343 ? 8.221 -1.039 -29.856 1.00 95.06 343 PHE A O 1
ATOM 2855 N N . ALA A 1 344 ? 6.126 -1.498 -29.194 1.00 96.19 344 ALA A N 1
ATOM 2856 C CA . ALA A 1 344 ? 6.127 -2.877 -29.682 1.00 96.19 344 ALA A CA 1
ATOM 2857 C C . ALA A 1 344 ? 6.401 -2.966 -31.194 1.00 96.19 344 ALA A C 1
ATOM 2859 O O . ALA A 1 344 ? 7.209 -3.784 -31.625 1.00 96.19 344 ALA A O 1
ATOM 2860 N N . PHE A 1 345 ? 5.807 -2.082 -31.999 1.00 96.56 345 PHE A N 1
ATOM 2861 C CA . PHE A 1 345 ? 6.074 -2.024 -33.438 1.00 96.56 345 PHE A CA 1
ATOM 2862 C C . PHE A 1 345 ? 7.546 -1.706 -33.752 1.00 96.56 345 PHE A C 1
ATOM 2864 O O . PHE A 1 345 ? 8.147 -2.336 -34.619 1.00 96.56 345 PHE A O 1
ATOM 2871 N N . VAL A 1 346 ? 8.159 -0.769 -33.018 1.00 96.69 346 VAL A N 1
ATOM 2872 C CA . VAL A 1 346 ? 9.594 -0.456 -33.157 1.00 96.69 346 VAL A CA 1
ATOM 2873 C C . VAL A 1 346 ? 10.476 -1.645 -32.762 1.00 96.69 346 VAL A C 1
ATOM 2875 O O . VAL A 1 346 ? 11.536 -1.846 -33.352 1.00 96.69 346 VAL A O 1
ATOM 2878 N N . LEU A 1 347 ? 10.062 -2.452 -31.783 1.00 95.25 347 LEU A N 1
ATOM 2879 C CA . LEU A 1 347 ? 10.773 -3.686 -31.439 1.00 95.25 347 LEU A CA 1
ATOM 2880 C C . LEU A 1 347 ? 10.698 -4.700 -32.587 1.00 95.25 347 LEU A C 1
ATOM 2882 O O . LEU A 1 347 ? 11.738 -5.230 -32.977 1.00 95.25 347 LEU A O 1
ATOM 2886 N N . GLN A 1 348 ? 9.514 -4.913 -33.173 1.00 95.31 348 GLN A N 1
ATOM 2887 C CA . GLN A 1 348 ? 9.332 -5.817 -34.319 1.00 95.31 348 GLN A CA 1
ATOM 2888 C C . GLN A 1 348 ? 10.154 -5.378 -35.530 1.00 95.31 348 GLN A C 1
ATOM 2890 O O . GLN A 1 348 ? 10.834 -6.202 -36.136 1.00 95.31 348 GLN A O 1
ATOM 2895 N N . SER A 1 349 ? 10.156 -4.082 -35.859 1.00 95.19 349 SER A N 1
ATOM 2896 C CA . SER A 1 349 ? 10.922 -3.569 -37.002 1.00 95.19 349 SER A CA 1
ATOM 2897 C C . SER A 1 349 ? 12.436 -3.706 -36.825 1.00 95.19 349 SER A C 1
ATOM 2899 O O . SER A 1 349 ? 13.167 -3.768 -37.810 1.00 95.19 349 SER A O 1
ATOM 2901 N N . LYS A 1 350 ? 12.910 -3.811 -35.577 1.00 94.69 350 LYS A N 1
ATOM 2902 C CA . LYS A 1 350 ? 14.305 -4.115 -35.228 1.00 94.69 350 LYS A CA 1
ATOM 2903 C C . LYS A 1 350 ? 14.586 -5.613 -35.042 1.00 94.69 350 LYS A C 1
ATOM 2905 O O . LYS A 1 350 ? 15.674 -5.961 -34.598 1.00 94.69 350 LYS A O 1
ATOM 2910 N N . GLY A 1 351 ? 13.626 -6.490 -35.343 1.00 94.06 351 GLY A N 1
ATOM 2911 C CA . GLY A 1 351 ? 13.764 -7.947 -35.235 1.00 94.06 351 GLY A CA 1
ATOM 2912 C C . GLY A 1 351 ? 13.520 -8.531 -33.838 1.00 94.06 351 GLY A C 1
ATOM 2913 O O . GLY A 1 351 ? 13.652 -9.736 -33.647 1.00 94.06 351 GLY A O 1
ATOM 2914 N N . ASN A 1 352 ? 13.121 -7.719 -32.854 1.00 94.06 352 ASN A N 1
ATOM 2915 C CA . ASN A 1 352 ? 12.862 -8.159 -31.478 1.00 94.06 352 ASN A CA 1
ATOM 2916 C C . ASN A 1 352 ? 11.408 -8.623 -31.294 1.00 94.06 352 ASN A C 1
ATOM 2918 O O . ASN A 1 352 ? 10.659 -8.070 -30.485 1.00 94.06 352 ASN A O 1
ATOM 2922 N N . PHE A 1 353 ? 11.000 -9.639 -32.059 1.00 94.31 353 PHE A N 1
ATOM 2923 C CA . PHE A 1 353 ? 9.618 -10.134 -32.085 1.00 94.31 353 PHE A CA 1
ATOM 2924 C C . PHE A 1 353 ? 9.141 -10.640 -30.718 1.00 94.31 353 PHE A C 1
ATOM 2926 O O . PHE A 1 353 ? 8.063 -10.263 -30.271 1.00 94.31 353 PHE A O 1
ATOM 2933 N N . LEU A 1 354 ? 9.980 -11.397 -30.003 1.00 94.62 354 LEU A N 1
ATOM 2934 C CA . LEU A 1 354 ? 9.626 -11.956 -28.695 1.00 94.62 354 LEU A CA 1
ATOM 2935 C C . LEU A 1 354 ? 9.319 -10.869 -27.652 1.00 94.62 354 LEU A C 1
ATOM 2937 O O . LEU A 1 354 ? 8.343 -10.978 -26.912 1.00 94.62 354 LEU A O 1
ATOM 2941 N N . LEU A 1 355 ? 10.117 -9.797 -27.602 1.00 94.06 355 LEU A N 1
ATOM 2942 C CA . LEU A 1 355 ? 9.870 -8.683 -26.680 1.00 94.06 355 LEU A CA 1
ATOM 2943 C C . LEU A 1 355 ? 8.617 -7.897 -27.079 1.00 94.06 355 LEU A C 1
ATOM 2945 O O . LEU A 1 355 ? 7.835 -7.504 -26.214 1.00 94.06 355 LEU A O 1
ATOM 2949 N N . ALA A 1 356 ? 8.394 -7.703 -28.379 1.00 95.44 356 ALA A N 1
ATOM 2950 C CA . ALA A 1 356 ? 7.190 -7.047 -28.868 1.00 95.44 356 ALA A CA 1
ATOM 2951 C C . ALA A 1 356 ? 5.915 -7.819 -28.509 1.00 95.44 356 ALA A C 1
ATOM 2953 O O . ALA A 1 356 ? 4.950 -7.218 -28.035 1.00 95.44 356 ALA A O 1
ATOM 2954 N N . ASP A 1 357 ? 5.924 -9.142 -28.675 1.00 94.19 357 ASP A N 1
ATOM 2955 C CA . ASP A 1 357 ? 4.786 -9.999 -28.345 1.00 94.19 357 ASP A CA 1
ATOM 2956 C C . ASP A 1 357 ? 4.466 -9.951 -26.850 1.00 94.19 357 ASP A C 1
ATOM 2958 O O . ASP A 1 357 ? 3.294 -9.879 -26.470 1.00 94.19 357 ASP A O 1
ATOM 2962 N N . ARG A 1 358 ? 5.492 -9.893 -25.990 1.00 92.31 358 ARG A N 1
ATOM 2963 C CA . ARG A 1 358 ? 5.311 -9.687 -24.545 1.00 92.31 358 ARG A CA 1
ATOM 2964 C C . ARG A 1 358 ? 4.659 -8.342 -24.233 1.00 92.31 358 ARG A C 1
ATOM 2966 O O . ARG A 1 358 ? 3.672 -8.307 -23.500 1.00 92.31 358 ARG A O 1
ATOM 2973 N N . VAL A 1 359 ? 5.131 -7.248 -24.837 1.00 92.19 359 VAL A N 1
ATOM 2974 C CA . VAL A 1 359 ? 4.518 -5.915 -24.666 1.00 92.19 359 VAL A CA 1
ATOM 2975 C C . VAL A 1 359 ? 3.043 -5.938 -25.098 1.00 92.19 359 VAL A C 1
ATOM 2977 O O . VAL A 1 359 ? 2.165 -5.489 -24.359 1.00 92.19 359 VAL A O 1
ATOM 2980 N N . LEU A 1 360 ? 2.745 -6.508 -26.271 1.00 92.62 360 LEU A N 1
ATOM 2981 C CA . LEU A 1 360 ? 1.382 -6.605 -26.806 1.00 92.62 360 LEU A CA 1
ATOM 2982 C C . LEU A 1 360 ? 0.471 -7.490 -25.946 1.00 92.62 360 LEU A C 1
ATOM 2984 O O . LEU A 1 360 ? -0.707 -7.165 -25.772 1.00 92.62 360 LEU A O 1
ATOM 2988 N N . LYS A 1 361 ? 1.001 -8.579 -25.378 1.00 90.62 361 LYS A N 1
ATOM 2989 C CA . LYS A 1 361 ? 0.279 -9.445 -24.437 1.00 90.62 361 LYS A CA 1
ATOM 2990 C C . LYS A 1 361 ? -0.212 -8.645 -23.229 1.00 90.62 361 LYS A C 1
ATOM 2992 O O . LYS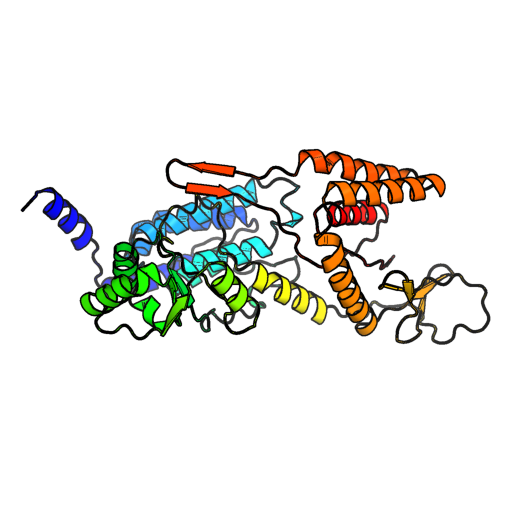 A 1 361 ? -1.399 -8.705 -22.909 1.00 90.62 361 LYS A O 1
ATOM 2997 N N . TRP A 1 362 ? 0.656 -7.847 -22.607 1.00 85.81 362 TRP A N 1
ATOM 2998 C CA . TRP A 1 362 ? 0.283 -7.021 -21.452 1.00 85.81 362 TRP A CA 1
ATOM 2999 C C . TRP A 1 362 ? -0.705 -5.911 -21.800 1.00 85.81 362 TRP A C 1
ATOM 3001 O O . TRP A 1 362 ? -1.628 -5.653 -21.029 1.00 85.81 362 TRP A O 1
ATOM 3011 N N . ILE A 1 363 ? -0.579 -5.299 -22.983 1.00 87.81 363 ILE A N 1
ATOM 3012 C CA . ILE A 1 363 ? -1.543 -4.296 -23.459 1.00 87.81 363 ILE A CA 1
ATOM 3013 C C . ILE A 1 363 ? -2.966 -4.864 -23.508 1.00 87.81 363 ILE A C 1
ATOM 3015 O O . ILE A 1 363 ? -3.898 -4.201 -23.042 1.00 87.81 363 ILE A O 1
ATOM 3019 N N . LYS A 1 364 ? -3.120 -6.084 -24.043 1.00 84.81 364 LYS A N 1
ATOM 3020 C CA . LYS A 1 364 ? -4.410 -6.784 -24.140 1.00 84.81 364 LYS A CA 1
ATOM 3021 C C . LYS A 1 364 ? -4.951 -7.188 -22.771 1.00 84.81 364 LYS A C 1
ATOM 3023 O O . LYS A 1 364 ? -6.135 -7.014 -22.508 1.00 84.81 364 LYS A O 1
ATOM 3028 N N . TYR A 1 365 ? -4.089 -7.702 -21.895 1.00 75.44 365 TYR A N 1
ATOM 3029 C CA . TYR A 1 365 ? -4.498 -8.193 -20.577 1.00 75.44 365 TYR A CA 1
ATOM 3030 C C . TYR A 1 365 ? -5.117 -7.091 -19.707 1.00 75.44 365 TYR A C 1
ATOM 3032 O O . TYR A 1 365 ? -6.103 -7.298 -19.010 1.00 75.44 365 TYR A O 1
ATOM 3040 N N . VAL A 1 366 ? -4.590 -5.874 -19.815 1.00 69.50 366 VAL A N 1
ATOM 3041 C CA . VAL A 1 366 ? -5.009 -4.738 -18.990 1.00 69.50 366 VAL A CA 1
ATOM 3042 C C . VAL A 1 366 ? -6.428 -4.247 -19.297 1.00 69.50 366 VAL A C 1
ATOM 3044 O O . VAL A 1 366 ? -7.065 -3.668 -18.421 1.00 69.50 366 VAL A O 1
ATOM 3047 N N . ASP A 1 367 ? -6.969 -4.510 -20.494 1.00 60.47 367 ASP A N 1
ATOM 3048 C CA . ASP A 1 367 ? -8.402 -4.273 -20.764 1.00 60.47 367 ASP A CA 1
ATOM 3049 C C . ASP A 1 367 ? -9.322 -5.095 -19.847 1.00 60.47 367 ASP A C 1
ATOM 3051 O O . ASP A 1 367 ? -10.460 -4.700 -19.615 1.00 60.47 367 ASP A O 1
ATOM 3055 N N . GLN A 1 368 ? -8.834 -6.206 -19.290 1.00 51.94 368 GLN A N 1
ATOM 3056 C CA . GLN A 1 368 ? -9.629 -7.129 -18.477 1.00 51.94 368 GLN A CA 1
ATOM 3057 C C . GLN A 1 368 ? -9.535 -6.833 -16.969 1.00 51.94 368 GLN A C 1
ATOM 3059 O O . GLN A 1 368 ? -10.394 -7.265 -16.206 1.00 51.94 368 GLN A O 1
ATOM 3064 N N . THR A 1 369 ? -8.514 -6.091 -16.518 1.00 51.69 369 THR A N 1
ATOM 3065 C CA . THR A 1 369 ? -8.169 -5.967 -15.085 1.00 51.69 369 THR A CA 1
ATOM 3066 C C . THR A 1 369 ? -8.616 -4.653 -14.429 1.00 51.69 369 THR A C 1
ATOM 3068 O O . THR A 1 369 ? -8.661 -4.565 -13.202 1.00 51.69 369 THR A O 1
ATOM 3071 N N . PHE A 1 370 ? -8.962 -3.617 -15.203 1.00 52.56 370 PHE A N 1
ATOM 3072 C CA . PHE A 1 370 ? -9.432 -2.328 -14.670 1.00 52.56 370 PHE A CA 1
ATOM 3073 C C . PHE A 1 370 ? -10.916 -2.372 -14.275 1.00 52.56 370 PHE A C 1
ATOM 3075 O O . PHE A 1 370 ? -11.738 -1.598 -14.761 1.00 52.56 370 PHE A O 1
ATOM 3082 N N . MET A 1 371 ? -11.273 -3.270 -13.360 1.00 50.72 371 MET A N 1
ATOM 3083 C CA . MET A 1 371 ? -12.569 -3.203 -12.696 1.00 50.72 371 MET A CA 1
ATOM 3084 C C . MET A 1 371 ? -12.470 -2.260 -11.499 1.00 50.72 371 MET A C 1
ATOM 3086 O O . MET A 1 371 ? -11.684 -2.472 -10.574 1.00 50.72 371 MET A O 1
ATOM 3090 N N . ILE A 1 372 ? -13.285 -1.205 -11.504 1.00 52.94 372 ILE A N 1
ATOM 3091 C CA . ILE A 1 372 ? -13.604 -0.481 -10.275 1.00 52.94 372 ILE A CA 1
ATOM 3092 C C . ILE A 1 372 ? -14.406 -1.461 -9.423 1.00 52.94 372 ILE A C 1
ATOM 3094 O O . ILE A 1 372 ? -15.555 -1.761 -9.744 1.00 52.94 372 ILE A O 1
ATOM 3098 N N . LEU A 1 373 ? -13.802 -1.978 -8.354 1.00 51.44 373 LEU A N 1
ATOM 3099 C CA . LEU A 1 373 ? -14.542 -2.780 -7.389 1.00 51.44 373 LEU A CA 1
ATOM 3100 C C . LEU A 1 373 ? -15.447 -1.831 -6.607 1.00 51.44 373 LEU A C 1
ATOM 3102 O O . LEU A 1 373 ? -14.973 -1.017 -5.806 1.00 51.44 373 LEU A O 1
ATOM 3106 N N . ARG A 1 374 ? -16.744 -1.919 -6.898 1.00 49.91 374 ARG A N 1
ATOM 3107 C CA . ARG A 1 374 ? -17.799 -1.302 -6.104 1.00 49.91 374 ARG A CA 1
ATOM 3108 C C . ARG A 1 374 ? -18.411 -2.374 -5.227 1.00 49.91 374 ARG A C 1
ATOM 3110 O O . ARG A 1 374 ? -18.969 -3.343 -5.731 1.00 49.91 374 ARG A O 1
ATOM 3117 N N . PHE A 1 375 ? -18.283 -2.194 -3.924 1.00 48.78 375 PHE A N 1
ATOM 3118 C CA . PHE A 1 375 ? -19.026 -2.969 -2.949 1.00 48.78 375 PHE A CA 1
ATOM 3119 C C . PHE A 1 375 ? -20.122 -2.074 -2.388 1.00 48.78 375 PHE A C 1
ATOM 3121 O O . PHE A 1 375 ? -19.841 -0.963 -1.943 1.00 48.78 375 PHE A O 1
ATOM 3128 N N . GLN A 1 376 ? -21.362 -2.547 -2.422 1.00 48.34 376 GLN A N 1
ATOM 3129 C CA . GLN A 1 376 ? -22.497 -1.818 -1.881 1.00 48.34 376 GLN A CA 1
ATOM 3130 C C . GLN A 1 376 ? -23.246 -2.728 -0.914 1.00 48.34 376 GLN A C 1
ATOM 3132 O O . GLN A 1 376 ? -23.736 -3.791 -1.292 1.00 48.34 376 GLN A O 1
ATOM 3137 N N . SER A 1 377 ? -23.333 -2.305 0.341 1.00 51.41 377 SER A N 1
ATOM 3138 C CA . SER A 1 377 ? -24.251 -2.863 1.327 1.00 51.41 377 SER A CA 1
ATOM 3139 C C . SER A 1 377 ? -25.423 -1.898 1.529 1.00 51.41 377 SER A C 1
ATOM 3141 O O . SER A 1 377 ? -25.421 -0.774 1.028 1.00 51.41 377 SER A O 1
ATOM 3143 N N . ARG A 1 378 ? -26.436 -2.296 2.312 1.00 45.00 378 ARG A N 1
ATOM 3144 C CA . ARG A 1 378 ? -27.539 -1.388 2.689 1.00 45.00 378 ARG A CA 1
ATOM 3145 C C . ARG A 1 378 ? -27.074 -0.147 3.470 1.00 45.00 378 ARG A C 1
ATOM 3147 O O . ARG A 1 378 ? -27.859 0.783 3.607 1.00 45.00 378 ARG A O 1
ATOM 3154 N N . ARG A 1 379 ? -25.853 -0.153 4.023 1.00 44.88 379 ARG A N 1
ATOM 3155 C CA . ARG A 1 379 ? -25.325 0.895 4.916 1.00 44.88 379 ARG A CA 1
ATOM 3156 C C . ARG A 1 379 ? -24.086 1.615 4.376 1.00 44.88 379 ARG A C 1
ATOM 3158 O O . ARG A 1 379 ? -23.750 2.670 4.898 1.00 44.88 379 ARG A O 1
ATOM 3165 N N . LEU A 1 380 ? -23.401 1.059 3.376 1.00 51.59 380 LEU A N 1
ATOM 3166 C CA . LEU A 1 380 ? -22.105 1.555 2.908 1.00 51.59 380 LEU A CA 1
ATOM 3167 C C . LEU A 1 380 ? -21.924 1.323 1.409 1.00 51.59 380 LEU A C 1
ATOM 3169 O O . LEU A 1 380 ? -22.280 0.269 0.885 1.00 51.59 380 LEU A O 1
ATOM 3173 N N . GLU A 1 381 ? -21.294 2.286 0.745 1.00 52.38 381 GLU A N 1
ATOM 3174 C CA . GLU A 1 381 ? -20.761 2.136 -0.605 1.00 52.38 381 GLU A CA 1
ATOM 3175 C C . GLU A 1 381 ? -19.240 2.310 -0.548 1.00 52.38 381 GLU A C 1
ATOM 3177 O O . GLU A 1 381 ? -18.730 3.347 -0.124 1.00 52.38 381 GLU A O 1
ATOM 3182 N N . ILE A 1 382 ? -18.504 1.285 -0.973 1.00 53.22 382 ILE A N 1
ATOM 3183 C CA . ILE A 1 382 ? -17.048 1.307 -1.085 1.00 53.22 382 ILE A CA 1
ATOM 3184 C C . ILE A 1 382 ? -16.685 1.277 -2.559 1.00 53.22 382 ILE A C 1
ATOM 3186 O O . ILE A 1 382 ? -16.985 0.323 -3.274 1.00 53.22 382 ILE A O 1
ATOM 3190 N N . THR A 1 383 ? -15.952 2.298 -2.993 1.00 52.28 383 THR A N 1
ATOM 3191 C CA . THR A 1 383 ? -15.312 2.322 -4.309 1.00 52.28 383 THR A CA 1
ATOM 3192 C C . THR A 1 383 ? -13.805 2.167 -4.132 1.00 52.28 383 THR A C 1
ATOM 3194 O O . THR A 1 383 ? -13.124 3.097 -3.694 1.00 52.28 383 THR A O 1
ATOM 3197 N N . LYS A 1 384 ? -13.249 1.008 -4.508 1.00 53.97 384 LYS A N 1
ATOM 3198 C CA . LYS A 1 384 ? -11.792 0.817 -4.552 1.00 53.97 384 LYS A CA 1
ATOM 3199 C C . LYS A 1 384 ? -11.277 1.351 -5.884 1.00 53.97 384 LYS A C 1
ATOM 3201 O O . LYS A 1 384 ? -11.551 0.795 -6.946 1.00 53.97 384 LYS A O 1
ATOM 3206 N N . THR A 1 385 ? -10.514 2.437 -5.825 1.00 53.09 385 THR A N 1
ATOM 3207 C CA . THR A 1 385 ? -9.798 2.975 -6.987 1.00 53.09 385 THR A CA 1
ATOM 3208 C C . THR A 1 385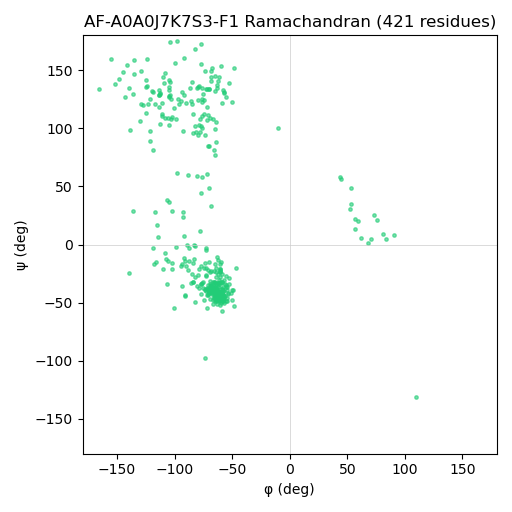 ? -8.317 2.646 -6.864 1.00 53.09 385 THR A C 1
ATOM 3210 O O . THR A 1 385 ? -7.728 2.770 -5.790 1.00 53.09 385 THR A O 1
ATOM 3213 N N . ARG A 1 386 ? -7.697 2.198 -7.960 1.00 57.28 386 ARG A N 1
ATOM 3214 C CA . ARG A 1 386 ? -6.246 2.001 -8.014 1.00 57.28 386 ARG A CA 1
ATOM 3215 C C . ARG A 1 386 ? -5.598 3.326 -8.397 1.00 57.28 386 ARG A C 1
ATOM 3217 O O . ARG A 1 386 ? -5.944 3.905 -9.423 1.00 57.28 386 ARG A O 1
ATOM 3224 N N . LYS A 1 387 ? -4.681 3.807 -7.560 1.00 59.38 387 LYS A N 1
ATOM 3225 C CA . LYS A 1 387 ? -3.823 4.955 -7.865 1.00 59.38 387 LYS A CA 1
ATOM 3226 C C . LYS A 1 387 ? -2.389 4.471 -8.058 1.00 59.38 387 LYS A C 1
ATOM 3228 O O . LYS A 1 387 ? -1.968 3.560 -7.342 1.00 59.38 387 LYS A O 1
ATOM 3233 N N . PRO A 1 388 ? -1.635 5.073 -8.981 1.00 64.00 388 PRO A N 1
ATOM 3234 C CA . PRO A 1 388 ? -0.236 4.723 -9.158 1.00 64.00 388 PRO A CA 1
ATOM 3235 C C . PRO A 1 388 ? 0.616 5.072 -7.940 1.00 64.00 388 PRO A C 1
ATOM 3237 O O . PRO A 1 388 ? 0.399 6.096 -7.290 1.00 64.00 388 PRO A O 1
ATOM 3240 N N . ARG A 1 389 ? 1.620 4.229 -7.670 1.00 59.66 389 ARG A N 1
ATOM 3241 C CA . ARG A 1 389 ? 2.558 4.402 -6.547 1.00 59.66 389 ARG A CA 1
ATOM 3242 C C . ARG A 1 389 ? 3.564 5.544 -6.756 1.00 59.66 389 ARG A C 1
ATOM 3244 O O . ARG A 1 389 ? 4.097 6.050 -5.777 1.00 59.66 389 ARG A O 1
ATOM 3251 N N . GLY A 1 390 ? 3.787 5.983 -7.997 1.00 69.88 390 GLY A N 1
ATOM 3252 C CA . GLY A 1 390 ? 4.785 7.002 -8.337 1.00 69.88 390 GLY A CA 1
ATOM 3253 C C . GLY A 1 390 ? 5.966 6.405 -9.094 1.00 69.88 390 GLY A C 1
ATOM 3254 O O . GLY A 1 390 ? 5.766 5.680 -10.069 1.00 69.88 390 GLY A O 1
ATOM 3255 N N . VAL A 1 391 ? 7.184 6.726 -8.657 1.00 67.81 391 VAL A N 1
ATOM 3256 C CA . VAL A 1 391 ? 8.422 6.144 -9.193 1.00 67.81 391 VAL A CA 1
ATOM 3257 C C . VAL A 1 391 ? 8.647 4.782 -8.555 1.00 67.81 391 VAL A C 1
ATOM 3259 O O . VAL A 1 391 ? 8.539 4.642 -7.340 1.00 67.81 391 VAL A O 1
ATOM 3262 N N . ILE A 1 392 ? 8.989 3.782 -9.363 1.00 66.38 392 ILE A N 1
ATOM 3263 C CA . ILE A 1 392 ? 9.415 2.481 -8.851 1.00 66.38 392 ILE A CA 1
ATOM 3264 C C . ILE A 1 392 ? 10.812 2.135 -9.423 1.00 66.38 392 ILE A C 1
ATOM 3266 O O . ILE A 1 392 ? 11.239 2.675 -10.442 1.00 66.38 392 ILE A O 1
ATOM 3270 N N . ILE A 1 393 ? 11.549 1.225 -8.787 1.00 70.69 393 ILE A N 1
ATOM 3271 C CA . ILE A 1 393 ? 12.889 0.779 -9.212 1.00 70.69 393 ILE A CA 1
ATOM 3272 C C . ILE A 1 393 ? 12.816 -0.685 -9.665 1.00 70.69 393 ILE A C 1
ATOM 3274 O O . ILE A 1 393 ? 12.228 -1.496 -8.952 1.00 70.69 393 ILE A O 1
ATOM 3278 N N . LEU A 1 394 ? 13.355 -1.015 -10.848 1.00 71.31 394 LEU A N 1
ATOM 3279 C CA . LEU A 1 394 ? 13.477 -2.389 -11.371 1.00 71.31 394 LEU A CA 1
ATOM 3280 C C . LEU A 1 394 ? 14.918 -2.874 -11.278 1.00 71.31 394 LEU A C 1
ATOM 3282 O O . LEU A 1 394 ? 15.840 -2.122 -11.586 1.00 71.31 394 LEU A O 1
ATOM 3286 N N . LYS A 1 395 ? 15.088 -4.152 -10.941 1.00 77.12 395 LYS A N 1
ATOM 3287 C CA . LYS A 1 395 ? 16.372 -4.846 -10.999 1.00 77.12 395 LYS A CA 1
ATOM 3288 C C . LYS A 1 395 ? 16.137 -6.239 -11.562 1.00 77.12 395 LYS A C 1
ATOM 3290 O O . LYS A 1 395 ? 15.737 -7.138 -10.835 1.00 77.12 395 LYS A O 1
ATOM 3295 N N . GLU A 1 396 ? 16.390 -6.398 -12.854 1.00 77.19 396 GLU A N 1
ATOM 3296 C CA . GLU A 1 396 ? 16.173 -7.661 -13.556 1.00 77.19 396 GLU A CA 1
ATOM 3297 C C . GLU A 1 396 ? 17.450 -8.120 -14.241 1.00 77.19 396 GLU A C 1
ATOM 3299 O O . GLU A 1 396 ? 18.135 -7.332 -14.893 1.00 77.19 396 GLU A O 1
ATOM 3304 N N . LYS A 1 397 ? 17.739 -9.415 -14.117 1.00 78.25 397 LYS A N 1
ATOM 3305 C CA . LYS A 1 397 ? 18.810 -10.070 -14.878 1.00 78.25 397 LYS A CA 1
ATOM 3306 C C . LYS A 1 397 ? 18.337 -10.506 -16.264 1.00 78.25 397 LYS A C 1
ATOM 3308 O O . LYS A 1 397 ? 19.124 -10.530 -17.207 1.00 78.25 397 LYS A O 1
ATOM 3313 N N . ASP A 1 398 ? 17.058 -10.864 -16.367 1.00 84.00 398 ASP A N 1
ATOM 3314 C CA . ASP A 1 398 ? 16.432 -11.339 -17.593 1.00 84.00 398 ASP A CA 1
ATOM 3315 C C . ASP A 1 398 ? 15.695 -10.195 -18.301 1.00 84.00 398 ASP A C 1
ATOM 3317 O O . ASP A 1 398 ? 14.840 -9.518 -17.727 1.00 84.00 398 ASP A O 1
ATOM 3321 N N . GLU A 1 399 ? 16.032 -9.980 -19.570 1.00 86.50 399 GLU A N 1
ATOM 3322 C CA . GLU A 1 399 ? 15.459 -8.901 -20.375 1.00 86.50 399 GLU A CA 1
ATOM 3323 C C . GLU A 1 399 ? 13.959 -9.101 -20.619 1.00 86.50 399 GLU A C 1
ATOM 3325 O O . GLU A 1 399 ? 13.190 -8.143 -20.658 1.00 86.50 399 GLU A O 1
ATOM 3330 N N . THR A 1 400 ? 13.501 -10.342 -20.732 1.00 87.31 400 THR A N 1
ATOM 3331 C CA . THR A 1 400 ? 12.091 -10.625 -20.985 1.00 87.31 400 THR A CA 1
ATOM 3332 C C . THR A 1 400 ? 11.230 -10.344 -19.751 1.00 87.31 400 THR A C 1
ATOM 3334 O O . THR A 1 400 ? 10.145 -9.772 -19.876 1.00 87.31 400 THR A O 1
ATOM 3337 N N . VAL A 1 401 ? 11.745 -10.645 -18.553 1.00 84.25 401 VAL A N 1
ATOM 3338 C CA . VAL A 1 401 ? 11.128 -10.269 -17.269 1.00 84.25 401 VAL A CA 1
ATOM 3339 C C . VAL A 1 401 ? 11.130 -8.749 -17.089 1.00 84.25 401 VAL A C 1
ATOM 3341 O O . VAL A 1 401 ? 10.126 -8.179 -16.654 1.00 84.25 401 VAL A O 1
ATOM 3344 N N . LEU A 1 402 ? 12.214 -8.071 -17.491 1.00 86.00 402 LEU A N 1
ATOM 3345 C CA . LEU A 1 402 ? 12.287 -6.609 -17.483 1.00 86.00 402 LEU A CA 1
ATOM 3346 C C . LEU A 1 402 ? 11.177 -5.982 -18.324 1.00 86.00 402 LEU A C 1
ATOM 3348 O O . LEU A 1 402 ? 10.489 -5.082 -17.846 1.00 86.00 402 LEU A O 1
ATOM 3352 N N . PHE A 1 403 ? 10.982 -6.455 -19.555 1.00 89.19 403 PHE A N 1
ATOM 3353 C CA . PHE A 1 403 ? 9.962 -5.914 -20.453 1.00 89.19 403 PHE A CA 1
ATOM 3354 C C . PHE A 1 403 ? 8.541 -6.197 -19.973 1.00 89.19 403 PHE A C 1
ATOM 3356 O O . PHE A 1 403 ? 7.678 -5.327 -20.109 1.00 89.19 403 PHE A O 1
ATOM 3363 N N . ASP A 1 404 ? 8.297 -7.357 -19.365 1.00 86.06 404 ASP A N 1
ATOM 3364 C CA . ASP A 1 404 ? 7.013 -7.656 -18.734 1.00 86.06 404 ASP A CA 1
ATOM 3365 C C . ASP A 1 404 ? 6.685 -6.647 -17.638 1.00 86.06 404 ASP A C 1
ATOM 3367 O O . ASP A 1 404 ? 5.673 -5.944 -17.716 1.00 86.06 404 ASP A O 1
ATOM 3371 N N . ARG A 1 405 ? 7.577 -6.523 -16.650 1.00 82.50 405 ARG A N 1
ATOM 3372 C CA . ARG A 1 405 ? 7.368 -5.638 -15.501 1.00 82.50 405 ARG A CA 1
ATOM 3373 C C . ARG A 1 405 ? 7.303 -4.176 -15.929 1.00 82.50 405 ARG A C 1
ATOM 3375 O O . ARG A 1 405 ? 6.442 -3.435 -15.463 1.00 82.50 405 ARG A O 1
ATOM 3382 N N . LEU A 1 406 ? 8.170 -3.754 -16.850 1.00 86.31 406 LEU A N 1
ATOM 3383 C CA . LEU A 1 406 ? 8.165 -2.395 -17.392 1.00 86.31 406 LEU A CA 1
ATOM 3384 C C . LEU A 1 406 ? 6.834 -2.074 -18.084 1.00 86.31 406 LEU A C 1
ATOM 3386 O O . LEU A 1 406 ? 6.260 -1.012 -17.843 1.00 86.31 406 LEU A O 1
ATOM 3390 N N . THR A 1 407 ? 6.318 -2.990 -18.906 1.00 88.38 407 THR A N 1
ATOM 3391 C CA . THR A 1 407 ? 5.060 -2.777 -19.633 1.00 88.38 407 THR A CA 1
ATOM 3392 C C . THR A 1 407 ? 3.873 -2.704 -18.683 1.00 88.38 407 THR A C 1
ATOM 3394 O O . THR A 1 407 ? 3.083 -1.764 -18.784 1.00 88.38 407 THR A O 1
ATOM 3397 N N . GLN A 1 408 ? 3.770 -3.648 -17.740 1.00 82.12 408 GLN A N 1
ATOM 3398 C CA . GLN A 1 408 ? 2.729 -3.657 -16.706 1.00 82.12 408 GLN A CA 1
ATOM 3399 C C . GLN A 1 408 ? 2.692 -2.347 -15.925 1.00 82.12 408 GLN A C 1
ATOM 3401 O O . GLN A 1 408 ? 1.632 -1.811 -15.626 1.00 82.12 408 GLN A O 1
ATOM 3406 N N . ILE A 1 409 ? 3.852 -1.787 -15.631 1.00 79.56 409 ILE A N 1
ATOM 3407 C CA . ILE A 1 409 ? 3.964 -0.551 -14.873 1.00 79.56 409 ILE A CA 1
ATOM 3408 C C . ILE A 1 409 ? 3.506 0.636 -15.701 1.00 79.56 409 ILE A C 1
ATOM 3410 O O . ILE A 1 409 ? 2.561 1.324 -15.304 1.00 79.56 409 ILE A O 1
ATOM 3414 N N . LEU A 1 410 ? 4.086 0.805 -16.893 1.00 85.44 410 LEU A N 1
ATOM 3415 C CA . LEU A 1 410 ? 3.790 1.932 -17.776 1.00 85.44 410 LEU A CA 1
ATOM 3416 C C . LEU A 1 410 ? 2.306 1.990 -18.154 1.00 85.44 410 LEU A C 1
ATOM 3418 O O . LEU A 1 410 ? 1.746 3.075 -18.316 1.00 85.44 410 LEU A O 1
ATOM 3422 N N . ILE A 1 411 ? 1.638 0.844 -18.259 1.00 82.25 411 ILE A N 1
ATOM 3423 C CA . ILE A 1 411 ? 0.210 0.788 -18.570 1.00 82.25 411 ILE A CA 1
ATOM 3424 C C . ILE A 1 411 ? -0.696 0.941 -17.337 1.00 82.25 411 ILE A C 1
ATOM 3426 O O . ILE A 1 411 ? -1.799 1.465 -17.473 1.00 82.25 411 ILE A O 1
ATOM 3430 N N . SER A 1 412 ? -0.225 0.592 -16.135 1.00 68.06 412 SER A N 1
ATOM 3431 C CA . SER A 1 412 ? -0.990 0.635 -14.870 1.00 68.06 412 SER A CA 1
ATOM 3432 C C . SER A 1 412 ? -0.837 1.954 -14.095 1.00 68.06 412 SER A C 1
ATOM 3434 O O . SER A 1 412 ? -0.945 1.993 -12.874 1.00 68.06 412 SER A O 1
ATOM 3436 N N . ASP A 1 413 ? -0.577 3.047 -14.812 1.00 52.41 413 ASP A N 1
ATOM 3437 C CA . ASP A 1 413 ? -0.347 4.418 -14.315 1.00 52.41 413 ASP A CA 1
ATOM 3438 C C . ASP A 1 413 ? 0.971 4.638 -13.582 1.00 52.41 413 ASP A C 1
ATOM 3440 O O . ASP A 1 413 ? 1.227 5.742 -13.118 1.00 52.41 413 ASP A O 1
ATOM 3444 N N . THR A 1 414 ? 1.857 3.651 -13.516 1.00 45.38 414 THR A N 1
ATOM 3445 C CA . THR A 1 414 ? 3.100 3.788 -12.761 1.00 45.38 414 THR A CA 1
ATOM 3446 C C . THR A 1 414 ? 4.252 4.004 -13.749 1.00 45.38 414 THR A C 1
ATOM 3448 O O . THR A 1 414 ? 4.348 3.277 -14.724 1.00 45.38 414 THR A O 1
ATOM 3451 N N . ILE A 1 415 ? 5.109 5.025 -13.614 1.00 30.73 415 ILE A N 1
ATOM 3452 C CA . ILE A 1 415 ? 6.323 5.070 -14.459 1.00 30.73 415 ILE A CA 1
ATOM 3453 C C . ILE A 1 415 ? 7.456 4.381 -13.714 1.00 30.73 415 ILE A C 1
ATOM 3455 O O . ILE A 1 415 ? 7.807 4.778 -12.605 1.00 30.73 415 ILE A O 1
ATOM 3459 N N . ARG A 1 416 ? 8.106 3.435 -14.394 1.00 39.72 416 ARG A N 1
ATOM 3460 C CA . ARG A 1 416 ? 9.512 3.100 -14.175 1.00 39.72 416 ARG A CA 1
ATOM 3461 C C . ARG A 1 416 ? 10.313 3.503 -15.412 1.00 39.72 416 ARG A C 1
ATOM 3463 O O . ARG A 1 416 ? 9.980 3.098 -16.518 1.00 39.72 416 ARG A O 1
ATOM 3470 N N . CYS A 1 417 ? 11.397 4.234 -15.211 1.00 23.88 417 CYS A N 1
ATOM 3471 C CA . CYS A 1 417 ? 12.603 4.104 -16.023 1.00 23.88 417 CYS A CA 1
ATOM 3472 C C . CYS A 1 417 ? 13.691 3.741 -15.023 1.00 23.88 417 CYS A C 1
ATOM 3474 O O . CYS A 1 417 ? 13.770 4.459 -14.047 1.00 23.88 417 CYS A O 1
ATOM 3476 N N . TYR A 1 418 ? 14.422 2.637 -15.210 1.00 29.77 418 TYR A N 1
ATOM 3477 C CA . TYR A 1 418 ? 15.889 2.553 -15.133 1.00 29.77 418 TYR A CA 1
ATOM 3478 C C . TYR A 1 418 ? 16.356 1.239 -15.749 1.00 29.77 418 TYR A C 1
ATOM 3480 O O . TYR A 1 418 ? 15.792 0.180 -15.490 1.00 29.77 418 TYR A O 1
ATOM 3488 N N . LYS A 1 419 ? 17.390 1.340 -16.588 1.00 26.55 419 LYS A N 1
ATOM 3489 C CA . LYS A 1 419 ? 18.168 0.226 -17.121 1.00 26.55 419 LYS A CA 1
ATOM 3490 C C . LYS A 1 419 ? 19.439 0.129 -16.279 1.00 26.55 419 LYS A C 1
ATOM 3492 O O . LYS A 1 419 ? 20.322 0.963 -16.431 1.00 26.55 419 LYS A O 1
ATOM 3497 N N . PHE A 1 420 ? 19.530 -0.891 -15.433 1.00 24.12 420 PHE A N 1
ATOM 3498 C CA . PHE A 1 420 ? 20.801 -1.395 -14.919 1.00 24.12 420 PHE A CA 1
ATOM 3499 C C . PHE A 1 420 ? 20.891 -2.858 -15.319 1.00 24.12 420 PHE A C 1
ATOM 3501 O O . PHE A 1 420 ? 20.286 -3.724 -14.692 1.00 24.12 420 PHE A O 1
ATOM 3508 N N . ILE A 1 421 ? 21.596 -3.117 -16.419 1.00 22.66 421 ILE A N 1
ATOM 3509 C CA . ILE A 1 421 ? 21.998 -4.476 -16.763 1.00 22.66 421 ILE A CA 1
ATOM 3510 C C . ILE A 1 421 ? 23.169 -4.794 -15.838 1.00 22.66 421 ILE A C 1
ATOM 3512 O O . ILE A 1 421 ? 24.283 -4.336 -16.069 1.00 22.66 421 ILE A O 1
ATOM 3516 N N . VAL A 1 422 ? 22.892 -5.536 -14.769 1.00 21.81 422 VAL A N 1
ATOM 3517 C CA . VAL A 1 422 ? 23.919 -6.271 -14.030 1.00 21.81 422 VAL A CA 1
ATOM 3518 C C . VAL A 1 422 ? 23.741 -7.729 -14.428 1.00 21.81 422 VAL A C 1
ATOM 3520 O O . VAL A 1 422 ? 22.780 -8.372 -13.998 1.00 21.81 422 VAL A O 1
ATOM 3523 N N . LYS A 1 423 ? 24.622 -8.218 -15.303 1.00 25.94 423 LYS A N 1
ATOM 3524 C CA . LYS A 1 423 ? 24.880 -9.654 -15.402 1.00 25.94 423 LYS A CA 1
ATOM 3525 C C . LYS A 1 423 ? 25.954 -10.011 -14.397 1.00 25.94 423 LYS A C 1
ATOM 3527 O O . LYS A 1 423 ? 26.980 -9.301 -14.407 1.00 25.94 423 LYS A O 1
#